Protein AF-0000000067863074 (afdb_homodimer)

Structure (mmCIF, N/CA/C/O backbone):
data_AF-0000000067863074-model_v1
#
loop_
_entity.id
_entity.type
_entity.pdbx_description
1 polymer 'Lmo0625 protein'
#
loop_
_atom_site.group_PDB
_atom_site.id
_atom_site.type_symbol
_atom_site.label_atom_id
_atom_site.label_alt_id
_atom_site.label_comp_id
_atom_site.label_asym_id
_atom_site.label_entity_id
_atom_site.label_seq_id
_atom_site.pdbx_PDB_ins_code
_atom_site.Cartn_x
_atom_site.Cartn_y
_atom_site.Cartn_z
_atom_site.occupancy
_atom_site.B_iso_or_equiv
_atom_site.auth_seq_id
_atom_site.auth_comp_id
_atom_site.auth_asym_id
_atom_site.auth_atom_id
_atom_site.pdbx_PDB_model_num
ATOM 1 N N . MET A 1 1 ? -34.875 10.383 -1.378 1 33.84 1 MET A N 1
ATOM 2 C CA . MET A 1 1 ? -34.188 11.32 -2.258 1 33.84 1 MET A CA 1
ATOM 3 C C . MET A 1 1 ? -32.688 11.297 -1.999 1 33.84 1 MET A C 1
ATOM 5 O O . MET A 1 1 ? -32.25 11.289 -0.847 1 33.84 1 MET A O 1
ATOM 9 N N . LYS A 1 2 ? -31.969 10.891 -2.965 1 49.88 2 LYS A N 1
ATOM 10 C CA . LYS A 1 2 ? -30.531 10.836 -2.713 1 49.88 2 LYS A CA 1
ATOM 11 C C . LYS A 1 2 ? -30.031 12.156 -2.131 1 49.88 2 LYS A C 1
ATOM 13 O O . LYS A 1 2 ? -30.281 13.219 -2.693 1 49.88 2 LYS A O 1
ATOM 18 N N . LYS A 1 3 ? -29.812 12.273 -0.86 1 56.75 3 LYS A N 1
ATOM 19 C CA . LYS A 1 3 ? -29.391 13.508 -0.193 1 56.75 3 LYS A CA 1
ATOM 20 C C . LYS A 1 3 ? -28.234 14.172 -0.929 1 56.75 3 LYS A C 1
ATOM 22 O O . LYS A 1 3 ? -27.219 13.531 -1.212 1 56.75 3 LYS A O 1
ATOM 27 N N . THR A 1 4 ? -28.453 15.328 -1.535 1 72.25 4 THR A N 1
ATOM 28 C CA . THR A 1 4 ? -27.422 16.141 -2.184 1 72.25 4 THR A CA 1
ATOM 29 C C . THR A 1 4 ? -26.328 16.516 -1.188 1 72.25 4 THR A C 1
ATOM 31 O O . THR A 1 4 ? -26.625 17.078 -0.129 1 72.25 4 THR A O 1
ATOM 34 N N . ILE A 1 5 ? -25.094 16.016 -1.385 1 77.69 5 ILE A N 1
ATOM 35 C CA . ILE A 1 5 ? -23.953 16.359 -0.546 1 77.69 5 ILE A CA 1
ATOM 36 C C . ILE A 1 5 ? -23.672 17.859 -0.627 1 77.69 5 ILE A C 1
ATOM 38 O O . ILE A 1 5 ? -23.531 18.406 -1.72 1 77.69 5 ILE A O 1
ATOM 42 N N . GLN A 1 6 ? -23.625 18.531 0.54 1 81.5 6 GLN A N 1
ATOM 43 C CA . GLN A 1 6 ? -23.422 19.984 0.538 1 81.5 6 GLN A CA 1
ATOM 44 C C . GLN A 1 6 ? -22.156 20.359 1.321 1 81.5 6 GLN A C 1
ATOM 46 O O . GLN A 1 6 ? -21.516 21.359 1.021 1 81.5 6 GLN A O 1
ATOM 51 N N . SER A 1 7 ? -21.875 19.484 2.242 1 91.56 7 SER A N 1
ATOM 52 C CA . SER A 1 7 ? -20.781 19.906 3.123 1 91.56 7 SER A CA 1
ATOM 53 C C . SER A 1 7 ? -19.844 18.75 3.438 1 91.56 7 SER A C 1
ATOM 55 O O . SER A 1 7 ? -20.281 17.625 3.668 1 91.56 7 SER A O 1
ATOM 57 N N . VAL A 1 8 ? -18.562 19.109 3.414 1 95.25 8 VAL A N 1
ATOM 58 C CA . VAL A 1 8 ? -17.516 18.125 3.678 1 95.25 8 VAL A CA 1
ATOM 59 C C . VAL A 1 8 ? -16.625 18.625 4.809 1 95.25 8 VAL A C 1
ATOM 61 O O . VAL A 1 8 ? -16.047 19.719 4.723 1 95.25 8 VAL A O 1
ATOM 64 N N . GLY A 1 9 ? -16.625 17.891 5.918 1 96.88 9 GLY A N 1
ATOM 65 C CA . GLY A 1 9 ? -15.625 18.141 6.941 1 96.88 9 GLY A CA 1
ATOM 66 C C . GLY A 1 9 ? -14.328 17.391 6.707 1 96.88 9 GLY A C 1
ATOM 67 O O . GLY A 1 9 ? -14.344 16.234 6.246 1 96.88 9 GLY A O 1
ATOM 68 N N . VAL A 1 10 ? -13.18 18.047 7.008 1 97.81 10 VAL A N 1
ATOM 69 C CA . VAL A 1 10 ? -11.867 17.438 6.836 1 97.81 10 VAL A CA 1
ATOM 70 C C . VAL A 1 10 ? -11.117 17.453 8.164 1 97.81 10 VAL A C 1
ATOM 72 O O . VAL A 1 10 ? -10.953 18.5 8.781 1 97.81 10 VAL A O 1
ATOM 75 N N . TRP A 1 11 ? -10.773 16.328 8.656 1 98.06 11 TRP A N 1
ATOM 76 C CA . TRP A 1 11 ? -9.883 16.203 9.805 1 98.06 11 TRP A CA 1
ATOM 77 C C . TRP A 1 11 ? -8.562 15.539 9.406 1 98.06 11 TRP A C 1
ATOM 79 O O . TRP A 1 11 ? -8.547 14.383 8.969 1 98.06 11 TRP A O 1
ATOM 89 N N . GLY A 1 12 ? -7.516 16.25 9.492 1 98 12 GLY A N 1
ATOM 90 C CA . GLY A 1 12 ? -6.223 15.766 9.047 1 98 12 GLY A CA 1
ATOM 91 C C . GLY A 1 12 ? -5.059 16.531 9.648 1 98 12 GLY A C 1
ATOM 92 O O . GLY A 1 12 ? -5.184 17.109 10.727 1 98 12 GLY A O 1
ATOM 93 N N . ASP A 1 13 ? -3.924 16.391 9.039 1 97.5 13 ASP A N 1
ATOM 94 C CA . ASP A 1 13 ? -2.701 17 9.562 1 97.5 13 ASP A CA 1
ATOM 95 C C . ASP A 1 13 ? -2.193 18.109 8.641 1 97.5 13 ASP A C 1
ATOM 97 O O . ASP A 1 13 ? -2.986 18.859 8.062 1 97.5 13 ASP A O 1
ATOM 101 N N . SER A 1 14 ? -0.951 18.297 8.578 1 97.12 14 SER A N 1
ATOM 102 C CA . SER A 1 14 ? -0.346 19.375 7.805 1 97.12 14 SER A CA 1
ATOM 103 C C . SER A 1 14 ? -0.617 19.203 6.312 1 97.12 14 SER A C 1
ATOM 105 O O . SER A 1 14 ? -0.683 20.188 5.574 1 97.12 14 SER A O 1
ATOM 107 N N . ILE A 1 15 ? -0.743 18.031 5.82 1 97.06 15 ILE A N 1
ATOM 108 C CA . ILE A 1 15 ? -0.938 17.766 4.402 1 97.06 15 ILE A CA 1
ATOM 109 C C . ILE A 1 15 ? -2.26 18.375 3.938 1 97.06 15 ILE A C 1
ATOM 111 O O . ILE A 1 15 ? -2.287 19.156 2.992 1 97.06 15 ILE A O 1
ATOM 115 N N . MET A 1 16 ? -3.326 18.109 4.637 1 97.31 16 MET A N 1
ATOM 116 C CA . MET A 1 16 ? -4.641 18.625 4.246 1 97.31 16 MET A CA 1
ATOM 117 C C . MET A 1 16 ? -4.785 20.094 4.609 1 97.31 16 MET A C 1
ATOM 119 O O . MET A 1 16 ? -5.633 20.797 4.051 1 97.31 16 MET A O 1
ATOM 123 N N . LYS A 1 17 ? -3.947 20.531 5.555 1 96.56 17 LYS A N 1
ATOM 124 C CA . LYS A 1 17 ? -3.932 21.969 5.883 1 96.56 17 LYS A CA 1
ATOM 125 C C . LYS A 1 17 ? -3.285 22.781 4.766 1 96.56 17 LYS A C 1
ATOM 127 O O . LYS A 1 17 ? -3.463 24 4.695 1 96.56 17 LYS A O 1
ATOM 132 N N . GLY A 1 18 ? -2.48 22.125 3.924 1 97.06 18 GLY A N 1
ATOM 133 C CA . GLY A 1 18 ? -1.825 22.797 2.814 1 97.06 18 GLY A CA 1
ATOM 134 C C . GLY A 1 18 ? -0.45 23.328 3.168 1 97.06 18 GLY A C 1
ATOM 135 O O . GLY A 1 18 ? -0.003 24.328 2.605 1 97.06 18 GLY A O 1
ATOM 136 N N . VAL A 1 19 ? 0.196 22.703 4.102 1 95.62 19 VAL A N 1
ATOM 137 C CA . VAL A 1 19 ? 1.506 23.156 4.562 1 95.62 19 VAL A CA 1
ATOM 138 C C . VAL A 1 19 ? 2.564 22.812 3.514 1 95.62 19 VAL A C 1
ATOM 140 O O . VAL A 1 19 ? 2.586 21.703 2.977 1 95.62 19 VAL A O 1
ATOM 143 N N . LEU A 1 20 ? 3.426 23.766 3.271 1 94.56 20 LEU A N 1
ATOM 144 C CA . LEU A 1 20 ? 4.586 23.641 2.398 1 94.56 20 LEU A CA 1
ATOM 145 C C . LEU A 1 20 ? 5.875 23.922 3.162 1 94.56 20 LEU A C 1
ATOM 147 O O . LEU A 1 20 ? 5.91 24.797 4.027 1 94.56 20 LEU A O 1
ATOM 151 N N . PHE A 1 21 ? 6.832 23.172 2.754 1 93.75 21 PHE A N 1
ATOM 152 C CA . PHE A 1 21 ? 8.156 23.578 3.211 1 93.75 21 PHE A CA 1
ATOM 153 C C . PHE A 1 21 ? 8.812 24.516 2.207 1 93.75 21 PHE A C 1
ATOM 155 O O . PHE A 1 21 ? 8.945 24.172 1.028 1 93.75 21 PHE A O 1
ATOM 162 N N . ASN A 1 22 ? 9.18 25.672 2.658 1 90.94 22 ASN A N 1
ATOM 163 C CA . ASN A 1 22 ? 9.914 26.641 1.854 1 90.94 22 ASN A CA 1
ATOM 164 C C . ASN A 1 22 ? 11.414 26.578 2.137 1 90.94 22 ASN A C 1
ATOM 166 O O . ASN A 1 22 ? 11.875 27.047 3.18 1 90.94 22 ASN A O 1
ATOM 170 N N . PRO A 1 23 ? 12.125 26.062 1.206 1 87.38 23 PRO A N 1
ATOM 171 C CA . PRO A 1 23 ? 13.555 25.875 1.478 1 87.38 23 PRO A CA 1
ATOM 172 C C . PRO A 1 23 ? 14.305 27.203 1.588 1 87.38 23 PRO A C 1
ATOM 174 O O . PRO A 1 23 ? 15.266 27.312 2.352 1 87.38 23 PRO A O 1
ATOM 177 N N . GLU A 1 24 ? 13.898 28.156 0.794 1 88.5 24 GLU A N 1
ATOM 178 C CA . GLU A 1 24 ? 14.578 29.453 0.813 1 88.5 24 GLU A CA 1
ATOM 179 C C . GLU A 1 24 ? 14.445 30.125 2.178 1 88.5 24 GLU A C 1
ATOM 181 O O . GLU A 1 24 ? 15.398 30.734 2.672 1 88.5 24 GLU A O 1
ATOM 186 N N . LYS A 1 25 ? 13.336 30 2.764 1 89.31 25 LYS A N 1
ATOM 187 C CA . LYS A 1 25 ? 13.07 30.641 4.051 1 89.31 25 LYS A CA 1
ATOM 188 C C . LYS A 1 25 ? 13.25 29.656 5.199 1 89.31 25 LYS A C 1
ATOM 190 O O . LYS A 1 25 ? 13.164 30.047 6.371 1 89.31 25 LYS A O 1
ATOM 195 N N . ASN A 1 26 ? 13.453 28.453 4.863 1 89 26 ASN A N 1
ATOM 196 C CA . ASN A 1 26 ? 13.586 27.359 5.832 1 89 26 ASN A CA 1
ATOM 197 C C . ASN A 1 26 ? 12.445 27.359 6.84 1 89 26 ASN A C 1
ATOM 199 O O . ASN A 1 26 ? 12.68 27.344 8.047 1 89 26 ASN A O 1
ATOM 203 N N . ARG A 1 27 ? 11.25 27.5 6.301 1 91.38 27 ARG A N 1
ATOM 204 C CA . ARG A 1 27 ? 10.07 27.516 7.164 1 91.38 27 ARG A CA 1
ATOM 205 C C . ARG A 1 27 ? 8.859 26.922 6.449 1 91.38 27 ARG A C 1
ATOM 207 O O . ARG A 1 27 ? 8.883 26.734 5.23 1 91.38 27 ARG A O 1
ATOM 214 N N . TYR A 1 28 ? 7.918 26.609 7.238 1 94 28 TYR A N 1
ATOM 215 C CA . TYR A 1 28 ? 6.656 26.125 6.695 1 94 28 TYR A CA 1
ATOM 216 C C . TYR A 1 28 ? 5.703 27.281 6.414 1 94 28 TYR A C 1
ATOM 218 O O . TYR A 1 28 ? 5.625 28.234 7.195 1 94 28 TYR A O 1
ATOM 226 N N . THR A 1 29 ? 5.055 27.234 5.281 1 94.81 29 THR A N 1
ATOM 227 C CA . THR A 1 29 ? 4.023 28.172 4.871 1 94.81 29 THR A CA 1
ATOM 228 C C . THR A 1 29 ? 2.754 27.438 4.453 1 94.81 29 THR A C 1
ATOM 230 O O . THR A 1 29 ? 2.707 26.203 4.473 1 94.81 29 THR A O 1
ATOM 233 N N . LEU A 1 30 ? 1.787 28.25 4.199 1 95.25 30 LEU A N 1
ATOM 234 C CA . LEU A 1 30 ? 0.527 27.656 3.756 1 95.25 30 LEU A CA 1
ATOM 235 C C . LEU A 1 30 ? 0.303 27.922 2.27 1 95.25 30 LEU A C 1
ATOM 237 O O . LEU A 1 30 ? 0.54 29.031 1.782 1 95.25 30 LEU A O 1
ATOM 241 N N . LEU A 1 31 ? -0.062 26.891 1.602 1 95.44 31 LEU A N 1
ATOM 242 C CA . LEU A 1 31 ? -0.467 27.016 0.206 1 95.44 31 LEU A CA 1
ATOM 243 C C . LEU A 1 31 ? -1.922 27.453 0.099 1 95.44 31 LEU A C 1
ATOM 245 O O . LEU A 1 31 ? -2.834 26.703 0.455 1 95.44 31 LEU A O 1
ATOM 249 N N . LYS A 1 32 ? -2.186 28.609 -0.398 1 93.75 32 LYS A N 1
ATOM 250 C CA . LYS A 1 32 ? -3.535 29.156 -0.494 1 93.75 32 LYS A CA 1
ATOM 251 C C . LYS A 1 32 ? -4.422 28.281 -1.375 1 93.75 32 LYS A C 1
ATOM 253 O O . LYS A 1 32 ? -5.539 27.922 -0.987 1 93.75 32 LYS A O 1
ATOM 258 N N . ASN A 1 33 ? -3.799 27.922 -2.529 1 96.06 33 ASN A N 1
ATOM 259 C CA . ASN A 1 33 ? -4.547 27.078 -3.455 1 96.06 33 ASN A CA 1
ATOM 260 C C . ASN A 1 33 ? -4.211 25.594 -3.262 1 96.06 33 ASN A C 1
ATOM 262 O O . ASN A 1 33 ? -3.752 24.938 -4.191 1 96.06 33 ASN A O 1
ATOM 266 N N . ASN A 1 34 ? -4.5 25.172 -2.027 1 97.06 34 ASN A N 1
ATOM 267 C CA . ASN A 1 34 ? -4.223 23.766 -1.699 1 97.06 34 ASN A CA 1
ATOM 268 C C . ASN A 1 34 ? -5.266 22.844 -2.303 1 97.06 34 ASN A C 1
ATOM 270 O O . ASN A 1 34 ? -6.164 23.281 -3.02 1 97.06 34 ASN A O 1
ATOM 274 N N . CYS A 1 35 ? -5.137 21.547 -2.098 1 97.44 35 CYS A N 1
ATOM 275 C CA . CYS A 1 35 ? -5.973 20.547 -2.746 1 97.44 35 CYS A CA 1
ATOM 276 C C . CYS A 1 35 ? -7.438 20.719 -2.367 1 97.44 35 CYS A C 1
ATOM 278 O O . CYS A 1 35 ? -8.328 20.516 -3.193 1 97.44 35 CYS A O 1
ATOM 280 N N . ILE A 1 36 ? -7.742 21.141 -1.107 1 96.62 36 ILE A N 1
ATOM 281 C CA . ILE A 1 36 ? -9.109 21.328 -0.628 1 96.62 36 ILE A CA 1
ATOM 282 C C . ILE A 1 36 ? -9.758 22.5 -1.344 1 96.62 36 ILE A C 1
ATOM 284 O O . ILE A 1 36 ? -10.891 22.406 -1.823 1 96.62 36 ILE A O 1
ATOM 288 N N . LYS A 1 37 ? -9.016 23.594 -1.4 1 96.5 37 LYS A N 1
ATOM 289 C CA . LYS A 1 37 ? -9.531 24.766 -2.078 1 96.5 37 LYS A CA 1
ATOM 290 C C . LYS A 1 37 ? -9.812 24.484 -3.551 1 96.5 37 LYS A C 1
ATOM 292 O O . LYS A 1 37 ? -10.875 24.844 -4.07 1 96.5 37 LYS A O 1
ATOM 297 N N . ARG A 1 38 ? -8.914 23.875 -4.203 1 96.69 38 ARG A N 1
ATOM 298 C CA . ARG A 1 38 ? -9.062 23.516 -5.613 1 96.69 38 ARG A CA 1
ATOM 299 C C . ARG A 1 38 ? -10.281 22.625 -5.824 1 96.69 38 ARG A C 1
ATOM 301 O O . ARG A 1 38 ? -11.07 22.844 -6.742 1 96.69 38 ARG A O 1
ATOM 308 N N . ALA A 1 39 ? -10.375 21.641 -5 1 95.69 39 ALA A N 1
ATOM 309 C CA . ALA A 1 39 ? -11.508 20.719 -5.102 1 95.69 39 ALA A CA 1
ATOM 310 C C . ALA A 1 39 ? -12.828 21.438 -4.824 1 95.69 39 ALA A C 1
ATOM 312 O O . ALA A 1 39 ? -13.828 21.203 -5.504 1 95.69 39 ALA A O 1
ATOM 313 N N . SER A 1 40 ? -12.836 22.266 -3.803 1 95.06 40 SER A N 1
ATOM 314 C CA . SER A 1 40 ? -14.023 23.031 -3.453 1 95.06 40 SER A CA 1
ATOM 315 C C . SER A 1 40 ? -14.523 23.844 -4.641 1 95.06 40 SER A C 1
ATOM 317 O O . SER A 1 40 ? -15.711 23.812 -4.969 1 95.06 40 SER A O 1
ATOM 319 N N . GLU A 1 41 ? -13.688 24.516 -5.289 1 95.88 41 GLU A N 1
ATOM 320 C CA . GLU A 1 41 ? -14.031 25.391 -6.414 1 95.88 41 GLU A CA 1
ATOM 321 C C . GLU A 1 41 ? -14.547 24.562 -7.594 1 95.88 41 GLU A C 1
ATOM 323 O O . GLU A 1 41 ? -15.539 24.938 -8.227 1 95.88 41 GLU A O 1
ATOM 328 N N . LYS A 1 42 ? -13.898 23.484 -7.855 1 95.38 42 LYS A N 1
ATOM 329 C CA . LYS A 1 42 ? -14.25 22.688 -9.023 1 95.38 42 LYS A CA 1
ATOM 330 C C . LYS A 1 42 ? -15.562 21.938 -8.789 1 95.38 42 LYS A C 1
ATOM 332 O O . LYS A 1 42 ? -16.359 21.766 -9.711 1 95.38 42 LYS A O 1
ATOM 337 N N . LEU A 1 43 ? -15.773 21.5 -7.52 1 94.19 43 LEU A N 1
ATOM 338 C CA . LEU A 1 43 ? -16.922 20.641 -7.227 1 94.19 43 LEU A CA 1
ATOM 339 C C . LEU A 1 43 ? -18.109 21.453 -6.738 1 94.19 43 LEU A C 1
ATOM 341 O O . LEU A 1 43 ? -19.234 20.953 -6.688 1 94.19 43 LEU A O 1
ATOM 345 N N . GLY A 1 44 ? -17.891 22.672 -6.375 1 92.81 44 GLY A N 1
ATOM 346 C CA . GLY A 1 44 ? -18.938 23.5 -5.812 1 92.81 44 GLY A CA 1
ATOM 347 C C . GLY A 1 44 ? -19.406 23.031 -4.441 1 92.81 44 GLY A C 1
ATOM 348 O O . GLY A 1 44 ? -20.594 23.078 -4.125 1 92.81 44 GLY A O 1
ATOM 349 N N . LEU A 1 45 ? -18.516 22.453 -3.676 1 92.75 45 LEU A N 1
ATOM 350 C CA . LEU A 1 45 ? -18.797 21.953 -2.332 1 92.75 45 LEU A CA 1
ATOM 351 C C . LEU A 1 45 ? -18.125 22.844 -1.28 1 92.75 45 LEU A C 1
ATOM 353 O O . LEU A 1 45 ? -17.078 23.422 -1.537 1 92.75 45 LEU A O 1
ATOM 357 N N . THR A 1 46 ? -18.734 22.922 -0.166 1 92.25 46 THR A N 1
ATOM 358 C CA . THR A 1 46 ? -18.141 23.609 0.968 1 92.25 46 THR A CA 1
ATOM 359 C C . THR A 1 46 ? -17.297 22.656 1.816 1 92.25 46 THR A C 1
ATOM 361 O O . THR A 1 46 ? -17.781 21.594 2.209 1 92.25 46 THR A O 1
ATOM 364 N N . PHE A 1 47 ? -16.109 23.031 2.045 1 94.38 47 PHE A N 1
ATOM 365 C CA . PHE A 1 47 ? -15.234 22.25 2.908 1 94.38 47 PHE A CA 1
ATOM 366 C C . PHE A 1 47 ? -14.977 22.969 4.223 1 94.38 47 PHE A C 1
ATOM 368 O O . PHE A 1 47 ? -14.672 24.172 4.227 1 94.38 47 PHE A O 1
ATOM 375 N N . GLN A 1 48 ? -15.211 22.344 5.289 1 94.62 48 GLN A N 1
ATOM 376 C CA . GLN A 1 48 ? -14.758 22.781 6.605 1 94.62 48 GLN A CA 1
ATOM 377 C C . GLN A 1 48 ? -13.477 22.047 7.012 1 94.62 48 GLN A C 1
ATOM 379 O O . GLN A 1 48 ? -13.508 20.875 7.363 1 94.62 48 GLN A O 1
ATOM 384 N N . ASN A 1 49 ? -12.383 22.734 6.961 1 95.56 49 ASN A N 1
ATOM 385 C CA . ASN A 1 49 ? -11.078 22.109 7.168 1 95.56 49 ASN A CA 1
ATOM 386 C C . ASN A 1 49 ? -10.617 22.25 8.617 1 95.56 49 ASN A C 1
ATOM 388 O O . ASN A 1 49 ? -10.25 23.344 9.055 1 95.56 49 ASN A O 1
ATOM 392 N N . HIS A 1 50 ? -10.547 21.141 9.328 1 95.38 50 HIS A N 1
ATOM 393 C CA . HIS A 1 50 ? -10.141 21.094 10.727 1 95.38 50 HIS A CA 1
ATOM 394 C C . HIS A 1 50 ? -8.727 20.562 10.875 1 95.38 50 HIS A C 1
ATOM 396 O O . HIS A 1 50 ? -8.312 20.172 11.969 1 95.38 50 HIS A O 1
ATOM 402 N N . SER A 1 51 ? -8 20.469 9.758 1 96.25 51 SER A N 1
ATOM 403 C CA . SER A 1 51 ? -6.652 19.922 9.766 1 96.25 51 SER A CA 1
ATOM 404 C C . SER A 1 51 ? -5.68 20.844 10.492 1 96.25 51 SER A C 1
ATOM 406 O O . SER A 1 51 ? -5.812 22.062 10.438 1 96.25 51 SER A O 1
ATOM 408 N N . THR A 1 52 ? -4.734 20.25 11.195 1 93 52 THR A N 1
ATOM 409 C CA . THR A 1 52 ? -3.729 20.984 11.945 1 93 52 THR A CA 1
ATOM 410 C C . THR A 1 52 ? -2.34 20.406 11.719 1 93 52 THR A C 1
ATOM 412 O O . THR A 1 52 ? -2.193 19.188 11.555 1 93 52 THR A O 1
ATOM 415 N N . MET A 1 53 ? -1.362 21.25 11.805 1 92.5 53 MET A N 1
ATOM 416 C CA . MET A 1 53 ? 0.03 20.844 11.633 1 92.5 53 MET A CA 1
ATOM 417 C C . MET A 1 53 ? 0.453 19.875 12.719 1 92.5 53 MET A C 1
ATOM 419 O O . MET A 1 53 ? 0.155 20.078 13.898 1 92.5 53 MET A O 1
ATOM 423 N N . GLY A 1 54 ? 1.092 18.797 12.344 1 93.12 54 GLY A N 1
ATOM 424 C CA . GLY A 1 54 ? 1.732 17.875 13.273 1 93.12 54 GLY A CA 1
ATOM 425 C C . GLY A 1 54 ? 0.754 16.953 13.961 1 93.12 54 GLY A C 1
ATOM 426 O O . GLY A 1 54 ? 1.133 16.203 14.867 1 93.12 54 GLY A O 1
ATOM 427 N N . ARG A 1 55 ? -0.423 16.859 13.523 1 94.94 55 ARG A N 1
ATOM 428 C CA . ARG A 1 55 ? -1.475 16.141 14.234 1 94.94 55 ARG A CA 1
ATOM 429 C C . ARG A 1 55 ? -1.368 14.633 14 1 94.94 55 ARG A C 1
ATOM 431 O O . ARG A 1 55 ? -1.199 14.188 12.859 1 94.94 55 ARG A O 1
ATOM 438 N N . THR A 1 56 ? -1.371 13.883 15.117 1 98.25 56 THR A N 1
ATOM 439 C CA . THR A 1 56 ? -1.55 12.438 15.062 1 98.25 56 THR A CA 1
ATOM 440 C C . THR A 1 56 ? -3.029 12.07 15.148 1 98.25 56 THR A C 1
ATOM 442 O O . THR A 1 56 ? -3.871 12.93 15.414 1 98.25 56 THR A O 1
ATOM 445 N N . ILE A 1 57 ? -3.318 10.836 14.93 1 98.62 57 ILE A N 1
ATOM 446 C CA . ILE A 1 57 ? -4.703 10.383 14.938 1 98.62 57 ILE A CA 1
ATOM 447 C C . ILE A 1 57 ? -5.285 10.516 16.344 1 98.62 57 ILE A C 1
ATOM 449 O O . ILE A 1 57 ? -6.48 10.781 16.5 1 98.62 57 ILE A O 1
ATOM 453 N N . THR A 1 58 ? -4.422 10.367 17.375 1 97.75 58 THR A N 1
ATOM 454 C CA . THR A 1 58 ? -4.891 10.461 18.75 1 97.75 58 THR A CA 1
ATOM 455 C C . THR A 1 58 ? -5.441 11.852 19.031 1 97.75 58 THR A C 1
ATOM 457 O O . THR A 1 58 ? -6.566 11.992 19.531 1 97.75 58 THR A O 1
ATOM 460 N N . LYS A 1 59 ? -4.68 12.828 18.703 1 97.19 59 LYS A N 1
ATOM 461 C CA . LYS A 1 59 ? -5.145 14.203 18.875 1 97.19 59 LYS A CA 1
ATOM 462 C C . LYS A 1 59 ? -6.285 14.523 17.906 1 97.19 59 LYS A C 1
ATOM 464 O O . LYS A 1 59 ? -7.211 15.258 18.25 1 97.19 59 LYS A O 1
ATOM 469 N N . GLY A 1 60 ? -6.184 14.008 16.656 1 97.25 60 GLY A N 1
ATOM 470 C CA . GLY A 1 60 ? -7.254 14.172 15.68 1 97.25 60 GLY A CA 1
ATOM 471 C C . GLY A 1 60 ? -8.586 13.625 16.172 1 97.25 60 GLY A C 1
ATOM 472 O O . GLY A 1 60 ? -9.633 14.234 15.945 1 97.25 60 GLY A O 1
ATOM 473 N N . HIS A 1 61 ? -8.508 12.492 16.766 1 97.19 61 HIS A N 1
ATOM 474 C CA . HIS A 1 61 ? -9.695 11.859 17.328 1 97.19 61 HIS A CA 1
ATOM 475 C C . HIS A 1 61 ? -10.359 12.75 18.375 1 97.19 61 HIS A C 1
ATOM 477 O O . HIS A 1 61 ? -11.578 12.906 18.375 1 97.19 61 HIS A O 1
ATOM 483 N N . GLU A 1 62 ? -9.523 13.344 19.234 1 96.5 62 GLU A N 1
ATOM 484 C CA . GLU A 1 62 ? -10.023 14.258 20.266 1 96.5 62 GLU A CA 1
ATOM 485 C C . GLU A 1 62 ? -10.719 15.461 19.625 1 96.5 62 GLU A C 1
ATOM 487 O O . GLU A 1 62 ? -11.82 15.828 20.031 1 96.5 62 GLU A O 1
ATOM 492 N N . ILE A 1 63 ? -10.141 15.992 18.641 1 95.94 63 ILE A N 1
ATOM 493 C CA . ILE A 1 63 ? -10.68 17.172 17.969 1 95.94 63 ILE A CA 1
ATOM 494 C C . ILE A 1 63 ? -11.977 16.812 17.25 1 95.94 63 ILE A C 1
ATOM 496 O O . ILE A 1 63 ? -12.969 17.531 17.375 1 95.94 63 ILE A O 1
ATOM 500 N N . LEU A 1 64 ? -11.969 15.695 16.531 1 97 64 LEU A N 1
ATOM 501 C CA . LEU A 1 64 ? -13.172 15.242 15.844 1 97 64 LEU A CA 1
ATOM 502 C C . LEU A 1 64 ? -14.328 15.07 16.812 1 97 64 LEU A C 1
ATOM 504 O O . LEU A 1 64 ? -15.445 15.516 16.547 1 97 64 LEU A O 1
ATOM 508 N N . THR A 1 65 ? -13.992 14.5 17.969 1 96.19 65 THR A N 1
ATOM 509 C CA . THR A 1 65 ? -15.016 14.25 18.969 1 96.19 65 THR A CA 1
ATOM 510 C C . THR A 1 65 ? -15.602 15.562 19.484 1 96.19 65 THR A C 1
ATOM 512 O O . THR A 1 65 ? -16.828 15.703 19.578 1 96.19 65 THR A O 1
ATOM 515 N N . LYS A 1 66 ? -14.773 16.469 19.75 1 96.38 66 LYS A N 1
ATOM 516 C CA . LYS A 1 66 ? -15.219 17.766 20.234 1 96.38 66 LYS A CA 1
ATOM 517 C C . LYS A 1 66 ? -16.016 18.5 19.156 1 96.38 66 LYS A C 1
ATOM 519 O O . LYS A 1 66 ? -17.062 19.094 19.453 1 96.38 66 LYS A O 1
ATOM 524 N N . ASP A 1 67 ? -15.5 18.484 17.922 1 95.88 67 ASP A N 1
ATOM 525 C CA . ASP A 1 67 ? -16.172 19.156 16.812 1 95.88 67 ASP A CA 1
ATOM 526 C C . ASP A 1 67 ? -17.578 18.578 16.609 1 95.88 67 ASP A C 1
ATOM 528 O O . ASP A 1 67 ? -18.531 19.328 16.406 1 95.88 67 ASP A O 1
ATOM 532 N N . LEU A 1 68 ? -17.688 17.281 16.672 1 95 68 LEU A N 1
ATOM 533 C CA . LEU A 1 68 ? -18.969 16.609 16.422 1 95 68 LEU A CA 1
ATOM 534 C C . LEU A 1 68 ? -19.953 16.906 17.562 1 95 68 LEU A C 1
ATOM 536 O O . LEU A 1 68 ? -21.172 16.969 17.328 1 95 68 LEU A O 1
ATOM 540 N N . ALA A 1 69 ? -19.406 17.062 18.75 1 94.12 69 ALA A N 1
ATOM 541 C CA . ALA A 1 69 ? -20.266 17.391 19.891 1 94.12 69 ALA A CA 1
ATOM 542 C C . ALA A 1 69 ? -20.859 18.781 19.734 1 94.12 69 ALA A C 1
ATOM 544 O O . ALA A 1 69 ? -21.969 19.047 20.203 1 94.12 69 ALA A O 1
ATOM 545 N N . LYS A 1 70 ? -20.078 19.578 19.094 1 93.19 70 LYS A N 1
ATOM 546 C CA . LYS A 1 70 ? -20.531 20.953 18.875 1 93.19 70 LYS A CA 1
ATOM 547 C C . LYS A 1 70 ? -21.469 21.031 17.672 1 93.19 70 LYS A C 1
ATOM 549 O O . LYS A 1 70 ? -22.484 21.719 17.719 1 93.19 70 LYS A O 1
ATOM 554 N N . ASP A 1 71 ? -21.031 20.406 16.609 1 86.62 71 ASP A N 1
ATOM 555 C CA . ASP A 1 71 ? -21.766 20.469 15.344 1 86.62 71 ASP A CA 1
ATOM 556 C C . ASP A 1 71 ? -21.5 19.234 14.492 1 86.62 71 ASP A C 1
ATOM 558 O O . ASP A 1 71 ? -20.375 19 14.062 1 86.62 71 ASP A O 1
ATOM 562 N N . ALA A 1 72 ? -22.547 18.531 14.266 1 83.81 72 ALA A N 1
ATOM 563 C CA . ALA A 1 72 ? -22.453 17.344 13.414 1 83.81 72 ALA A CA 1
ATOM 564 C C . ALA A 1 72 ? -23.312 17.5 12.164 1 83.81 72 ALA A C 1
ATOM 566 O O . ALA A 1 72 ? -24.203 16.688 11.914 1 83.81 72 ALA A O 1
ATOM 567 N N . THR A 1 73 ? -22.906 18.453 11.367 1 86.56 73 THR A N 1
ATOM 568 C CA . THR A 1 73 ? -23.812 18.797 10.281 1 86.56 73 THR A CA 1
ATOM 569 C C . THR A 1 73 ? -23.219 18.406 8.93 1 86.56 73 THR A C 1
ATOM 571 O O . THR A 1 73 ? -23.875 18.516 7.898 1 86.56 73 THR A O 1
ATOM 574 N N . ASN A 1 74 ? -21.984 17.953 8.938 1 92.81 74 ASN A N 1
ATOM 575 C CA . ASN A 1 74 ? -21.375 17.562 7.664 1 92.81 74 ASN A CA 1
ATOM 576 C C . ASN A 1 74 ? -22.031 16.312 7.086 1 92.81 74 ASN A C 1
ATOM 578 O O . ASN A 1 74 ? -22.438 15.422 7.828 1 92.81 74 ASN A O 1
ATOM 582 N N . ASP A 1 75 ? -22.141 16.281 5.789 1 93.75 75 ASP A N 1
ATOM 583 C CA . ASP A 1 75 ? -22.609 15.078 5.117 1 93.75 75 ASP A CA 1
ATOM 584 C C . ASP A 1 75 ? -21.516 14.023 5.039 1 93.75 75 ASP A C 1
ATOM 586 O O . ASP A 1 75 ? -21.781 12.828 5.191 1 93.75 75 ASP A O 1
ATOM 590 N N . ILE A 1 76 ? -20.312 14.555 4.836 1 95.5 76 ILE A N 1
ATOM 591 C CA . ILE A 1 76 ? -19.141 13.703 4.621 1 95.5 76 ILE A CA 1
ATOM 592 C C . ILE A 1 76 ? -18 14.164 5.527 1 95.5 76 ILE A C 1
ATOM 594 O O . ILE A 1 76 ? -17.859 15.359 5.801 1 95.5 76 ILE A O 1
ATOM 598 N N . ALA A 1 77 ? -17.281 13.203 6 1 97.25 77 ALA A N 1
ATOM 599 C CA . ALA A 1 77 ? -16.047 13.492 6.734 1 97.25 77 ALA A CA 1
ATOM 600 C C . ALA A 1 77 ? -14.844 12.805 6.086 1 97.25 77 ALA A C 1
ATOM 602 O O . ALA A 1 77 ? -14.82 11.578 5.957 1 97.25 77 ALA A O 1
ATOM 603 N N . ILE A 1 78 ? -13.875 13.562 5.664 1 98 78 ILE A N 1
ATOM 604 C CA . ILE A 1 78 ? -12.609 13.016 5.188 1 98 78 ILE A CA 1
ATOM 605 C C . ILE A 1 78 ? -11.625 12.906 6.352 1 98 78 ILE A C 1
ATOM 607 O O . ILE A 1 78 ? -11.375 13.883 7.055 1 98 78 ILE A O 1
ATOM 611 N N . ILE A 1 79 ? -11.094 11.719 6.57 1 98.5 79 ILE A N 1
ATOM 612 C CA . ILE A 1 79 ? -10.148 11.453 7.645 1 98.5 79 ILE A CA 1
ATOM 613 C C . ILE A 1 79 ? -8.758 11.211 7.059 1 98.5 79 ILE A C 1
ATOM 615 O O . ILE A 1 79 ? -8.562 10.281 6.273 1 98.5 79 ILE A O 1
ATOM 619 N N . GLU A 1 80 ? -7.852 12.055 7.398 1 98.06 80 GLU A N 1
ATOM 620 C CA . GLU A 1 80 ? -6.48 11.938 6.906 1 98.06 80 GLU A CA 1
ATOM 621 C C . GLU A 1 80 ? -5.477 12 8.055 1 98.06 80 GLU A C 1
ATOM 623 O O . GLU A 1 80 ? -5.199 13.078 8.586 1 98.06 80 GLU A O 1
ATOM 628 N N . PHE A 1 81 ? -4.973 10.883 8.477 1 98.44 81 PHE A N 1
ATOM 629 C CA . PHE A 1 81 ? -3.922 10.766 9.477 1 98.44 81 PHE A CA 1
ATOM 630 C C . PHE A 1 81 ? -2.965 9.633 9.133 1 98.44 81 PHE A C 1
ATOM 632 O O . PHE A 1 81 ? -3.264 8.797 8.281 1 98.44 81 PHE A O 1
ATOM 639 N N . GLY A 1 82 ? -1.812 9.602 9.797 1 98.25 82 GLY A N 1
ATOM 640 C CA . GLY A 1 82 ? -0.862 8.516 9.617 1 98.25 82 GLY A CA 1
ATOM 641 C C . GLY A 1 82 ? 0.567 8.992 9.453 1 98.25 82 GLY A C 1
ATOM 642 O O . GLY A 1 82 ? 1.5 8.367 9.961 1 98.25 82 GLY A O 1
ATOM 643 N N . GLY A 1 83 ? 0.752 10.07 8.68 1 97.38 83 GLY A N 1
ATOM 644 C CA . GLY A 1 83 ? 2.086 10.578 8.406 1 97.38 83 GLY A CA 1
ATOM 645 C C . GLY A 1 83 ? 2.861 10.93 9.664 1 97.38 83 GLY A C 1
ATOM 646 O O . GLY A 1 83 ? 4.02 10.531 9.82 1 97.38 83 GLY A O 1
ATOM 647 N N . ASN A 1 84 ? 2.248 11.664 10.523 1 97.88 84 ASN A N 1
ATOM 648 C CA . ASN A 1 84 ? 2.875 12.008 11.789 1 97.88 84 ASN A CA 1
ATOM 649 C C . ASN A 1 84 ? 2.844 10.828 12.766 1 97.88 84 ASN A C 1
ATOM 651 O O . ASN A 1 84 ? 3.719 10.703 13.625 1 97.88 84 ASN A O 1
ATOM 655 N N . ASP A 1 85 ? 1.854 9.992 12.633 1 98.75 85 ASP A N 1
ATOM 656 C CA . ASP A 1 85 ? 1.655 8.844 13.516 1 98.75 85 ASP A CA 1
ATOM 657 C C . ASP A 1 85 ? 2.812 7.859 13.391 1 98.75 85 ASP A C 1
ATOM 659 O O . ASP A 1 85 ? 3.273 7.309 14.398 1 98.75 85 ASP A O 1
ATOM 663 N N . CYS A 1 86 ? 3.322 7.664 12.219 1 98.31 86 CYS A N 1
ATOM 664 C CA . CYS A 1 86 ? 4.336 6.641 11.992 1 98.31 86 CYS A CA 1
ATOM 665 C C . CYS A 1 86 ? 5.73 7.172 12.305 1 98.31 86 CYS A C 1
ATOM 667 O O . CYS A 1 86 ? 6.703 6.414 12.297 1 98.31 86 CYS A O 1
ATOM 669 N N . ASP A 1 87 ? 5.871 8.438 12.648 1 97.94 87 ASP A N 1
ATOM 670 C CA . ASP A 1 87 ? 7.164 9.086 12.852 1 97.94 87 ASP A CA 1
ATOM 671 C C . ASP A 1 87 ? 7.793 8.664 14.172 1 97.94 87 ASP A C 1
ATOM 673 O O . ASP A 1 87 ? 7.086 8.258 15.102 1 97.94 87 ASP A O 1
ATOM 677 N N . PHE A 1 88 ? 9.133 8.773 14.219 1 98.25 88 PHE A N 1
ATOM 678 C CA . PHE A 1 88 ? 9.898 8.461 15.422 1 98.25 88 PHE A CA 1
ATOM 679 C C . PHE A 1 88 ? 10.578 9.711 15.969 1 98.25 88 PHE A C 1
ATOM 681 O O . PHE A 1 88 ? 10.648 10.734 15.289 1 98.25 88 PHE A O 1
ATOM 688 N N . ASN A 1 89 ? 10.945 9.625 17.234 1 98.12 89 ASN A N 1
ATOM 689 C CA . ASN A 1 89 ? 11.852 10.617 17.781 1 98.12 89 ASN A CA 1
ATOM 690 C C . ASN A 1 89 ? 13.289 10.398 17.312 1 98.12 89 ASN A C 1
ATOM 692 O O . ASN A 1 89 ? 14.055 9.68 17.953 1 98.12 89 ASN A O 1
ATOM 696 N N . TRP A 1 90 ? 13.664 11.102 16.312 1 98.31 90 TRP A N 1
ATOM 697 C CA . TRP A 1 90 ? 14.914 10.805 15.625 1 98.31 90 TRP A CA 1
ATOM 698 C C . TRP A 1 90 ? 16.109 11.234 16.453 1 98.31 90 TRP A C 1
ATOM 700 O O . TRP A 1 90 ? 17.203 10.656 16.344 1 98.31 90 TRP A O 1
ATOM 710 N N . ALA A 1 91 ? 15.961 12.242 17.234 1 98.19 91 ALA A N 1
ATOM 711 C CA . ALA A 1 91 ? 17.031 12.617 18.141 1 98.19 91 ALA A CA 1
ATOM 712 C C . ALA A 1 91 ? 17.359 11.477 19.109 1 98.19 91 ALA A C 1
ATOM 714 O O . ALA A 1 91 ? 18.531 11.156 19.328 1 98.19 91 ALA A O 1
ATOM 715 N N . GLU A 1 92 ? 16.328 10.898 19.609 1 98.44 92 GLU A N 1
ATOM 716 C CA . GLU A 1 92 ? 16.5 9.766 20.516 1 98.44 92 GLU A CA 1
ATOM 717 C C . GLU A 1 92 ? 17.094 8.57 19.781 1 98.44 92 GLU A C 1
ATOM 719 O O . GLU A 1 92 ? 17.984 7.891 20.312 1 98.44 92 GLU A O 1
ATOM 724 N N . VAL A 1 93 ? 16.609 8.328 18.594 1 98.56 93 VAL A N 1
ATOM 725 C CA . VAL A 1 93 ? 17.125 7.219 17.781 1 98.56 93 VAL A CA 1
ATOM 726 C C . VAL A 1 93 ? 18.609 7.422 17.5 1 98.56 93 VAL A C 1
ATOM 728 O O . VAL A 1 93 ? 19.406 6.488 17.625 1 98.56 93 VAL A O 1
ATOM 731 N N . ALA A 1 94 ? 18.938 8.656 17.156 1 98.62 94 ALA A N 1
ATOM 732 C CA . ALA A 1 94 ? 20.328 8.977 16.828 1 98.62 94 ALA A CA 1
ATOM 733 C C . ALA A 1 94 ? 21.219 8.773 18.047 1 98.62 94 ALA A C 1
ATOM 735 O O . ALA A 1 94 ? 22.391 8.375 17.891 1 98.62 94 ALA A O 1
ATOM 736 N N . GLU A 1 95 ? 20.719 9.016 19.172 1 98.38 95 GLU A N 1
ATOM 737 C CA . GLU A 1 95 ? 21.484 8.898 20.406 1 98.38 95 GLU A CA 1
ATOM 738 C C . GLU A 1 95 ? 21.656 7.434 20.797 1 98.38 95 GLU A C 1
ATOM 740 O O . GLU A 1 95 ? 22.734 7.039 21.281 1 98.38 95 GLU A O 1
ATOM 745 N N . ASN A 1 96 ? 20.578 6.664 20.641 1 98.25 96 ASN A N 1
ATOM 746 C CA . ASN A 1 96 ? 20.594 5.266 21.047 1 98.25 96 ASN A CA 1
ATOM 747 C C . ASN A 1 96 ? 19.891 4.371 20.031 1 98.25 96 ASN A C 1
ATOM 749 O O . ASN A 1 96 ? 18.797 3.879 20.281 1 98.25 96 ASN A O 1
ATOM 753 N N . PRO A 1 97 ? 20.578 4.102 18.984 1 97.5 97 PRO A N 1
ATOM 754 C CA . PRO A 1 97 ? 19.922 3.379 17.891 1 97.5 97 PRO A CA 1
ATOM 755 C C . PRO A 1 97 ? 19.5 1.966 18.297 1 97.5 97 PRO A C 1
ATOM 757 O O . PRO A 1 97 ? 18.609 1.386 17.672 1 97.5 97 PRO A O 1
ATOM 760 N N . ALA A 1 98 ? 20.109 1.361 19.375 1 96.75 98 ALA A N 1
ATOM 761 C CA . ALA A 1 98 ? 19.859 -0.025 19.75 1 96.75 98 ALA A CA 1
ATOM 762 C C . ALA A 1 98 ? 18.688 -0.12 20.719 1 96.75 98 ALA A C 1
ATOM 764 O O . ALA A 1 98 ? 18.156 -1.209 20.969 1 96.75 98 ALA A O 1
ATOM 765 N N . ALA A 1 99 ? 18.234 0.993 21.25 1 97.19 99 ALA A N 1
ATOM 766 C CA . ALA A 1 99 ? 17.094 0.991 22.172 1 97.19 99 ALA A CA 1
ATOM 767 C C . ALA A 1 99 ? 15.797 0.705 21.422 1 97.19 99 ALA A C 1
ATOM 769 O O . ALA A 1 99 ? 15.75 0.766 20.188 1 97.19 99 ALA A O 1
ATOM 770 N N . GLU A 1 100 ? 14.898 0.302 22.188 1 95.75 100 GLU A N 1
ATOM 771 C CA . GLU A 1 100 ? 13.562 0.202 21.609 1 95.75 100 GLU A CA 1
ATOM 772 C C . GLU A 1 100 ? 12.961 1.584 21.359 1 95.75 100 GLU A C 1
ATOM 774 O O . GLU A 1 100 ? 12.977 2.443 22.234 1 95.75 100 GLU A O 1
ATOM 779 N N . HIS A 1 101 ? 12.57 1.83 20.172 1 97.5 101 HIS A N 1
ATOM 780 C CA . HIS A 1 101 ? 11.891 3.068 19.797 1 97.5 101 HIS A CA 1
ATOM 781 C C . HIS A 1 101 ? 10.492 2.795 19.266 1 97.5 101 HIS A C 1
ATOM 783 O O . HIS A 1 101 ? 10.289 1.873 18.469 1 97.5 101 HIS A O 1
ATOM 789 N N . ILE A 1 102 ? 9.594 3.521 19.766 1 97.12 102 ILE A N 1
ATOM 790 C CA . ILE A 1 102 ? 8.195 3.387 19.359 1 97.12 102 ILE A CA 1
ATOM 791 C C . ILE A 1 102 ? 7.777 4.613 18.547 1 97.12 102 ILE A C 1
ATOM 793 O O . ILE A 1 102 ? 8.188 5.734 18.859 1 97.12 102 ILE A O 1
ATOM 797 N N . PRO A 1 103 ? 7.012 4.359 17.469 1 98 103 PRO A N 1
ATOM 798 C CA . PRO A 1 103 ? 6.504 5.523 16.734 1 98 103 PRO A CA 1
ATOM 799 C C . PRO A 1 103 ? 5.566 6.383 17.578 1 98 103 PRO A C 1
ATOM 801 O O . PRO A 1 103 ? 5.156 5.977 18.672 1 98 103 PRO A O 1
ATOM 804 N N . ARG A 1 104 ? 5.234 7.551 17.094 1 98.25 104 ARG A N 1
ATOM 805 C CA . ARG A 1 104 ? 4.371 8.477 17.812 1 98.25 104 ARG A CA 1
ATOM 806 C C . ARG A 1 104 ? 3.025 7.836 18.125 1 98.25 104 ARG A C 1
ATOM 808 O O . ARG A 1 104 ? 2.457 8.07 19.203 1 98.25 104 ARG A O 1
ATOM 815 N N . THR A 1 105 ? 2.516 7.055 17.156 1 98.69 105 THR A N 1
ATOM 816 C CA . THR A 1 105 ? 1.323 6.238 17.359 1 98.69 105 THR A CA 1
ATOM 817 C C . THR A 1 105 ? 1.56 4.809 16.891 1 98.69 105 THR A C 1
ATOM 819 O O . THR A 1 105 ? 1.621 4.555 15.68 1 98.69 105 THR A O 1
ATOM 822 N N . PRO A 1 106 ? 1.72 3.906 17.859 1 98.38 106 PRO A N 1
ATOM 823 C CA . PRO A 1 106 ? 1.831 2.508 17.438 1 98.38 106 PRO A CA 1
ATOM 824 C C . PRO A 1 106 ? 0.699 2.082 16.5 1 98.38 106 PRO A C 1
ATOM 826 O O . PRO A 1 106 ? -0.442 2.521 16.672 1 98.38 106 PRO A O 1
ATOM 829 N N . ILE A 1 107 ? 1.011 1.206 15.594 1 97.81 107 ILE A N 1
ATOM 830 C CA . ILE A 1 107 ? 0.113 0.896 14.484 1 97.81 107 ILE A CA 1
ATOM 831 C C . ILE A 1 107 ? -1.185 0.297 15.023 1 97.81 107 ILE A C 1
ATOM 833 O O . ILE A 1 107 ? -2.262 0.538 14.477 1 97.81 107 ILE A O 1
ATOM 837 N N . ASN A 1 108 ? -1.131 -0.533 16.078 1 97.25 108 ASN A N 1
ATOM 838 C CA . ASN A 1 108 ? -2.342 -1.106 16.656 1 97.25 108 ASN A CA 1
ATOM 839 C C . ASN A 1 108 ? -3.24 -0.03 17.266 1 97.25 108 ASN A C 1
ATOM 841 O O . ASN A 1 108 ? -4.465 -0.125 17.188 1 97.25 108 ASN A O 1
ATOM 845 N N . ILE A 1 109 ? -2.627 0.985 17.859 1 98.38 109 ILE A N 1
ATOM 846 C CA . ILE A 1 109 ? -3.385 2.105 18.406 1 98.38 109 ILE A CA 1
ATOM 847 C C . ILE A 1 109 ? -3.967 2.938 17.266 1 98.38 109 ILE A C 1
ATOM 849 O O . ILE A 1 109 ? -5.121 3.369 17.328 1 98.38 109 ILE A O 1
ATOM 853 N N . PHE A 1 110 ? -3.182 3.143 16.25 1 98.75 110 PHE A N 1
ATOM 854 C CA . PHE A 1 110 ? -3.645 3.842 15.055 1 98.75 110 PHE A CA 1
ATOM 855 C C . PHE A 1 110 ? -4.902 3.188 14.492 1 98.75 110 PHE A C 1
ATOM 857 O O . PHE A 1 110 ? -5.895 3.867 14.227 1 98.75 110 PHE A O 1
ATOM 864 N N . GLU A 1 111 ? -4.844 1.886 14.391 1 98.12 111 GLU A N 1
ATOM 865 C CA . GLU A 1 111 ? -5.98 1.114 13.891 1 98.12 111 GLU A CA 1
ATOM 866 C C . GLU A 1 111 ? -7.211 1.312 14.781 1 98.12 111 GLU A C 1
ATOM 868 O O . GLU A 1 111 ? -8.297 1.605 14.281 1 98.12 111 GLU A O 1
ATOM 873 N N . THR A 1 112 ? -7.008 1.186 16.031 1 98.19 112 THR A N 1
ATOM 874 C CA . THR A 1 112 ? -8.109 1.291 16.984 1 98.19 112 THR A CA 1
ATOM 875 C C . THR A 1 112 ? -8.75 2.676 16.922 1 98.19 112 THR A C 1
ATOM 877 O O . THR A 1 112 ? -9.969 2.799 16.875 1 98.19 112 THR A O 1
ATOM 880 N N . GLN A 1 113 ? -7.926 3.666 16.875 1 98.56 113 GLN A N 1
ATOM 881 C CA . GLN A 1 113 ? -8.422 5.039 16.859 1 98.56 113 GLN A CA 1
ATOM 882 C C . GLN A 1 113 ? -9.172 5.332 15.562 1 98.56 113 GLN A C 1
ATOM 884 O O . GLN A 1 113 ? -10.211 5.996 15.578 1 98.56 113 GLN A O 1
ATOM 889 N N . LEU A 1 114 ? -8.648 4.863 14.469 1 98.62 114 LEU A N 1
ATOM 890 C CA . LEU A 1 114 ? -9.328 5.066 13.195 1 98.62 114 LEU A CA 1
ATOM 891 C C . LEU A 1 114 ? -10.695 4.391 13.188 1 98.62 114 LEU A C 1
ATOM 893 O O . LEU A 1 114 ? -11.68 4.98 12.742 1 98.62 114 LEU A O 1
ATOM 897 N N . LEU A 1 115 ? -10.789 3.174 13.711 1 98.38 115 LEU A N 1
ATOM 898 C CA . LEU A 1 115 ? -12.047 2.441 13.797 1 98.38 115 LEU A CA 1
ATOM 899 C C . LEU A 1 115 ? -13.047 3.188 14.664 1 98.38 115 LEU A C 1
ATOM 901 O O . LEU A 1 115 ? -14.234 3.26 14.336 1 98.38 115 LEU A O 1
ATOM 905 N N . GLU A 1 116 ? -12.547 3.748 15.734 1 98.44 116 GLU A N 1
ATOM 906 C CA . GLU A 1 116 ? -13.414 4.512 16.625 1 98.44 116 GLU A CA 1
ATOM 907 C C . GLU A 1 116 ? -13.945 5.766 15.938 1 98.44 116 GLU A C 1
ATOM 909 O O . GLU A 1 116 ? -15.117 6.117 16.094 1 98.44 116 GLU A O 1
ATOM 914 N N . MET A 1 117 ? -13.109 6.473 15.227 1 98.44 117 MET A N 1
ATOM 915 C CA . MET A 1 117 ? -13.539 7.656 14.492 1 98.44 117 MET A CA 1
ATOM 916 C C . MET A 1 117 ? -14.633 7.301 13.484 1 98.44 117 MET A C 1
ATOM 918 O O . MET A 1 117 ? -15.656 7.984 13.406 1 98.44 117 MET A O 1
ATOM 922 N N . ILE A 1 118 ? -14.43 6.23 12.734 1 98.19 118 ILE A N 1
ATOM 923 C CA . ILE A 1 118 ? -15.383 5.773 11.727 1 98.19 118 ILE A CA 1
ATOM 924 C C . ILE A 1 118 ? -16.719 5.461 12.391 1 98.19 118 ILE A C 1
ATOM 926 O O . ILE A 1 118 ? -17.781 5.883 11.914 1 98.19 118 ILE A O 1
ATOM 930 N N . ALA A 1 119 ? -16.688 4.754 13.523 1 97.81 119 ALA A N 1
ATOM 931 C CA . ALA A 1 119 ? -17.891 4.371 14.234 1 97.81 119 ALA A CA 1
ATOM 932 C C . ALA A 1 119 ? -18.672 5.602 14.703 1 97.81 119 ALA A C 1
ATOM 934 O O . ALA A 1 119 ? -19.891 5.648 14.594 1 97.81 119 ALA A O 1
ATOM 935 N N . ARG A 1 120 ? -17.984 6.547 15.203 1 97.19 120 ARG A N 1
ATOM 936 C CA . ARG A 1 120 ? -18.609 7.777 15.68 1 97.19 120 ARG A CA 1
ATOM 937 C C . ARG A 1 120 ? -19.297 8.516 14.539 1 97.19 120 ARG A C 1
ATOM 939 O O . ARG A 1 120 ? -20.422 9 14.703 1 97.19 120 ARG A O 1
ATOM 946 N N . LEU A 1 121 ? -18.625 8.664 13.445 1 97.81 121 LEU A N 1
ATOM 947 C CA . LEU A 1 121 ? -19.188 9.352 12.289 1 97.81 121 LEU A CA 1
ATOM 948 C C . LEU A 1 121 ? -20.422 8.633 11.773 1 97.81 121 LEU A C 1
ATOM 950 O O . LEU A 1 121 ? -21.453 9.266 11.508 1 97.81 121 LEU A O 1
ATOM 954 N N . LYS A 1 122 ? -20.344 7.324 11.672 1 96.75 122 LYS A N 1
ATOM 955 C CA . LYS A 1 122 ? -21.469 6.535 11.172 1 96.75 122 LYS A CA 1
ATOM 956 C C . LYS A 1 122 ? -22.672 6.637 12.102 1 96.75 122 LYS A C 1
ATOM 958 O O . LYS A 1 122 ? -23.812 6.691 11.641 1 96.75 122 LYS A O 1
ATOM 963 N N . LYS A 1 123 ? -22.391 6.691 13.375 1 96 123 LYS A N 1
ATOM 964 C CA . LYS A 1 123 ? -23.469 6.84 14.359 1 96 123 LYS A CA 1
ATOM 965 C C . LYS A 1 123 ? -24.219 8.141 14.148 1 96 123 LYS A C 1
ATOM 967 O O . LYS A 1 123 ? -25.422 8.219 14.43 1 96 123 LYS A O 1
ATOM 972 N N . LEU A 1 124 ? -23.594 9.133 13.672 1 95.81 124 LEU A N 1
ATOM 973 C CA . LEU A 1 124 ? -24.188 10.445 13.469 1 95.81 124 LEU A CA 1
ATOM 974 C C . LEU A 1 124 ? -24.656 10.609 12.023 1 95.81 124 LEU A C 1
ATOM 976 O O . LEU A 1 124 ? -24.969 11.719 11.594 1 95.81 124 LEU A O 1
ATOM 980 N N . ASP A 1 125 ? -24.578 9.539 11.242 1 94.75 125 ASP A N 1
ATOM 981 C CA . ASP A 1 125 ? -25 9.492 9.844 1 94.75 125 ASP A CA 1
ATOM 982 C C . ASP A 1 125 ? -24.125 10.406 8.984 1 94.75 125 ASP A C 1
ATOM 984 O O . ASP A 1 125 ? -24.609 11.047 8.055 1 94.75 125 ASP A O 1
ATOM 988 N N . ILE A 1 126 ? -22.922 10.648 9.406 1 95.94 126 ILE A N 1
ATOM 989 C CA . ILE A 1 126 ? -21.891 11.289 8.594 1 95.94 126 ILE A CA 1
ATOM 990 C C . ILE A 1 126 ? -21.062 10.227 7.871 1 95.94 126 ILE A C 1
ATOM 992 O O . ILE A 1 126 ? -20.562 9.297 8.5 1 95.94 126 ILE A O 1
ATOM 996 N N . LYS A 1 127 ? -20.938 10.281 6.605 1 95.38 127 LYS A N 1
ATOM 997 C CA . LYS A 1 127 ? -20.234 9.281 5.816 1 95.38 127 LYS A CA 1
ATOM 998 C C . LYS A 1 127 ? -18.719 9.477 5.906 1 95.38 127 LYS A C 1
ATOM 1000 O O . LYS A 1 127 ? -18.188 10.5 5.445 1 95.38 127 LYS A O 1
ATOM 1005 N N . PRO A 1 128 ? -18.031 8.539 6.449 1 97.06 128 PRO A N 1
ATOM 1006 C CA . PRO A 1 128 ? -16.578 8.664 6.48 1 97.06 128 PRO A CA 1
ATOM 1007 C C . PRO A 1 128 ? -15.922 8.32 5.145 1 97.06 128 PRO A C 1
ATOM 1009 O O . PRO A 1 128 ? -16.312 7.348 4.496 1 97.06 128 PRO A O 1
ATOM 1012 N N . ILE A 1 129 ? -15.031 9.109 4.723 1 97.25 129 ILE A N 1
ATOM 1013 C CA . ILE A 1 129 ? -14.133 8.828 3.604 1 97.25 129 ILE A CA 1
ATOM 1014 C C . ILE A 1 129 ? -12.688 8.852 4.086 1 97.25 129 ILE A C 1
ATOM 1016 O O . ILE A 1 129 ? -12.203 9.867 4.598 1 97.25 129 ILE A O 1
ATOM 1020 N N . LEU A 1 130 ? -12.055 7.715 3.955 1 98.12 130 LEU A N 1
ATOM 1021 C CA . LEU A 1 130 ? -10.656 7.609 4.359 1 98.12 130 LEU A CA 1
ATOM 1022 C C . LEU A 1 130 ? -9.727 7.996 3.217 1 98.12 130 LEU A C 1
ATOM 1024 O O . LEU A 1 130 ? -10.117 7.93 2.047 1 98.12 130 LEU A O 1
ATOM 1028 N N . MET A 1 131 ? -8.578 8.453 3.578 1 98.06 131 MET A N 1
ATOM 1029 C CA . MET A 1 131 ? -7.609 8.867 2.564 1 98.06 131 MET A CA 1
ATOM 1030 C C . MET A 1 131 ? -6.258 8.203 2.803 1 98.06 131 MET A C 1
ATOM 1032 O O . MET A 1 131 ? -5.742 8.219 3.922 1 98.06 131 MET A O 1
ATOM 1036 N N . THR A 1 132 ? -5.699 7.582 1.781 1 98.38 132 THR A N 1
ATOM 1037 C CA . THR A 1 132 ? -4.344 7.051 1.888 1 98.38 132 THR A CA 1
ATOM 1038 C C . THR A 1 132 ? -3.324 8.18 1.992 1 98.38 132 THR A C 1
ATOM 1040 O O . THR A 1 132 ? -3.664 9.352 1.806 1 98.38 132 THR A O 1
ATOM 1043 N N . LEU A 1 133 ? -2.135 7.848 2.305 1 98.56 133 LEU A N 1
ATOM 1044 C CA . LEU A 1 133 ? -1.096 8.844 2.537 1 98.56 133 LEU A CA 1
ATOM 1045 C C . LEU A 1 133 ? -0.285 9.094 1.268 1 98.56 133 LEU A C 1
ATOM 1047 O O . LEU A 1 133 ? 0.123 8.141 0.594 1 98.56 133 LEU A O 1
ATOM 1051 N N . PRO A 1 134 ? -0.06 10.422 0.923 1 98.38 134 PRO A N 1
ATOM 1052 C CA . PRO A 1 134 ? 1.034 10.609 -0.031 1 98.38 134 PRO A CA 1
ATOM 1053 C C . PRO A 1 134 ? 2.33 9.938 0.417 1 98.38 134 PRO A C 1
ATOM 1055 O O . PRO A 1 134 ? 2.676 9.984 1.601 1 98.38 134 PRO A O 1
ATOM 1058 N N . PRO A 1 135 ? 2.965 9.227 -0.521 1 98.56 135 PRO A N 1
ATOM 1059 C CA . PRO A 1 135 ? 4.234 8.617 -0.116 1 98.56 135 PRO A CA 1
ATOM 1060 C C . PRO A 1 135 ? 5.309 9.656 0.203 1 98.56 135 PRO A C 1
ATOM 1062 O O . PRO A 1 135 ? 5.348 10.719 -0.413 1 98.56 135 PRO A O 1
ATOM 1065 N N . LEU A 1 136 ? 6.109 9.383 1.2 1 98.38 136 LEU A N 1
ATOM 1066 C CA . LEU A 1 136 ? 7.277 10.227 1.427 1 98.38 136 LEU A CA 1
ATOM 1067 C C . LEU A 1 136 ? 8.477 9.727 0.625 1 98.38 136 LEU A C 1
ATOM 1069 O O . LEU A 1 136 ? 8.461 8.609 0.114 1 98.38 136 LEU A O 1
ATOM 1073 N N . HIS A 1 137 ? 9.406 10.586 0.482 1 98.38 137 HIS A N 1
ATOM 1074 C CA . HIS A 1 137 ? 10.68 10.234 -0.132 1 98.38 137 HIS A CA 1
ATOM 1075 C C . HIS A 1 137 ? 11.75 9.992 0.926 1 98.38 137 HIS A C 1
ATOM 1077 O O . HIS A 1 137 ? 12.297 10.945 1.497 1 98.38 137 HIS A O 1
ATOM 1083 N N . ALA A 1 138 ? 12.141 8.742 1.081 1 98.25 138 ALA A N 1
ATOM 1084 C CA . ALA A 1 138 ? 12.914 8.297 2.234 1 98.25 138 ALA A CA 1
ATOM 1085 C C . ALA A 1 138 ? 14.258 9.016 2.301 1 98.25 138 ALA A C 1
ATOM 1087 O O . ALA A 1 138 ? 14.648 9.516 3.359 1 98.25 138 ALA A O 1
ATOM 1088 N N . LYS A 1 139 ? 14.945 9.109 1.205 1 97.75 139 LYS A N 1
ATOM 1089 C CA . LYS A 1 139 ? 16.266 9.727 1.196 1 97.75 139 LYS A CA 1
ATOM 1090 C C . LYS A 1 139 ? 16.188 11.211 1.521 1 97.75 139 LYS A C 1
ATOM 1092 O O . LYS A 1 139 ? 16.953 11.719 2.338 1 97.75 139 LYS A O 1
ATOM 1097 N N . ARG A 1 140 ? 15.234 11.906 0.843 1 97.75 140 ARG A N 1
ATOM 1098 C CA . ARG A 1 140 ? 15.055 13.328 1.119 1 97.75 140 ARG A CA 1
ATOM 1099 C C . ARG A 1 140 ? 14.68 13.555 2.578 1 97.75 140 ARG A C 1
ATOM 1101 O O . ARG A 1 140 ? 15.203 14.461 3.227 1 97.75 140 ARG A O 1
ATOM 1108 N N . TYR A 1 141 ? 13.82 12.766 3.086 1 98.44 141 TYR A N 1
ATOM 1109 C CA . TYR A 1 141 ? 13.391 12.906 4.473 1 98.44 141 TYR A CA 1
ATOM 1110 C C . TYR A 1 141 ? 14.555 12.648 5.43 1 98.44 141 TYR A C 1
ATOM 1112 O O . TYR A 1 141 ? 14.75 13.398 6.387 1 98.44 141 TYR A O 1
ATOM 1120 N N . PHE A 1 142 ? 15.32 11.594 5.148 1 98.62 142 PHE A N 1
ATOM 1121 C CA . PHE A 1 142 ? 16.484 11.242 5.949 1 98.62 142 PHE A CA 1
ATOM 1122 C C . PHE A 1 142 ? 17.484 12.391 5.977 1 98.62 142 PHE A C 1
ATOM 1124 O O . PHE A 1 142 ? 17.984 12.766 7.039 1 98.62 142 PHE A O 1
ATOM 1131 N N . ASP A 1 143 ? 17.766 12.945 4.777 1 97.81 143 ASP A N 1
ATOM 1132 C CA . ASP A 1 143 ? 18.672 14.094 4.688 1 97.81 143 ASP A CA 1
ATOM 1133 C C . ASP A 1 143 ? 18.125 15.289 5.469 1 97.81 143 ASP A C 1
ATOM 1135 O O . ASP A 1 143 ? 18.875 16 6.121 1 97.81 143 ASP A O 1
ATOM 1139 N N . PHE A 1 144 ? 16.859 15.43 5.422 1 97.38 144 PHE A N 1
ATOM 1140 C CA . PHE A 1 144 ? 16.219 16.562 6.086 1 97.38 144 PHE A CA 1
ATOM 1141 C C . PHE A 1 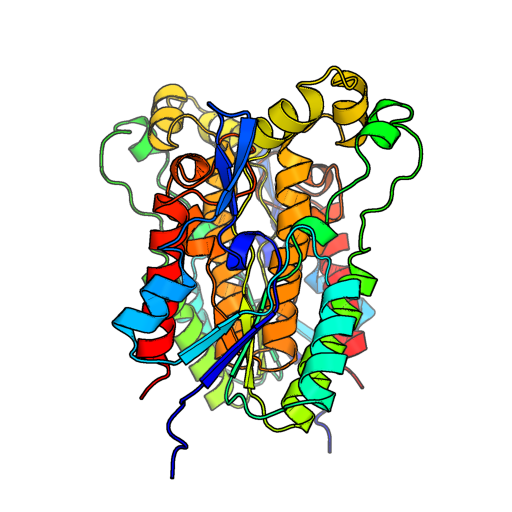144 ? 16.328 16.422 7.602 1 97.38 144 PHE A C 1
ATOM 1143 O O . PHE A 1 144 ? 16.719 17.375 8.289 1 97.38 144 PHE A O 1
ATOM 1150 N N . ILE A 1 145 ? 16.078 15.266 8.172 1 96.94 145 ILE A N 1
ATOM 1151 C CA . ILE A 1 145 ? 16 15.109 9.617 1 96.94 145 ILE A CA 1
ATOM 1152 C C . ILE A 1 145 ? 17.406 15.102 10.203 1 96.94 145 ILE A C 1
ATOM 1154 O O . ILE A 1 145 ? 17.578 15.266 11.414 1 96.94 145 ILE A O 1
ATOM 1158 N N . THR A 1 146 ? 18.359 14.898 9.383 1 98 146 THR A N 1
ATOM 1159 C CA . THR A 1 146 ? 19.734 14.836 9.891 1 98 146 THR A CA 1
ATOM 1160 C C . THR A 1 146 ? 20.5 16.109 9.547 1 98 146 THR A C 1
ATOM 1162 O O . THR A 1 146 ? 21.688 16.219 9.828 1 98 146 THR A O 1
ATOM 1165 N N . ARG A 1 147 ? 19.844 17.047 8.914 1 95.06 147 ARG A N 1
ATOM 1166 C CA . ARG A 1 147 ? 20.484 18.219 8.359 1 95.06 147 ARG A CA 1
ATOM 1167 C C . ARG A 1 147 ? 21.141 19.047 9.461 1 95.06 147 ARG A C 1
ATOM 1169 O O . ARG A 1 147 ? 22.094 19.797 9.211 1 95.06 147 ARG A O 1
ATOM 1176 N N . ASP A 1 148 ? 20.672 18.906 10.68 1 94.75 148 ASP A N 1
ATOM 1177 C CA . ASP A 1 148 ? 21.188 19.719 11.781 1 94.75 148 ASP A CA 1
ATOM 1178 C C . ASP A 1 148 ? 22.156 18.922 12.648 1 94.75 148 ASP A C 1
ATOM 1180 O O . ASP A 1 148 ? 22.359 19.234 13.82 1 94.75 148 ASP A O 1
ATOM 1184 N N . GLY A 1 149 ? 22.594 17.781 12.203 1 96.75 149 GLY A N 1
ATOM 1185 C CA . GLY A 1 149 ? 23.75 17.156 12.828 1 96.75 149 GLY A CA 1
ATOM 1186 C C . GLY A 1 149 ? 23.422 15.867 13.555 1 96.75 149 GLY A C 1
ATOM 1187 O O . GLY A 1 149 ? 24.281 15.289 14.227 1 96.75 149 GLY A O 1
ATOM 1188 N N . LEU A 1 150 ? 22.203 15.367 13.445 1 98.12 150 LEU A N 1
ATOM 1189 C CA . LEU A 1 150 ? 21.906 14.07 14.031 1 98.12 150 LEU A CA 1
ATOM 1190 C C . LEU A 1 150 ? 22.797 12.992 13.43 1 98.12 150 LEU A C 1
ATOM 1192 O O . LEU A 1 150 ? 23.156 13.055 12.25 1 98.12 150 LEU A O 1
ATOM 1196 N N . ASN A 1 151 ? 23.172 12.055 14.219 1 98.5 151 ASN A N 1
ATOM 1197 C CA . ASN A 1 151 ? 24.078 10.977 13.805 1 98.5 151 ASN A CA 1
ATOM 1198 C C . ASN A 1 151 ? 23.422 10.086 12.75 1 98.5 151 ASN A C 1
ATOM 1200 O O . ASN A 1 151 ? 22.625 9.203 13.086 1 98.5 151 ASN A O 1
ATOM 1204 N N . LYS A 1 152 ? 23.828 10.211 11.57 1 98.31 152 LYS A N 1
ATOM 1205 C CA . LYS A 1 152 ? 23.25 9.5 10.43 1 98.31 152 LYS A CA 1
ATOM 1206 C C . LYS A 1 152 ? 23.484 7.996 10.547 1 98.31 152 LYS A C 1
ATOM 1208 O O . LYS A 1 152 ? 22.578 7.203 10.25 1 98.31 152 LYS A O 1
ATOM 1213 N N . ASP A 1 153 ? 24.656 7.652 10.969 1 98.38 153 ASP A N 1
ATOM 1214 C CA . ASP A 1 153 ? 25 6.238 11.055 1 98.38 153 ASP A CA 1
ATOM 1215 C C . ASP A 1 153 ? 24.141 5.512 12.078 1 98.38 153 ASP A C 1
ATOM 1217 O O . ASP A 1 153 ? 23.703 4.383 11.836 1 98.38 153 ASP A O 1
ATOM 1221 N N . ASN A 1 154 ? 23.906 6.168 13.148 1 98.62 154 ASN A N 1
ATOM 1222 C CA . ASN A 1 154 ? 23.047 5.594 14.188 1 98.62 154 ASN A CA 1
ATOM 1223 C C . ASN A 1 154 ? 21.625 5.418 13.695 1 98.62 154 ASN A C 1
ATOM 1225 O O . ASN A 1 154 ? 21 4.371 13.922 1 98.62 154 ASN A O 1
ATOM 1229 N N . ILE A 1 155 ? 21.141 6.422 13.047 1 98.62 155 ILE A N 1
ATOM 1230 C CA . ILE A 1 155 ? 19.781 6.336 12.531 1 98.62 155 ILE A CA 1
ATOM 1231 C C . ILE A 1 155 ? 19.688 5.219 11.492 1 98.62 155 ILE A C 1
ATOM 1233 O O . ILE A 1 155 ? 18.734 4.434 11.5 1 98.62 155 ILE A O 1
ATOM 1237 N N . LEU A 1 156 ? 20.672 5.152 10.617 1 98.06 156 LEU A N 1
ATOM 1238 C CA . LEU A 1 156 ? 20.688 4.102 9.609 1 98.06 156 LEU A CA 1
ATOM 1239 C C . LEU A 1 156 ? 20.734 2.725 10.266 1 98.06 156 LEU A C 1
ATOM 1241 O O . LEU A 1 156 ? 20.094 1.783 9.781 1 98.06 156 LEU A O 1
ATOM 1245 N N . GLN A 1 157 ? 21.516 2.621 11.312 1 97.81 157 GLN A N 1
ATOM 1246 C CA . GLN A 1 157 ? 21.547 1.37 12.062 1 97.81 157 GLN A CA 1
ATOM 1247 C C . GLN A 1 157 ? 20.156 0.978 12.555 1 97.81 157 GLN A C 1
ATOM 1249 O O . GLN A 1 157 ? 19.75 -0.172 12.406 1 97.81 157 GLN A O 1
ATOM 1254 N N . PHE A 1 158 ? 19.422 1.95 13.141 1 97.81 158 PHE A N 1
ATOM 1255 C CA . PHE A 1 158 ? 18.062 1.719 13.617 1 97.81 158 PHE A CA 1
ATOM 1256 C C . PHE A 1 158 ? 17.156 1.273 12.477 1 97.81 158 PHE A C 1
ATOM 1258 O O . PHE A 1 158 ? 16.281 0.415 12.656 1 97.81 158 PHE A O 1
ATOM 1265 N N . LEU A 1 159 ? 17.438 1.736 11.273 1 97.06 159 LEU A N 1
ATOM 1266 C CA . LEU A 1 159 ? 16.625 1.455 10.102 1 97.06 159 LEU A CA 1
ATOM 1267 C C . LEU A 1 159 ? 17.031 0.14 9.445 1 97.06 159 LEU A C 1
ATOM 1269 O O . LEU A 1 159 ? 16.609 -0.166 8.336 1 97.06 159 LEU A O 1
ATOM 1273 N N . GLY A 1 160 ? 17.938 -0.627 10.086 1 95.12 160 GLY A N 1
ATOM 1274 C CA . GLY A 1 160 ? 18.359 -1.909 9.555 1 95.12 160 GLY A CA 1
ATOM 1275 C C . GLY A 1 160 ? 19.328 -1.777 8.383 1 95.12 160 GLY A C 1
ATOM 1276 O O . GLY A 1 160 ? 19.406 -2.672 7.539 1 95.12 160 GLY A O 1
ATOM 1277 N N . GLY A 1 161 ? 19.938 -0.584 8.305 1 96.06 161 GLY A N 1
ATOM 1278 C CA . GLY A 1 161 ? 20.906 -0.353 7.254 1 96.06 161 GLY A CA 1
ATOM 1279 C C . GLY A 1 161 ? 20.297 0.058 5.934 1 96.06 161 GLY A C 1
ATOM 1280 O O . GLY A 1 161 ? 20.984 0.125 4.91 1 96.06 161 GLY A O 1
ATOM 1281 N N . ASP A 1 162 ? 18.969 0.357 5.941 1 96.56 162 ASP A N 1
ATOM 1282 C CA . ASP A 1 162 ? 18.234 0.681 4.723 1 96.56 162 ASP A CA 1
ATOM 1283 C C . ASP A 1 162 ? 17.328 1.884 4.934 1 96.56 162 ASP A C 1
ATOM 1285 O O . ASP A 1 162 ? 16.281 1.771 5.59 1 96.56 162 ASP A O 1
ATOM 1289 N N . VAL A 1 163 ? 17.625 3.037 4.297 1 97.56 163 VAL A N 1
ATOM 1290 C CA . VAL A 1 163 ? 16.875 4.277 4.469 1 97.56 163 VAL A CA 1
ATOM 1291 C C . VAL A 1 163 ? 15.438 4.09 3.975 1 97.56 163 VAL A C 1
ATOM 1293 O O . VAL A 1 163 ? 14.523 4.758 4.453 1 97.56 163 VAL A O 1
ATOM 1296 N N . GLU A 1 164 ? 15.188 3.07 3.094 1 97.75 164 GLU A N 1
ATOM 1297 C CA . GLU A 1 164 ? 13.867 2.846 2.516 1 97.75 164 GLU A CA 1
ATOM 1298 C C . GLU A 1 164 ? 12.914 2.219 3.533 1 97.75 164 GLU A C 1
ATOM 1300 O O . GLU A 1 164 ? 11.711 2.148 3.301 1 97.75 164 GLU A O 1
ATOM 1305 N N . MET A 1 165 ? 13.5 1.802 4.672 1 97.56 165 MET A N 1
ATOM 1306 C CA . MET A 1 165 ? 12.641 1.339 5.758 1 97.56 165 MET A CA 1
ATOM 1307 C C . MET A 1 165 ? 11.664 2.43 6.176 1 97.56 165 MET A C 1
ATOM 1309 O O . MET A 1 165 ? 10.531 2.137 6.562 1 97.56 165 MET A O 1
ATOM 1313 N N . ILE A 1 166 ? 12.07 3.693 6.039 1 98.25 166 ILE A N 1
ATOM 1314 C CA . ILE A 1 166 ? 11.195 4.816 6.359 1 98.25 166 ILE A CA 1
ATOM 1315 C C . ILE A 1 166 ? 9.961 4.785 5.461 1 98.25 166 ILE A C 1
ATOM 1317 O O . ILE A 1 166 ? 8.836 4.934 5.934 1 98.25 166 ILE A O 1
ATOM 1321 N N . TYR A 1 167 ? 10.164 4.574 4.18 1 98.5 167 TYR A N 1
ATOM 1322 C CA . TYR A 1 167 ? 9.094 4.492 3.197 1 98.5 167 TYR A CA 1
ATOM 1323 C C . TYR A 1 167 ? 8.164 3.326 3.504 1 98.5 167 TYR A C 1
ATOM 1325 O O . TYR A 1 167 ? 6.938 3.492 3.545 1 98.5 167 TYR A O 1
ATOM 1333 N N . ARG A 1 168 ? 8.703 2.174 3.73 1 98.38 168 ARG A N 1
ATOM 1334 C CA . ARG A 1 168 ? 7.914 0.965 3.947 1 98.38 168 ARG A CA 1
ATOM 1335 C C . ARG A 1 168 ? 7.125 1.053 5.25 1 98.38 168 ARG A C 1
ATOM 1337 O O . ARG A 1 168 ? 6.012 0.536 5.344 1 98.38 168 ARG A O 1
ATOM 1344 N N . TRP A 1 169 ? 7.77 1.676 6.219 1 98.19 169 TRP A N 1
ATOM 1345 C CA . TRP A 1 169 ? 7.07 1.88 7.484 1 98.19 169 TRP A CA 1
ATOM 1346 C C . TRP A 1 169 ? 5.848 2.771 7.293 1 98.19 169 TRP A C 1
ATOM 1348 O O . TRP A 1 169 ? 4.758 2.453 7.777 1 98.19 169 TRP A O 1
ATOM 1358 N N . GLN A 1 170 ? 6.004 3.836 6.59 1 98.56 170 GLN A N 1
ATOM 1359 C CA . GLN A 1 170 ? 4.867 4.699 6.285 1 98.56 170 GLN A CA 1
ATOM 1360 C C . GLN A 1 170 ? 3.818 3.959 5.465 1 98.56 170 GLN A C 1
ATOM 1362 O O . GLN A 1 170 ? 2.615 4.156 5.66 1 98.56 170 GLN A O 1
ATOM 1367 N N . GLU A 1 171 ? 4.27 3.174 4.508 1 98.69 171 GLU A N 1
ATOM 1368 C CA . GLU A 1 171 ? 3.385 2.354 3.684 1 98.69 171 GLU A CA 1
ATOM 1369 C C . GLU A 1 171 ? 2.477 1.484 4.547 1 98.69 171 GLU A C 1
ATOM 1371 O O . GLU A 1 171 ? 1.295 1.312 4.238 1 98.69 171 GLU A O 1
ATOM 1376 N N . ARG A 1 172 ? 2.992 0.949 5.617 1 98.5 172 ARG A N 1
ATOM 1377 C CA . ARG A 1 172 ? 2.186 0.106 6.492 1 98.5 172 ARG A CA 1
ATOM 1378 C C . ARG A 1 172 ? 0.978 0.869 7.027 1 98.5 172 ARG A C 1
ATOM 1380 O O . ARG A 1 172 ? -0.121 0.317 7.117 1 98.5 172 ARG A O 1
ATOM 1387 N N . TYR A 1 173 ? 1.18 2.092 7.41 1 98.69 173 TYR A N 1
ATOM 1388 C CA . TYR A 1 173 ? 0.074 2.898 7.914 1 98.69 173 TYR A CA 1
ATOM 1389 C C . TYR A 1 173 ? -0.938 3.188 6.809 1 98.69 173 TYR A C 1
ATOM 1391 O O . TYR A 1 173 ? -2.148 3.107 7.031 1 98.69 173 TYR A O 1
ATOM 1399 N N . SER A 1 174 ? -0.458 3.521 5.621 1 98.56 174 SER A N 1
ATOM 1400 C CA . SER A 1 174 ? -1.355 3.77 4.496 1 98.56 174 SER A CA 1
ATOM 1401 C C . SER A 1 174 ? -2.152 2.52 4.141 1 98.56 174 SER A C 1
ATOM 1403 O O . SER A 1 174 ? -3.359 2.594 3.904 1 98.56 174 SER A O 1
ATOM 1405 N N . ASN A 1 175 ? -1.463 1.391 4.094 1 97.56 175 ASN A N 1
ATOM 1406 C CA . ASN A 1 175 ? -2.131 0.124 3.814 1 97.56 175 ASN A CA 1
ATOM 1407 C C . ASN A 1 175 ? -3.176 -0.205 4.879 1 97.56 175 ASN A C 1
ATOM 1409 O O . ASN A 1 175 ? -4.223 -0.78 4.57 1 97.56 175 ASN A O 1
ATOM 1413 N N . THR A 1 176 ? -2.838 0.097 6.086 1 97.5 176 THR A N 1
ATOM 1414 C CA . THR A 1 176 ? -3.777 -0.108 7.184 1 97.5 176 THR A CA 1
ATOM 1415 C C . THR A 1 176 ? -5.055 0.693 6.957 1 97.5 176 THR A C 1
ATOM 1417 O O . THR A 1 176 ? -6.156 0.192 7.188 1 97.5 176 THR A O 1
ATOM 1420 N N . ILE A 1 177 ? -4.949 1.894 6.488 1 98.19 177 ILE A N 1
ATOM 1421 C CA . ILE A 1 177 ? -6.102 2.729 6.172 1 98.19 177 ILE A CA 1
ATOM 1422 C C . ILE A 1 177 ? -6.969 2.033 5.125 1 98.19 177 ILE A C 1
ATOM 1424 O O . ILE A 1 177 ? -8.188 1.944 5.281 1 98.19 177 ILE A O 1
ATOM 1428 N N . SER A 1 178 ? -6.348 1.505 4.109 1 96.38 178 SER A N 1
ATOM 1429 C CA . SER A 1 178 ? -7.07 0.826 3.039 1 96.38 178 SER A CA 1
ATOM 1430 C C . SER A 1 178 ? -7.77 -0.428 3.553 1 96.38 178 SER A C 1
ATOM 1432 O O . SER A 1 178 ? -8.922 -0.692 3.201 1 96.38 178 SER A O 1
ATOM 1434 N N . ARG A 1 179 ? -7.035 -1.155 4.348 1 94.81 179 ARG A N 1
ATOM 1435 C CA . ARG A 1 179 ? -7.613 -2.367 4.918 1 94.81 179 ARG A CA 1
ATOM 1436 C C . ARG A 1 179 ? -8.836 -2.043 5.77 1 94.81 179 ARG A C 1
ATOM 1438 O O . ARG A 1 179 ? -9.867 -2.711 5.664 1 94.81 179 ARG A O 1
ATOM 1445 N N . ILE A 1 180 ? -8.734 -1.054 6.574 1 96.56 180 ILE A N 1
ATOM 1446 C CA . ILE A 1 180 ? -9.828 -0.66 7.457 1 96.56 180 ILE A CA 1
ATOM 1447 C C . ILE A 1 180 ? -11.016 -0.172 6.629 1 96.56 180 ILE A C 1
ATOM 1449 O O . ILE A 1 180 ? -12.172 -0.438 6.969 1 96.56 180 ILE A O 1
ATOM 1453 N N . ALA A 1 181 ? -10.711 0.543 5.547 1 96.5 181 ALA A N 1
ATOM 1454 C CA . ALA A 1 181 ? -11.789 0.958 4.652 1 96.5 181 ALA A CA 1
ATOM 1455 C C . ALA A 1 181 ? -12.586 -0.246 4.148 1 96.5 181 ALA A C 1
ATOM 1457 O O . ALA A 1 181 ? -13.812 -0.237 4.164 1 96.5 181 ALA A O 1
ATOM 1458 N N . ALA A 1 182 ? -11.906 -1.284 3.768 1 92.12 182 ALA A N 1
ATOM 1459 C CA . ALA A 1 182 ? -12.547 -2.504 3.285 1 92.12 182 ALA A CA 1
ATOM 1460 C C . ALA A 1 182 ? -13.344 -3.18 4.398 1 92.12 182 ALA A C 1
ATOM 1462 O O . ALA A 1 182 ? -14.5 -3.549 4.199 1 92.12 182 ALA A O 1
ATOM 1463 N N . GLU A 1 183 ? -12.75 -3.217 5.566 1 91.12 183 GLU A N 1
ATOM 1464 C CA . GLU A 1 183 ? -13.336 -3.936 6.695 1 91.12 183 GLU A CA 1
ATOM 1465 C C . GLU A 1 183 ? -14.594 -3.229 7.203 1 91.12 183 GLU A C 1
ATOM 1467 O O . GLU A 1 183 ? -15.484 -3.865 7.773 1 91.12 183 GLU A O 1
ATOM 1472 N N . THR A 1 184 ? -14.664 -1.937 7.008 1 93.62 184 THR A N 1
ATOM 1473 C CA . THR A 1 184 ? -15.766 -1.163 7.574 1 93.62 184 THR A CA 1
ATOM 1474 C C . THR A 1 184 ? -16.719 -0.695 6.473 1 93.62 184 THR A C 1
ATOM 1476 O O . THR A 1 184 ? -17.656 0.057 6.738 1 93.62 184 THR A O 1
ATOM 1479 N N . SER A 1 185 ? -16.391 -1.083 5.23 1 90.56 185 SER A N 1
ATOM 1480 C CA . SER A 1 185 ? -17.172 -0.636 4.078 1 90.56 185 SER A CA 1
ATOM 1481 C C . SER A 1 185 ? -17.188 0.886 3.98 1 90.56 185 SER A C 1
ATOM 1483 O O . SER A 1 185 ? -18.234 1.483 3.713 1 90.56 185 SER A O 1
ATOM 1485 N N . SER A 1 186 ? -16.125 1.506 4.379 1 93.75 186 SER A N 1
ATOM 1486 C CA . SER A 1 186 ? -15.938 2.943 4.199 1 93.75 186 SER A CA 1
ATOM 1487 C C . SER A 1 186 ? -15.352 3.26 2.828 1 93.75 186 SER A C 1
ATOM 1489 O O . SER A 1 186 ? -14.664 2.426 2.236 1 93.75 186 SER A O 1
ATOM 1491 N N . GLN A 1 187 ? -15.68 4.402 2.348 1 93.44 187 GLN A N 1
ATOM 1492 C CA . GLN A 1 187 ? -15.086 4.836 1.089 1 93.44 187 GLN A CA 1
ATOM 1493 C C . GLN A 1 187 ? -13.648 5.312 1.294 1 93.44 187 GLN A C 1
ATOM 1495 O O . GLN A 1 187 ? -13.25 5.633 2.416 1 93.44 187 GLN A O 1
ATOM 1500 N N . ILE A 1 188 ? -12.922 5.285 0.218 1 95.94 188 ILE A N 1
ATOM 1501 C CA . ILE A 1 188 ? -11.508 5.625 0.311 1 95.94 188 ILE A CA 1
ATOM 1502 C C . ILE A 1 188 ? -11.102 6.469 -0.895 1 95.94 188 ILE A C 1
ATOM 1504 O O . ILE A 1 188 ? -11.547 6.215 -2.018 1 95.94 188 ILE A O 1
ATOM 1508 N N . ILE A 1 189 ? -10.422 7.535 -0.672 1 96.5 189 ILE A N 1
ATOM 1509 C CA . ILE A 1 189 ? -9.72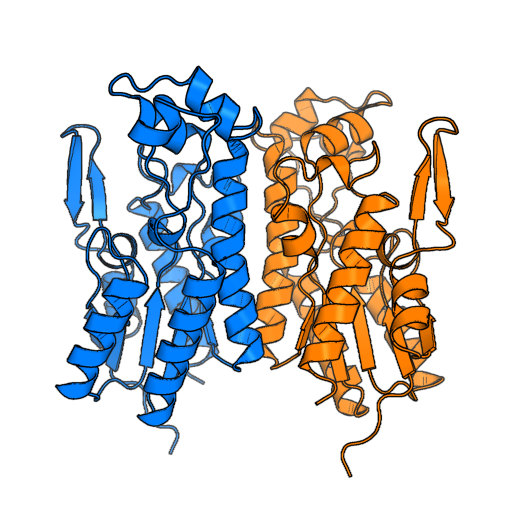7 8.289 -1.712 1 96.5 189 ILE A CA 1
ATOM 1510 C C . ILE A 1 189 ? -8.242 7.91 -1.724 1 96.5 189 ILE A C 1
ATOM 1512 O O . ILE A 1 189 ? -7.516 8.195 -0.771 1 96.5 189 ILE A O 1
ATOM 1516 N N . ASP A 1 190 ? -7.816 7.328 -2.766 1 96.38 190 ASP A N 1
ATOM 1517 C CA . ASP A 1 190 ? -6.441 6.848 -2.877 1 96.38 190 ASP A CA 1
ATOM 1518 C C . ASP A 1 190 ? -5.531 7.918 -3.471 1 96.38 190 ASP A C 1
ATOM 1520 O O . ASP A 1 190 ? -5.188 7.863 -4.652 1 96.38 190 ASP A O 1
ATOM 1524 N N . VAL A 1 191 ? -5.012 8.789 -2.693 1 97.81 191 VAL A N 1
ATOM 1525 C CA . VAL A 1 191 ? -4.125 9.836 -3.189 1 97.81 191 VAL A CA 1
ATOM 1526 C C . VAL A 1 191 ? -2.725 9.266 -3.406 1 97.81 191 VAL A C 1
ATOM 1528 O O . VAL A 1 191 ? -1.92 9.844 -4.145 1 97.81 191 VAL A O 1
ATOM 1531 N N . ARG A 1 192 ? -2.373 8.203 -2.68 1 98.38 192 ARG A N 1
ATOM 1532 C CA . ARG A 1 192 ? -1.046 7.613 -2.797 1 98.38 192 ARG A CA 1
ATOM 1533 C C . ARG A 1 192 ? -0.754 7.203 -4.234 1 98.38 192 ARG A C 1
ATOM 1535 O O . ARG A 1 192 ? 0.338 7.457 -4.75 1 98.38 192 ARG A O 1
ATOM 1542 N N . ASP A 1 193 ? -1.716 6.676 -4.879 1 97.31 193 ASP A N 1
ATOM 1543 C CA . ASP A 1 193 ? -1.535 6.227 -6.254 1 97.31 193 ASP A CA 1
ATOM 1544 C C . ASP A 1 193 ? -1.258 7.402 -7.188 1 97.31 193 ASP A C 1
ATOM 1546 O O . ASP A 1 193 ? -0.542 7.258 -8.18 1 97.31 193 ASP A O 1
ATOM 1550 N N . SER A 1 194 ? -1.842 8.594 -6.902 1 96.88 194 SER A N 1
ATOM 1551 C CA . SER A 1 194 ? -1.613 9.766 -7.738 1 96.88 194 SER A CA 1
ATOM 1552 C C . SER A 1 194 ? -0.142 10.164 -7.738 1 96.88 194 SER A C 1
ATOM 1554 O O . SER A 1 194 ? 0.344 10.758 -8.703 1 96.88 194 SER A O 1
ATOM 1556 N N . PHE A 1 195 ? 0.526 9.82 -6.707 1 98.38 195 PHE A N 1
ATOM 1557 C CA . PHE A 1 195 ? 1.956 10.094 -6.617 1 98.38 195 PHE A CA 1
ATOM 1558 C C . PHE A 1 195 ? 2.76 8.961 -7.25 1 98.38 195 PHE A C 1
ATOM 1560 O O . PHE A 1 195 ? 3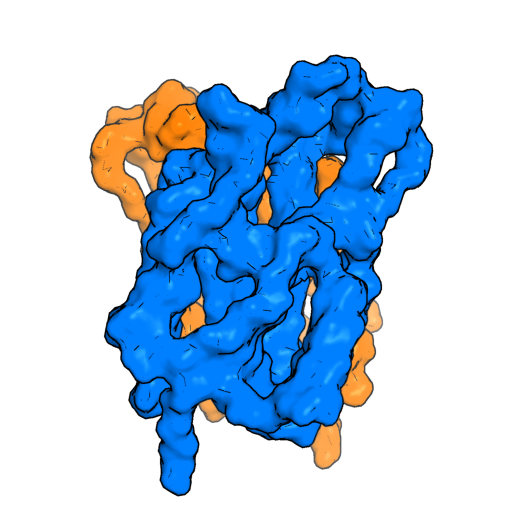.643 9.203 -8.07 1 98.38 195 PHE A O 1
ATOM 1567 N N . LEU A 1 196 ? 2.377 7.73 -6.93 1 97.81 196 LEU A N 1
ATOM 1568 C CA . LEU A 1 196 ? 3.166 6.57 -7.332 1 97.81 196 LEU A CA 1
ATOM 1569 C C . LEU A 1 196 ? 3.045 6.32 -8.828 1 97.81 196 LEU A C 1
ATOM 1571 O O . LEU A 1 196 ? 3.85 5.59 -9.414 1 97.81 196 LEU A O 1
ATOM 1575 N N . ALA A 1 197 ? 2.078 6.969 -9.453 1 95.31 197 ALA A N 1
ATOM 1576 C CA . ALA A 1 197 ? 1.917 6.871 -10.898 1 95.31 197 ALA A CA 1
ATOM 1577 C C . ALA A 1 197 ? 3.016 7.641 -11.625 1 95.31 197 ALA A C 1
ATOM 1579 O O . ALA A 1 197 ? 3.203 7.477 -12.836 1 95.31 197 ALA A O 1
ATOM 1580 N N . GLU A 1 198 ? 3.719 8.445 -10.836 1 94.44 198 GLU A N 1
ATOM 1581 C CA . GLU A 1 198 ? 4.836 9.211 -11.391 1 94.44 198 GLU A CA 1
ATOM 1582 C C . GLU A 1 198 ? 6.168 8.531 -11.086 1 94.44 198 GLU A C 1
ATOM 1584 O O . GLU A 1 198 ? 6.453 8.188 -9.938 1 94.44 198 GLU A O 1
ATOM 1589 N N . PHE A 1 199 ? 7 8.406 -12.086 1 91.56 199 PHE A N 1
ATOM 1590 C CA . PHE A 1 199 ? 8.312 7.82 -11.867 1 91.5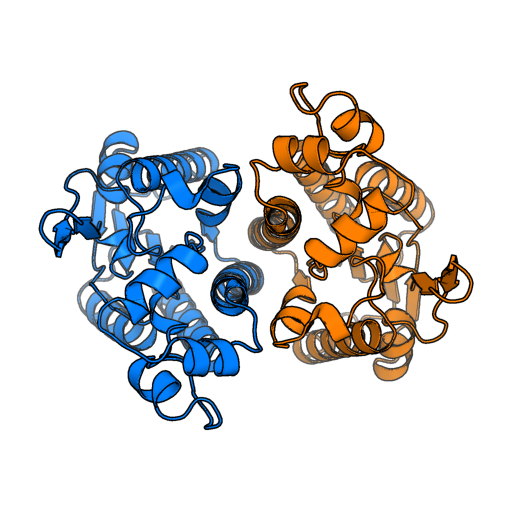6 199 PHE A CA 1
ATOM 1591 C C . PHE A 1 199 ? 9.117 8.656 -10.875 1 91.56 199 PHE A C 1
ATOM 1593 O O . PHE A 1 199 ? 9.828 8.117 -10.031 1 91.56 199 PHE A O 1
ATOM 1600 N N . HIS A 1 200 ? 8.938 9.945 -11.148 1 95.69 200 HIS A N 1
ATOM 1601 C CA . HIS A 1 200 ? 9.625 10.891 -10.273 1 95.69 200 HIS A CA 1
ATOM 1602 C C . HIS A 1 200 ? 8.641 11.578 -9.328 1 95.69 200 HIS A C 1
ATOM 1604 O O . HIS A 1 200 ? 8.484 12.805 -9.375 1 95.69 200 HIS A O 1
ATOM 1610 N N . TYR A 1 201 ? 8.133 10.688 -8.461 1 97.31 201 TYR A N 1
ATOM 1611 C CA . TYR A 1 201 ? 7.098 11.211 -7.57 1 97.31 201 TYR A CA 1
ATOM 1612 C C . TYR A 1 201 ? 7.684 12.242 -6.605 1 97.31 201 TYR A C 1
ATOM 1614 O O . TYR A 1 201 ? 6.945 13.016 -5.996 1 97.31 201 TYR A O 1
ATOM 1622 N N . GLU A 1 202 ? 9.055 12.211 -6.398 1 96.81 202 GLU A N 1
ATOM 1623 C CA . GLU A 1 202 ? 9.711 13.195 -5.547 1 96.81 202 GLU A CA 1
ATOM 1624 C C . GLU A 1 202 ? 9.477 14.617 -6.062 1 96.81 202 GLU A C 1
ATOM 1626 O O . GLU A 1 202 ? 9.562 15.578 -5.297 1 96.81 202 GLU A O 1
ATOM 1631 N N . ASN A 1 203 ? 9.141 14.758 -7.371 1 97.81 203 ASN A N 1
ATOM 1632 C CA . ASN A 1 203 ? 8.852 16.078 -7.945 1 97.81 203 ASN A CA 1
ATOM 1633 C C . ASN A 1 203 ? 7.535 16.641 -7.426 1 97.81 203 ASN A C 1
ATOM 1635 O O . ASN A 1 203 ? 7.25 17.828 -7.602 1 97.81 203 ASN A O 1
ATOM 1639 N N . LEU A 1 204 ? 6.758 15.836 -6.75 1 98.5 204 LEU A N 1
ATOM 1640 C CA . LEU A 1 204 ? 5.48 16.25 -6.184 1 98.5 204 LEU A CA 1
ATOM 1641 C C . LEU A 1 204 ? 5.625 16.578 -4.703 1 98.5 204 LEU A C 1
ATOM 1643 O O . LEU A 1 204 ? 4.637 16.891 -4.035 1 98.5 204 LEU A O 1
ATOM 1647 N N . LEU A 1 205 ? 6.859 16.547 -4.195 1 98.31 205 LEU A N 1
ATOM 1648 C CA . LEU A 1 205 ? 7.125 16.734 -2.773 1 98.31 205 LEU A CA 1
ATOM 1649 C C . LEU A 1 205 ? 8.039 17.922 -2.543 1 98.31 205 LEU A C 1
ATOM 1651 O O . LEU A 1 205 ? 8.828 18.297 -3.42 1 98.31 205 LEU A O 1
ATOM 1655 N N . CYS A 1 206 ? 7.914 18.516 -1.364 1 98 206 CYS A N 1
ATOM 1656 C CA . CYS A 1 206 ? 8.867 19.531 -0.914 1 98 206 CYS A CA 1
ATOM 1657 C C . CYS A 1 206 ? 10.211 18.891 -0.577 1 98 206 CYS A C 1
ATOM 1659 O O . CYS A 1 206 ? 10.328 17.672 -0.527 1 98 206 CYS A O 1
ATOM 1661 N N . ALA A 1 207 ? 11.156 19.734 -0.315 1 96.44 207 ALA A N 1
ATOM 1662 C CA . ALA A 1 207 ? 12.531 19.297 -0.062 1 96.44 207 ALA A CA 1
ATOM 1663 C C . ALA A 1 207 ? 12.617 18.484 1.225 1 96.44 207 ALA A C 1
ATOM 1665 O O . ALA A 1 207 ? 13.586 17.75 1.434 1 96.44 207 ALA A O 1
ATOM 1666 N N . ASP A 1 208 ? 11.617 18.594 2.098 1 96.75 208 ASP A N 1
ATOM 1667 C CA . ASP A 1 208 ? 11.648 17.844 3.35 1 96.75 208 ASP A CA 1
ATOM 1668 C C . ASP A 1 208 ? 11.258 16.391 3.125 1 96.75 208 ASP A C 1
ATOM 1670 O O . ASP A 1 208 ? 11.375 15.562 4.035 1 96.75 208 ASP A O 1
ATOM 1674 N N . GLY A 1 209 ? 10.711 16.031 1.975 1 97.62 209 GLY A N 1
ATOM 1675 C CA . GLY A 1 209 ? 10.445 14.656 1.597 1 97.62 209 GLY A CA 1
ATOM 1676 C C . GLY A 1 209 ? 9.094 14.156 2.068 1 97.62 209 GLY A C 1
ATOM 1677 O O . GLY A 1 209 ? 8.711 13.016 1.777 1 97.62 209 GLY A O 1
ATOM 1678 N N . ILE A 1 210 ? 8.328 14.992 2.748 1 97.31 210 ILE A N 1
ATOM 1679 C CA . ILE A 1 210 ? 7.094 14.453 3.32 1 97.31 210 ILE A CA 1
ATOM 1680 C C . ILE A 1 210 ? 5.91 15.32 2.906 1 97.31 210 ILE A C 1
ATOM 1682 O O . ILE A 1 210 ? 4.809 14.812 2.68 1 97.31 210 ILE A O 1
ATOM 1686 N N . HIS A 1 211 ? 6.078 16.656 2.76 1 98.06 211 HIS A N 1
ATOM 1687 C CA . HIS A 1 211 ? 4.965 17.531 2.404 1 98.06 211 HIS A CA 1
ATOM 1688 C C . HIS A 1 211 ? 4.812 17.641 0.892 1 98.06 211 HIS A C 1
ATOM 1690 O O . HIS A 1 211 ? 5.793 17.859 0.179 1 98.06 211 HIS A O 1
ATOM 1696 N N . PRO A 1 212 ? 3.6 17.453 0.377 1 98.31 212 PRO A N 1
ATOM 1697 C CA . PRO A 1 212 ? 3.375 17.734 -1.043 1 98.31 212 PRO A CA 1
ATOM 1698 C C . PRO A 1 212 ? 3.611 19.203 -1.398 1 98.31 212 PRO A C 1
ATOM 1700 O O . PRO A 1 212 ? 3.268 20.094 -0.62 1 98.31 212 PRO A O 1
ATOM 1703 N N . ASN A 1 213 ? 4.242 19.438 -2.52 1 97.88 213 ASN A N 1
ATOM 1704 C CA . ASN A 1 213 ? 4.336 20.797 -3.045 1 97.88 213 ASN A CA 1
ATOM 1705 C C . ASN A 1 213 ? 3.105 21.172 -3.871 1 97.88 213 ASN A C 1
ATOM 1707 O O . ASN A 1 213 ? 2.094 20.469 -3.828 1 97.88 213 ASN A O 1
ATOM 1711 N N . GLU A 1 214 ? 3.125 22.297 -4.527 1 97.75 214 GLU A N 1
ATOM 1712 C CA . GLU A 1 214 ? 1.961 22.75 -5.285 1 97.75 214 GLU A CA 1
ATOM 1713 C C . GLU A 1 214 ? 1.522 21.688 -6.297 1 97.75 214 GLU A C 1
ATOM 1715 O O . GLU A 1 214 ? 0.33 21.406 -6.426 1 97.75 214 GLU A O 1
ATOM 1720 N N . ALA A 1 215 ? 2.504 21.109 -7.02 1 98.44 215 ALA A N 1
ATOM 1721 C CA . ALA A 1 215 ? 2.188 20.047 -7.977 1 98.44 215 ALA A CA 1
ATOM 1722 C C . ALA A 1 215 ? 1.535 18.859 -7.281 1 98.44 215 ALA A C 1
ATOM 1724 O O . ALA A 1 215 ? 0.621 18.234 -7.828 1 98.44 215 ALA A O 1
ATOM 1725 N N . GLY A 1 216 ? 2.031 18.5 -6.074 1 98.62 216 GLY A N 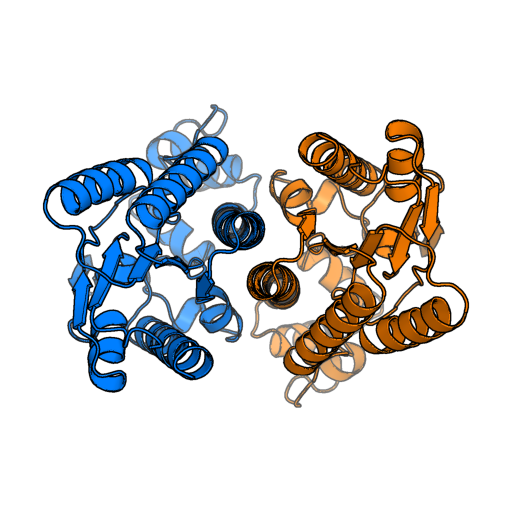1
ATOM 1726 C CA . GLY A 1 216 ? 1.416 17.438 -5.285 1 98.62 216 GLY A CA 1
ATOM 1727 C C . GLY A 1 216 ? -0.024 17.734 -4.91 1 98.62 216 GLY A C 1
ATOM 1728 O O . GLY A 1 216 ? -0.889 16.875 -5.008 1 98.62 216 GLY A O 1
ATOM 1729 N N . HIS A 1 217 ? -0.299 18.969 -4.523 1 98.44 217 HIS A N 1
ATOM 1730 C CA . HIS A 1 217 ? -1.658 19.359 -4.172 1 98.44 217 HIS A CA 1
ATOM 1731 C C . HIS A 1 217 ? -2.574 19.344 -5.391 1 98.44 217 HIS A C 1
ATOM 1733 O O . HIS A 1 217 ? -3.76 19.016 -5.273 1 98.44 217 HIS A O 1
ATOM 1739 N N . ILE A 1 218 ? -2.064 19.688 -6.527 1 98.38 218 ILE A N 1
ATOM 1740 C CA . ILE A 1 218 ? -2.842 19.594 -7.762 1 98.38 218 ILE A CA 1
ATOM 1741 C C . ILE A 1 218 ? -3.203 18.141 -8.031 1 98.38 218 ILE A C 1
ATOM 1743 O O . ILE A 1 218 ? -4.355 17.828 -8.344 1 98.38 218 ILE A O 1
ATOM 1747 N N . ALA A 1 219 ? -2.213 17.266 -7.898 1 98.19 219 ALA A N 1
ATOM 1748 C CA . ALA A 1 219 ? -2.463 15.836 -8.094 1 98.19 219 ALA A CA 1
ATOM 1749 C C . ALA A 1 219 ? -3.533 15.328 -7.129 1 98.19 219 ALA A C 1
ATOM 1751 O O . ALA A 1 219 ? -4.434 14.586 -7.527 1 98.19 219 ALA A O 1
ATOM 1752 N N . MET A 1 220 ? -3.457 15.75 -5.906 1 98.12 220 MET A N 1
ATOM 1753 C CA . MET A 1 220 ? -4.43 15.336 -4.895 1 98.12 220 MET A CA 1
ATOM 1754 C C . MET A 1 220 ? -5.82 15.867 -5.234 1 98.12 220 MET A C 1
ATOM 1756 O O . MET A 1 220 ? -6.809 15.141 -5.125 1 98.12 220 MET A O 1
ATOM 1760 N N . SER A 1 221 ? -5.91 17.141 -5.629 1 97.56 221 SER A N 1
ATOM 1761 C CA . SER A 1 221 ? -7.203 17.734 -5.98 1 97.56 221 SER A CA 1
ATOM 1762 C C . SER A 1 221 ? -7.848 16.984 -7.141 1 97.56 221 SER A C 1
ATOM 1764 O O . SER A 1 221 ? -9.062 16.781 -7.156 1 97.56 221 SER A O 1
ATOM 1766 N N . ARG A 1 222 ? -7.039 16.578 -8.094 1 97.06 222 ARG A N 1
ATOM 1767 C CA . ARG A 1 222 ? -7.559 15.812 -9.227 1 97.06 222 ARG A CA 1
ATOM 1768 C C . ARG A 1 222 ? -8.164 14.492 -8.758 1 97.06 222 ARG A C 1
ATOM 1770 O O . ARG A 1 222 ? -9.195 14.062 -9.273 1 97.06 222 ARG A O 1
ATOM 1777 N N . ARG A 1 223 ? -7.508 13.922 -7.828 1 95.69 223 ARG A N 1
ATOM 1778 C CA . ARG A 1 223 ? -8.023 12.664 -7.285 1 95.69 223 ARG A CA 1
ATOM 1779 C C . ARG A 1 223 ? -9.344 12.883 -6.562 1 95.69 223 ARG A C 1
ATOM 1781 O O . ARG A 1 223 ? -10.266 12.07 -6.668 1 95.69 223 ARG A O 1
ATOM 1788 N N . PHE A 1 224 ? -9.477 14.008 -5.824 1 95.56 224 PHE A N 1
ATOM 1789 C CA . PHE A 1 224 ? -10.727 14.352 -5.16 1 95.56 224 PHE A CA 1
ATOM 1790 C C . PHE A 1 224 ? -11.852 14.523 -6.176 1 95.56 224 PHE A C 1
ATOM 1792 O O . PHE A 1 224 ? -12.938 13.984 -5.992 1 95.56 224 PHE A O 1
ATOM 1799 N N . ILE A 1 225 ? -11.531 15.211 -7.203 1 95.31 225 ILE A N 1
ATOM 1800 C CA . ILE A 1 225 ? -12.516 15.523 -8.234 1 95.31 225 ILE A CA 1
ATOM 1801 C C . ILE A 1 225 ? -12.938 14.242 -8.945 1 95.31 225 ILE A C 1
ATOM 1803 O O . ILE A 1 225 ? -14.125 14.023 -9.188 1 95.31 225 ILE A O 1
ATOM 1807 N N . GLN A 1 226 ? -11.984 13.414 -9.227 1 92.88 226 GLN A N 1
ATOM 1808 C CA . GLN A 1 226 ? -12.273 12.133 -9.859 1 92.88 226 GLN A CA 1
ATOM 1809 C C . GLN A 1 226 ? -13.164 11.266 -8.977 1 92.88 226 GLN A C 1
ATOM 1811 O O . GLN A 1 226 ? -14.141 10.68 -9.453 1 92.88 226 GLN A O 1
ATOM 1816 N N . TYR A 1 227 ? -12.805 11.234 -7.773 1 90.31 227 TYR A N 1
ATOM 1817 C CA . TYR A 1 227 ? -13.602 10.461 -6.824 1 90.31 227 TYR A CA 1
ATOM 1818 C C . TYR A 1 227 ? -15.039 10.969 -6.781 1 90.31 227 TYR A C 1
ATOM 1820 O O . TYR A 1 227 ? -15.984 10.18 -6.84 1 90.31 227 TYR A O 1
ATOM 1828 N N . ALA A 1 228 ? -15.219 12.281 -6.707 1 90.69 228 ALA A N 1
ATOM 1829 C CA . ALA A 1 228 ? -16.547 12.883 -6.625 1 90.69 228 ALA A CA 1
ATOM 1830 C C . ALA A 1 228 ? -17.359 12.602 -7.887 1 90.69 228 ALA A C 1
ATOM 1832 O O . ALA A 1 228 ? -18.562 12.367 -7.816 1 90.69 228 ALA A O 1
ATOM 1833 N N . SER A 1 229 ? -16.688 12.57 -8.945 1 86.5 229 SER A N 1
ATOM 1834 C CA . SER A 1 229 ? -17.359 12.336 -10.219 1 86.5 229 SER A CA 1
ATOM 1835 C C . SER A 1 229 ? -17.906 10.914 -10.297 1 86.5 229 SER A C 1
ATOM 1837 O O . SER A 1 229 ? -18.969 10.68 -10.883 1 86.5 229 SER A O 1
ATOM 1839 N N . PHE A 1 230 ? -17.25 10.008 -9.648 1 78.31 230 PHE A N 1
ATOM 1840 C CA . PHE A 1 230 ? -17.641 8.602 -9.703 1 78.31 230 PHE A CA 1
ATOM 1841 C C . PHE A 1 230 ? -18.734 8.305 -8.68 1 78.31 230 PHE A C 1
ATOM 1843 O O . PHE A 1 230 ? -19.453 7.309 -8.797 1 78.31 230 PHE A O 1
ATOM 1850 N N . HIS A 1 231 ? -18.891 9.164 -7.738 1 73.06 231 HIS A N 1
ATOM 1851 C CA . HIS A 1 231 ? -19.828 8.859 -6.66 1 73.06 231 HIS A CA 1
ATOM 1852 C C . HIS A 1 231 ? -20.969 9.859 -6.637 1 73.06 231 HIS A C 1
ATOM 1854 O O . HIS A 1 231 ? -21.828 9.82 -5.742 1 73.06 231 HIS A O 1
ATOM 1860 N N . LYS A 1 232 ? -20.969 11.062 -7.402 1 65.75 232 LYS A N 1
ATOM 1861 C CA . LYS A 1 232 ? -22.094 11.984 -7.562 1 65.75 232 LYS A CA 1
ATOM 1862 C C . LYS A 1 232 ? -23.281 11.289 -8.234 1 65.75 232 LYS A C 1
ATOM 1864 O O . LYS A 1 232 ? -24.422 11.727 -8.094 1 65.75 232 LYS A O 1
ATOM 1869 N N . ALA A 1 233 ? -23.031 10.117 -8.945 1 43.03 233 ALA A N 1
ATOM 1870 C CA . ALA A 1 233 ? -24.219 9.688 -9.688 1 43.03 233 ALA A CA 1
ATOM 1871 C C . ALA A 1 233 ? -25.219 9.023 -8.758 1 43.03 233 ALA A C 1
ATOM 1873 O O . ALA A 1 233 ? -24.844 8.266 -7.855 1 43.03 233 ALA A O 1
ATOM 1874 N N . MET B 1 1 ? -28.859 -19.984 9.68 1 33.97 1 MET B N 1
ATOM 1875 C CA . MET B 1 1 ? -27.719 -20.641 10.32 1 33.97 1 MET B CA 1
ATOM 1876 C C . MET B 1 1 ? -26.406 -20.203 9.68 1 33.97 1 MET B C 1
ATOM 1878 O O . MET B 1 1 ? -26.297 -20.141 8.453 1 33.97 1 MET B O 1
ATOM 1882 N N . LYS B 1 2 ? -25.625 -19.562 10.453 1 50.72 2 LYS B N 1
ATOM 1883 C CA . LYS B 1 2 ? -24.375 -19.109 9.844 1 50.72 2 LYS B CA 1
ATOM 1884 C C . LYS B 1 2 ? -23.672 -20.25 9.125 1 50.72 2 LYS B C 1
ATOM 1886 O O . LYS B 1 2 ? -23.438 -21.312 9.703 1 50.72 2 LYS B O 1
ATOM 1891 N N . LYS B 1 3 ? -23.75 -20.359 7.84 1 56.72 3 LYS B N 1
ATOM 1892 C CA . LYS B 1 3 ? -23.188 -21.453 7.047 1 56.72 3 LYS B CA 1
ATOM 1893 C C . LYS B 1 3 ? -21.734 -21.719 7.43 1 56.72 3 LYS B C 1
ATOM 1895 O O . LYS B 1 3 ? -20.922 -20.812 7.469 1 56.72 3 LYS B O 1
ATOM 1900 N N . THR B 1 4 ? -21.438 -22.875 8.008 1 72.88 4 THR B N 1
ATOM 1901 C CA . THR B 1 4 ? -20.094 -23.328 8.328 1 72.88 4 THR B CA 1
ATOM 1902 C C . THR B 1 4 ? -19.234 -23.422 7.074 1 72.88 4 THR B C 1
ATOM 1904 O O . THR B 1 4 ? -19.609 -24.094 6.109 1 72.88 4 THR B O 1
ATOM 1907 N N . ILE B 1 5 ? -18.188 -22.578 6.945 1 78.06 5 ILE B N 1
ATOM 1908 C CA . ILE B 1 5 ? -17.25 -22.625 5.824 1 78.06 5 ILE B CA 1
ATOM 1909 C C . ILE B 1 5 ? -16.547 -23.969 5.781 1 78.06 5 ILE B C 1
ATOM 1911 O O . ILE B 1 5 ? -15.961 -24.406 6.781 1 78.06 5 ILE B O 1
ATOM 1915 N N . GLN B 1 6 ? -16.578 -24.641 4.609 1 81.81 6 GLN B N 1
ATOM 1916 C CA . GLN B 1 6 ? -15.961 -25.969 4.512 1 81.81 6 GLN B CA 1
ATOM 1917 C C . GLN B 1 6 ? -14.898 -26 3.416 1 81.81 6 GLN B C 1
ATOM 1919 O O . GLN B 1 6 ? -13.93 -26.766 3.502 1 81.81 6 GLN B O 1
ATOM 1924 N N . SER B 1 7 ? -15.117 -25.109 2.49 1 91.81 7 SER B N 1
ATOM 1925 C CA . SER B 1 7 ? -14.227 -25.25 1.341 1 91.81 7 SER B CA 1
ATOM 1926 C C . SER B 1 7 ? -13.766 -23.891 0.835 1 91.81 7 SER B C 1
ATOM 1928 O O . SER B 1 7 ? -14.562 -22.938 0.772 1 91.81 7 SER B O 1
ATOM 1930 N N . VAL B 1 8 ? -12.484 -23.859 0.509 1 95.44 8 VAL B N 1
ATOM 1931 C CA . VAL B 1 8 ? -11.867 -22.641 0.023 1 95.44 8 VAL B CA 1
ATOM 1932 C C . VAL B 1 8 ? -11.18 -22.891 -1.315 1 95.44 8 VAL B C 1
ATOM 1934 O O . VAL B 1 8 ? -10.312 -23.766 -1.416 1 95.44 8 VAL B O 1
ATOM 1937 N N . GLY B 1 9 ? -11.688 -22.25 -2.367 1 97.06 9 GLY B N 1
ATOM 1938 C CA . GLY B 1 9 ? -10.953 -22.234 -3.621 1 97.06 9 GLY B CA 1
ATOM 1939 C C . GLY B 1 9 ? -9.906 -21.125 -3.689 1 97.06 9 GLY B C 1
ATOM 1940 O O . GLY B 1 9 ? -10.133 -20.031 -3.193 1 97.06 9 GLY B O 1
ATOM 1941 N N . VAL B 1 10 ? -8.734 -21.453 -4.301 1 97.88 10 VAL B N 1
ATOM 1942 C CA . VAL B 1 10 ? -7.66 -20.469 -4.441 1 97.88 10 VAL B CA 1
ATOM 1943 C C . VAL B 1 10 ? -7.289 -20.312 -5.914 1 97.88 10 VAL B C 1
ATOM 1945 O O . VAL B 1 10 ? -6.992 -21.297 -6.594 1 97.88 10 VAL B O 1
ATOM 1948 N N . TRP B 1 11 ? -7.426 -19.172 -6.434 1 98.12 11 TRP B N 1
ATOM 1949 C CA . TRP B 1 11 ? -6.938 -18.828 -7.766 1 98.12 11 TRP B CA 1
ATOM 1950 C C . TRP B 1 11 ? -5.812 -17.797 -7.688 1 98.12 11 TRP B C 1
ATOM 1952 O O . TRP B 1 11 ? -6.023 -16.672 -7.234 1 98.12 11 TRP B O 1
ATOM 1962 N N . GLY B 1 12 ? -4.66 -18.188 -8.062 1 98.06 12 GLY B N 1
ATOM 1963 C CA . GLY B 1 12 ? -3.492 -17.328 -7.953 1 98.06 12 GLY B CA 1
ATOM 1964 C C . GLY B 1 12 ? -2.352 -17.75 -8.859 1 98.06 12 GLY B C 1
ATOM 1965 O O . GLY B 1 12 ? -2.576 -18.391 -9.891 1 98.06 12 GLY B O 1
ATOM 1966 N N . ASP B 1 13 ? -1.196 -17.266 -8.555 1 97.56 13 ASP B N 1
ATOM 1967 C CA . ASP B 1 13 ? -0.031 -17.516 -9.398 1 97.56 13 ASP B CA 1
ATOM 1968 C C . ASP B 1 13 ? 0.993 -18.391 -8.68 1 97.56 13 ASP B C 1
ATOM 1970 O O . ASP B 1 13 ? 0.625 -19.312 -7.953 1 97.56 13 ASP B O 1
ATOM 1974 N N . SER B 1 14 ? 2.213 -18.219 -8.953 1 97.25 14 SER B N 1
ATOM 1975 C CA . SER B 1 14 ? 3.281 -19.047 -8.406 1 97.25 14 SER B CA 1
ATOM 1976 C C . SER B 1 14 ? 3.367 -18.906 -6.887 1 97.25 14 SER B C 1
ATOM 1978 O O . SER B 1 14 ? 3.775 -19.828 -6.191 1 97.25 14 SER B O 1
ATOM 1980 N N . ILE B 1 15 ? 3.041 -17.797 -6.332 1 97.19 15 ILE B N 1
ATOM 1981 C CA . ILE B 1 15 ? 3.148 -17.547 -4.898 1 97.19 15 ILE B CA 1
ATOM 1982 C C . ILE B 1 15 ? 2.223 -18.484 -4.137 1 97.19 15 ILE B C 1
ATOM 1984 O O . ILE B 1 15 ? 2.666 -19.219 -3.248 1 97.19 15 ILE B O 1
ATOM 1988 N N . MET B 1 16 ? 0.982 -18.562 -4.531 1 97.38 16 MET B N 1
ATOM 1989 C CA . MET B 1 16 ? 0.018 -19.422 -3.836 1 97.38 16 MET B CA 1
ATOM 1990 C C . MET B 1 16 ? 0.214 -20.875 -4.211 1 97.38 16 MET B C 1
ATOM 1992 O O . MET B 1 16 ? -0.217 -21.781 -3.479 1 97.38 16 MET B O 1
ATOM 1996 N N . LYS B 1 17 ? 0.867 -21.109 -5.359 1 96.62 17 LYS B N 1
ATOM 1997 C CA . LYS B 1 17 ? 1.208 -22.469 -5.738 1 96.62 17 LYS B CA 1
ATOM 1998 C C . LYS B 1 17 ? 2.322 -23.031 -4.855 1 96.62 17 LYS B C 1
ATOM 2000 O O . LYS B 1 17 ? 2.529 -24.25 -4.797 1 96.62 17 LYS B O 1
ATOM 2005 N N . GLY B 1 18 ? 3.092 -22.141 -4.211 1 97.12 18 GLY B N 1
ATOM 2006 C CA . GLY B 1 18 ? 4.172 -22.562 -3.33 1 97.12 18 GLY B CA 1
ATOM 2007 C C . GLY B 1 18 ? 5.508 -22.688 -4.039 1 97.12 18 GLY B C 1
ATOM 2008 O O . GLY B 1 18 ? 6.355 -23.484 -3.641 1 97.12 18 GLY B O 1
ATOM 2009 N N . VAL B 1 19 ? 5.684 -21.922 -5.086 1 95.75 19 VAL B N 1
ATOM 2010 C CA . VAL B 1 19 ? 6.91 -21.984 -5.879 1 95.75 19 VAL B CA 1
ATOM 2011 C C . VAL B 1 19 ? 8.055 -21.328 -5.117 1 95.75 19 VAL B C 1
ATOM 2013 O O . VAL B 1 19 ? 7.887 -20.234 -4.562 1 95.75 19 VAL B O 1
ATOM 2016 N N . LEU B 1 20 ? 9.188 -21.969 -5.137 1 94.56 20 LEU B N 1
ATOM 2017 C CA . LEU B 1 20 ? 10.445 -21.469 -4.582 1 94.56 20 LEU B CA 1
ATOM 2018 C C . LEU B 1 20 ? 11.523 -21.391 -5.656 1 94.56 20 LEU B C 1
ATOM 2020 O O . LEU B 1 20 ? 11.586 -22.266 -6.531 1 94.56 20 LEU B O 1
ATOM 2024 N N . PHE B 1 21 ? 12.289 -20.391 -5.473 1 93.75 21 PHE B N 1
ATOM 2025 C CA . PHE B 1 21 ? 13.516 -20.422 -6.266 1 93.75 21 PHE B CA 1
ATOM 2026 C C . PHE B 1 21 ? 14.648 -21.094 -5.496 1 93.75 21 PHE B C 1
ATOM 2028 O O . PHE B 1 21 ? 14.969 -20.672 -4.379 1 93.75 21 PHE B O 1
ATOM 2035 N N . ASN B 1 22 ? 15.203 -22.109 -6.062 1 91 22 ASN B N 1
ATOM 2036 C CA . ASN B 1 22 ? 16.375 -22.797 -5.508 1 91 22 ASN B CA 1
ATOM 2037 C C . ASN B 1 22 ? 17.672 -22.312 -6.152 1 91 22 ASN B C 1
ATOM 2039 O O . ASN B 1 22 ? 17.969 -22.656 -7.297 1 91 22 ASN B O 1
ATOM 2043 N N . PRO B 1 23 ? 18.391 -21.562 -5.418 1 87.19 23 PRO B N 1
ATOM 2044 C CA . PRO B 1 23 ? 19.594 -20.984 -6.031 1 87.19 23 PRO B CA 1
ATOM 2045 C C . PRO B 1 23 ? 20.641 -22.047 -6.375 1 87.19 23 PRO B C 1
ATOM 2047 O O . PRO B 1 23 ? 21.375 -21.891 -7.359 1 87.19 23 PRO B O 1
ATOM 2050 N N . GLU B 1 24 ? 20.766 -23.047 -5.539 1 88.38 24 GLU B N 1
ATOM 2051 C CA . GLU B 1 24 ? 21.75 -24.078 -5.773 1 88.38 24 GLU B CA 1
ATOM 2052 C C . GLU B 1 24 ? 21.484 -24.812 -7.082 1 88.38 24 GLU B C 1
ATOM 2054 O O . GLU B 1 24 ? 22.422 -25.125 -7.828 1 88.38 24 GLU B O 1
ATOM 2059 N N . LYS B 1 25 ? 20.266 -25.062 -7.355 1 89.19 25 LYS B N 1
ATOM 2060 C CA . LYS B 1 25 ? 19.891 -25.797 -8.555 1 89.19 25 LYS B CA 1
ATOM 2061 C C . LYS B 1 25 ? 19.484 -24.844 -9.68 1 89.19 25 LYS B C 1
ATOM 2063 O O . LYS B 1 25 ? 19.219 -25.281 -10.805 1 89.19 25 LYS B O 1
ATOM 2068 N N . ASN B 1 26 ? 19.406 -23.609 -9.359 1 88.88 26 ASN B N 1
ATOM 2069 C CA . ASN B 1 26 ? 18.969 -22.578 -10.289 1 88.88 26 ASN B CA 1
ATOM 2070 C C . ASN B 1 26 ? 17.656 -22.938 -10.977 1 88.88 26 ASN B C 1
ATOM 2072 O O . ASN B 1 26 ? 17.562 -22.906 -12.211 1 88.88 26 ASN B O 1
ATOM 2076 N N . ARG B 1 27 ? 16.734 -23.406 -10.172 1 91.31 27 ARG B N 1
ATOM 2077 C CA . ARG B 1 27 ? 15.43 -23.781 -10.711 1 91.31 27 ARG B CA 1
ATOM 2078 C C . ARG B 1 27 ? 14.32 -23.547 -9.695 1 91.31 27 ARG B C 1
ATOM 2080 O O . ARG B 1 27 ? 14.594 -23.312 -8.516 1 91.31 27 ARG B O 1
ATOM 2087 N N . TYR B 1 28 ? 13.164 -23.531 -10.211 1 94.19 28 TYR B N 1
ATOM 2088 C CA . TYR B 1 28 ? 11.992 -23.406 -9.352 1 94.19 28 TYR B CA 1
ATOM 2089 C C . TYR B 1 28 ? 11.516 -24.781 -8.891 1 94.19 28 TYR B C 1
ATOM 2091 O O . TYR B 1 28 ? 11.523 -25.75 -9.656 1 94.19 28 TYR B O 1
ATOM 2099 N N . THR B 1 29 ? 11.18 -24.891 -7.629 1 94.81 29 THR B N 1
ATOM 2100 C CA . THR B 1 29 ? 10.602 -26.078 -7.012 1 94.81 29 THR B CA 1
ATOM 2101 C C . THR B 1 29 ? 9.32 -25.719 -6.254 1 94.81 29 THR B C 1
ATOM 2103 O O . THR B 1 29 ? 8.922 -24.562 -6.207 1 94.81 29 THR B O 1
ATOM 2106 N N . LEU B 1 30 ? 8.727 -26.766 -5.805 1 95.31 30 LEU B N 1
ATOM 2107 C CA . LEU B 1 30 ? 7.512 -26.547 -5.031 1 95.31 30 LEU B CA 1
ATOM 2108 C C . LEU B 1 30 ? 7.758 -26.812 -3.547 1 95.31 30 LEU B C 1
ATOM 2110 O O . LEU B 1 30 ? 8.422 -27.781 -3.184 1 95.31 30 LEU B O 1
ATOM 2114 N N . LEU B 1 31 ? 7.301 -25.906 -2.762 1 95.5 31 LEU B N 1
ATOM 2115 C CA . LEU B 1 31 ? 7.32 -26.078 -1.314 1 95.5 31 LEU B CA 1
ATOM 2116 C C . LEU B 1 31 ? 6.133 -26.922 -0.857 1 95.5 31 LEU B C 1
ATOM 2118 O O . LEU B 1 31 ? 4.984 -26.484 -0.941 1 95.5 31 LEU B O 1
ATOM 2122 N N . LYS B 1 32 ? 6.352 -28.094 -0.36 1 93.81 32 LYS B N 1
ATOM 2123 C CA . LYS B 1 32 ? 5.289 -29 0.058 1 93.81 32 LYS B CA 1
ATOM 2124 C C . LYS B 1 32 ? 4.445 -28.391 1.17 1 93.81 32 LYS B C 1
ATOM 2126 O O . LYS B 1 32 ? 3.213 -28.391 1.098 1 93.81 32 LYS B O 1
ATOM 2131 N N . ASN B 1 33 ? 5.215 -27.828 2.146 1 96.12 33 ASN B N 1
ATOM 2132 C CA . ASN B 1 33 ? 4.516 -27.203 3.264 1 96.12 33 ASN B CA 1
ATOM 2133 C C . ASN B 1 33 ? 4.348 -25.703 3.047 1 96.12 33 ASN B C 1
ATOM 2135 O O . ASN B 1 33 ? 4.82 -24.891 3.854 1 96.12 33 ASN B O 1
ATOM 2139 N N . ASN B 1 34 ? 3.641 -25.406 1.942 1 97.06 34 ASN B N 1
ATOM 2140 C CA . ASN B 1 34 ? 3.412 -24.016 1.609 1 97.06 34 ASN B CA 1
ATOM 2141 C C . ASN B 1 34 ? 2.336 -23.391 2.496 1 97.06 34 ASN B C 1
ATOM 2143 O O . ASN B 1 34 ? 1.819 -24.047 3.402 1 97.06 34 ASN B O 1
ATOM 2147 N N . CYS B 1 35 ? 2.029 -22.125 2.311 1 97.44 35 CYS B N 1
ATOM 2148 C CA . CYS B 1 35 ? 1.135 -21.391 3.189 1 97.44 35 CYS B CA 1
ATOM 2149 C C . CYS B 1 35 ? -0.261 -22 3.193 1 97.44 35 CYS B C 1
ATOM 2151 O O . CYS B 1 35 ? -0.933 -22.016 4.227 1 97.44 35 CYS B O 1
ATOM 2153 N N . ILE B 1 36 ? -0.74 -22.531 2.037 1 96.62 36 ILE B N 1
ATOM 2154 C CA . ILE B 1 36 ? -2.074 -23.109 1.917 1 96.62 36 ILE B CA 1
ATOM 2155 C C . ILE B 1 36 ? -2.15 -24.406 2.729 1 96.62 36 ILE B C 1
ATOM 2157 O O . ILE B 1 36 ? -3.102 -24.609 3.486 1 96.62 36 ILE B O 1
ATOM 2161 N N . LYS B 1 37 ? -1.14 -25.219 2.551 1 96.56 37 LYS B N 1
ATOM 2162 C CA . LYS B 1 37 ? -1.1 -26.484 3.293 1 96.56 37 LYS B CA 1
ATOM 2163 C C . LYS B 1 37 ? -1.064 -26.234 4.797 1 96.56 37 LYS B C 1
ATOM 2165 O O . LYS B 1 37 ? -1.811 -26.859 5.555 1 96.56 37 LYS B O 1
ATOM 2170 N N . ARG B 1 38 ? -0.247 -25.359 5.219 1 96.62 38 ARG B N 1
ATOM 2171 C CA . ARG B 1 38 ? -0.131 -25.016 6.633 1 96.62 38 ARG B CA 1
ATOM 2172 C C . ARG B 1 38 ? -1.457 -24.5 7.18 1 96.62 38 ARG B C 1
ATOM 2174 O O . ARG B 1 38 ? -1.889 -24.906 8.258 1 96.62 38 ARG B O 1
ATOM 2181 N N . ALA B 1 39 ? -2.037 -23.609 6.449 1 95.75 39 ALA B N 1
ATOM 2182 C CA . ALA B 1 39 ? -3.318 -23.047 6.871 1 95.75 39 ALA B CA 1
ATOM 2183 C C . ALA B 1 39 ? -4.402 -24.125 6.914 1 95.75 39 ALA B C 1
ATOM 2185 O O . ALA B 1 39 ? -5.219 -24.156 7.836 1 95.75 39 ALA B O 1
ATOM 2186 N N . SER B 1 40 ? -4.43 -24.969 5.895 1 95.12 40 SER B N 1
ATOM 2187 C CA . SER B 1 40 ? -5.398 -26.047 5.832 1 95.12 40 SER B CA 1
ATOM 2188 C C . SER B 1 40 ? -5.316 -26.938 7.074 1 95.12 40 SER B C 1
ATOM 2190 O O . SER B 1 40 ? -6.34 -27.234 7.695 1 95.12 40 SER B O 1
ATOM 2192 N N . GLU B 1 41 ? -4.191 -27.312 7.457 1 95.88 41 GLU B N 1
ATOM 2193 C CA . GLU B 1 41 ? -3.973 -28.188 8.602 1 95.88 41 GLU B CA 1
ATOM 2194 C C . GLU B 1 41 ? -4.391 -27.516 9.906 1 95.88 41 GLU B C 1
ATOM 2196 O O . GLU B 1 41 ? -5.031 -28.141 10.75 1 95.88 41 GLU B O 1
ATOM 2201 N N . LYS B 1 42 ? -4.043 -26.281 10.039 1 95.38 42 LYS B N 1
ATOM 2202 C CA . LYS B 1 42 ? -4.309 -25.562 11.281 1 95.38 42 LYS B CA 1
ATOM 2203 C C . LYS B 1 42 ? -5.793 -25.234 11.422 1 95.38 42 LYS B C 1
ATOM 2205 O O . LYS B 1 42 ? -6.344 -25.281 12.523 1 95.38 42 LYS B O 1
ATOM 2210 N N . LEU B 1 43 ? -6.441 -24.922 10.258 1 94.25 43 LEU B N 1
ATOM 2211 C CA . LEU B 1 43 ? -7.816 -24.438 10.297 1 94.25 43 LEU B CA 1
ATOM 2212 C C . LEU B 1 43 ? -8.805 -25.594 10.094 1 94.25 43 LEU B C 1
ATOM 2214 O O . LEU B 1 43 ? -10 -25.438 10.344 1 94.25 43 LEU B O 1
ATOM 2218 N N . GLY B 1 44 ? -8.328 -26.703 9.648 1 92.75 44 GLY B N 1
ATOM 2219 C CA . GLY B 1 44 ? -9.203 -27.812 9.336 1 92.75 44 GLY B CA 1
ATOM 2220 C C . GLY B 1 44 ? -10.109 -27.562 8.148 1 92.75 44 GLY B C 1
ATOM 2221 O O . GLY B 1 44 ? -11.273 -27.969 8.141 1 92.75 44 GLY B O 1
ATOM 2222 N N . LEU B 1 45 ? -9.68 -26.781 7.215 1 92.75 45 LEU B N 1
ATOM 2223 C CA . LEU B 1 45 ? -10.422 -26.438 6.004 1 92.75 45 LEU B CA 1
ATOM 2224 C C . LEU B 1 45 ? -9.82 -27.141 4.785 1 92.75 45 LEU B C 1
ATOM 2226 O O . LEU B 1 45 ? -8.617 -27.391 4.742 1 92.75 45 LEU B O 1
ATOM 2230 N N . THR B 1 46 ? -10.633 -27.422 3.859 1 92.44 46 THR B N 1
ATOM 2231 C CA . THR B 1 46 ? -10.172 -27.969 2.584 1 92.44 46 THR B CA 1
ATOM 2232 C C . THR B 1 46 ? -9.891 -26.844 1.589 1 92.44 46 THR B C 1
ATOM 2234 O O . THR B 1 46 ? -10.742 -25.969 1.369 1 92.44 46 THR B O 1
ATOM 2237 N N . PHE B 1 47 ? -8.75 -26.875 1.051 1 94.56 47 PHE B N 1
ATOM 2238 C CA . PHE B 1 47 ? -8.375 -25.906 0.025 1 94.56 47 PHE B CA 1
ATOM 2239 C C . PHE B 1 47 ? -8.258 -26.578 -1.338 1 94.56 47 PHE B C 1
ATOM 2241 O O . PHE B 1 47 ? -7.637 -27.625 -1.465 1 94.56 47 PHE B O 1
ATOM 2248 N N . GLN B 1 48 ? -8.922 -26.078 -2.285 1 94.81 48 GLN B N 1
ATOM 2249 C CA . GLN B 1 48 ? -8.719 -26.406 -3.689 1 94.81 48 GLN B CA 1
ATOM 2250 C C . GLN B 1 48 ? -7.852 -25.359 -4.383 1 94.81 48 GLN B C 1
ATOM 2252 O O . GLN B 1 48 ? -8.32 -24.25 -4.668 1 94.81 48 GLN B O 1
ATOM 2257 N N . ASN B 1 49 ? -6.633 -25.703 -4.637 1 95.69 49 ASN B N 1
ATOM 2258 C CA . ASN B 1 49 ? -5.664 -24.734 -5.145 1 95.69 49 ASN B CA 1
ATOM 2259 C C . ASN B 1 49 ? -5.566 -24.781 -6.668 1 95.69 49 ASN B C 1
ATOM 2261 O O . ASN B 1 49 ? -5.031 -25.734 -7.23 1 95.69 49 ASN B O 1
ATOM 2265 N N . HIS B 1 50 ? -6.02 -23.734 -7.328 1 95.62 50 HIS B N 1
ATOM 2266 C CA . HIS B 1 50 ? -6.012 -23.625 -8.781 1 95.62 50 HIS B CA 1
ATOM 2267 C C . HIS B 1 50 ? -4.895 -22.703 -9.266 1 95.62 50 HIS B C 1
ATOM 2269 O O . HIS B 1 50 ? -4.906 -22.266 -10.422 1 95.62 50 HIS B O 1
ATOM 2275 N N . SER B 1 51 ? -3.967 -22.375 -8.367 1 96.5 51 SER B N 1
ATOM 2276 C CA . SER B 1 51 ? -2.887 -21.453 -8.695 1 96.5 51 SER B CA 1
ATOM 2277 C C . SER B 1 51 ? -1.91 -22.078 -9.688 1 96.5 51 SER B C 1
ATOM 2279 O O . SER B 1 51 ? -1.663 -23.281 -9.648 1 96.5 51 SER B O 1
ATOM 2281 N N . THR B 1 52 ? -1.396 -21.25 -10.586 1 93.31 52 THR B N 1
ATOM 2282 C CA . THR B 1 52 ? -0.447 -21.703 -11.594 1 93.31 52 THR B CA 1
ATOM 2283 C C . THR B 1 52 ? 0.724 -20.734 -11.711 1 93.31 52 THR B C 1
ATOM 2285 O O . THR B 1 52 ? 0.555 -19.531 -11.539 1 93.31 52 THR B O 1
ATOM 2288 N N . MET B 1 53 ? 1.858 -21.281 -12.07 1 92.62 53 MET B N 1
ATOM 2289 C CA . MET B 1 53 ? 3.076 -20.5 -12.234 1 92.62 53 MET B CA 1
ATOM 2290 C C . MET B 1 53 ? 2.916 -19.469 -13.352 1 92.62 53 MET B C 1
ATOM 2292 O O . MET B 1 53 ? 2.408 -19.781 -14.422 1 92.62 53 MET B O 1
ATOM 2296 N N . GLY B 1 54 ? 3.299 -18.234 -13.094 1 93.38 54 GLY B N 1
ATOM 2297 C CA . GLY B 1 54 ? 3.402 -17.219 -14.117 1 93.38 54 GLY B CA 1
ATOM 2298 C C . GLY B 1 54 ? 2.061 -16.625 -14.508 1 93.38 54 GLY B C 1
ATOM 2299 O O . GLY B 1 54 ? 1.975 -15.836 -15.445 1 93.38 54 GLY B O 1
ATOM 2300 N N . ARG B 1 55 ? 1.048 -16.859 -13.789 1 95.12 55 ARG B N 1
ATOM 2301 C CA . ARG B 1 55 ? -0.307 -16.5 -14.195 1 95.12 55 ARG B CA 1
ATOM 2302 C C . ARG B 1 55 ? -0.581 -15.016 -13.93 1 95.12 55 ARG B C 1
ATOM 2304 O O . ARG B 1 55 ? -0.26 -14.5 -12.852 1 95.12 55 ARG B O 1
ATOM 2311 N N . THR B 1 56 ? -1.084 -14.344 -14.977 1 98.25 56 THR B N 1
ATOM 2312 C CA . THR B 1 56 ? -1.652 -13.016 -14.82 1 98.25 56 THR B CA 1
ATOM 2313 C C . THR B 1 56 ? -3.145 -13.094 -14.508 1 98.25 56 THR B C 1
ATOM 2315 O O . THR B 1 56 ? -3.742 -14.172 -14.594 1 98.25 56 THR B O 1
ATOM 2318 N N . ILE B 1 57 ? -3.723 -11.992 -14.172 1 98.62 57 ILE B N 1
ATOM 2319 C CA . ILE B 1 57 ? -5.133 -11.953 -13.812 1 98.62 57 ILE B CA 1
ATOM 2320 C C . ILE B 1 57 ? -5.988 -12.305 -15.031 1 98.62 57 ILE B C 1
ATOM 2322 O O . ILE B 1 57 ? -7.055 -12.914 -14.891 1 98.62 57 ILE B O 1
ATOM 2326 N N . THR B 1 58 ? -5.492 -11.945 -16.234 1 97.81 58 THR B N 1
ATOM 2327 C CA . THR B 1 58 ? -6.246 -12.219 -17.453 1 97.81 58 THR B CA 1
ATOM 2328 C C . THR B 1 58 ? -6.426 -13.727 -17.641 1 97.81 58 THR B C 1
ATOM 2330 O O . THR B 1 58 ? -7.547 -14.203 -17.844 1 97.81 58 THR B O 1
ATOM 2333 N N . LYS B 1 59 ? -5.359 -14.43 -17.562 1 97.19 59 LYS B N 1
ATOM 2334 C CA . LYS B 1 59 ? -5.441 -15.883 -17.672 1 97.19 59 LYS B CA 1
ATOM 2335 C C . LYS B 1 59 ? -6.148 -16.484 -16.453 1 97.19 59 LYS B C 1
ATOM 2337 O O . LYS B 1 59 ? -6.879 -17.469 -16.578 1 97.19 59 LYS B O 1
ATOM 2342 N N . GLY B 1 60 ? -5.879 -15.914 -15.242 1 97.38 60 GLY B N 1
ATOM 2343 C CA . GLY B 1 60 ? -6.574 -16.344 -14.039 1 97.38 60 GLY B CA 1
ATOM 2344 C C . GLY B 1 60 ? -8.086 -16.219 -14.148 1 97.38 60 GLY B C 1
ATOM 2345 O O . GLY B 1 60 ? -8.812 -17.109 -13.688 1 97.38 60 GLY B O 1
ATOM 2346 N N . HIS B 1 61 ? -8.492 -15.141 -14.703 1 97.31 61 HIS B N 1
ATOM 2347 C CA . HIS B 1 61 ? -9.922 -14.906 -14.914 1 97.31 61 HIS B CA 1
ATOM 2348 C C . HIS B 1 61 ? -10.531 -15.992 -15.797 1 97.31 61 HIS B C 1
ATOM 2350 O O . HIS B 1 61 ? -11.617 -16.5 -15.5 1 97.31 61 HIS B O 1
ATOM 2356 N N . GLU B 1 62 ? -9.82 -16.344 -16.875 1 96.56 62 GLU B N 1
ATOM 2357 C CA . GLU B 1 62 ? -10.273 -17.406 -17.766 1 96.56 62 GLU B CA 1
ATOM 2358 C C . GLU B 1 62 ? -10.406 -18.734 -17.031 1 96.56 62 GLU B C 1
ATOM 2360 O O . GLU B 1 62 ? -11.414 -19.422 -17.156 1 96.56 62 GLU B O 1
ATOM 2365 N N . ILE B 1 63 ? -9.461 -19.031 -16.25 1 96.06 63 ILE B N 1
ATOM 2366 C CA . ILE B 1 63 ? -9.445 -20.297 -15.508 1 96.06 63 ILE B CA 1
ATOM 2367 C C . ILE B 1 63 ? -10.57 -20.297 -14.477 1 96.06 63 ILE B C 1
ATOM 2369 O O . ILE B 1 63 ? -11.305 -21.281 -14.359 1 96.06 63 ILE B O 1
ATOM 2373 N N . LEU B 1 64 ? -10.695 -19.203 -13.727 1 97.19 64 LEU B N 1
ATOM 2374 C CA . LEU B 1 64 ? -11.758 -19.094 -12.734 1 97.19 64 LEU B CA 1
ATOM 2375 C C . LEU B 1 64 ? -13.125 -19.2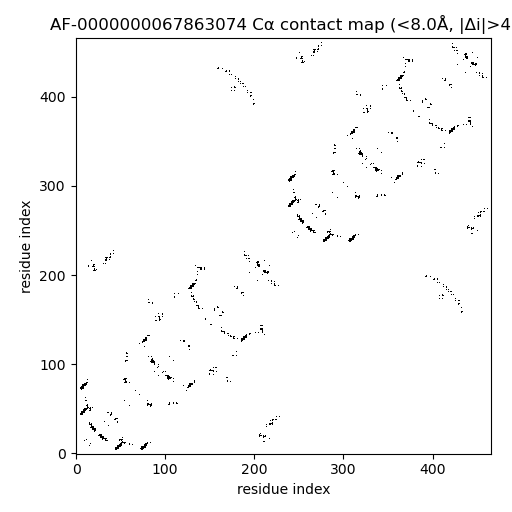97 -13.383 1 97.19 64 LEU B C 1
ATOM 2377 O O . LEU B 1 64 ? -13.953 -20.047 -12.852 1 97.19 64 LEU B O 1
ATOM 2381 N N . THR B 1 65 ? -13.273 -18.703 -14.555 1 96.38 65 THR B N 1
ATOM 2382 C CA . THR B 1 65 ? -14.547 -18.797 -15.258 1 96.38 65 THR B CA 1
ATOM 2383 C C . THR B 1 65 ? -14.844 -20.234 -15.656 1 96.38 65 THR B C 1
ATOM 2385 O O . THR B 1 65 ? -15.953 -20.734 -15.438 1 96.38 65 THR B O 1
ATOM 2388 N N . LYS B 1 66 ? -13.883 -20.875 -16.156 1 96.56 66 LYS B N 1
ATOM 2389 C CA . LYS B 1 66 ? -14.031 -22.266 -16.547 1 96.56 66 LYS B CA 1
ATOM 2390 C C . LYS B 1 66 ? -14.297 -23.156 -15.344 1 96.56 66 LYS B C 1
ATOM 2392 O O . LYS B 1 66 ? -15.164 -24.031 -15.391 1 96.56 66 LYS B O 1
ATOM 2397 N N . ASP B 1 67 ? -13.508 -22.953 -14.289 1 96.06 67 ASP B N 1
ATOM 2398 C CA . ASP B 1 67 ? -13.648 -23.75 -13.078 1 96.06 67 ASP B CA 1
ATOM 2399 C C . ASP B 1 67 ? -15.047 -23.609 -12.484 1 96.06 67 ASP B C 1
ATOM 2401 O O . ASP B 1 67 ? -15.664 -24.594 -12.078 1 96.06 67 ASP B O 1
ATOM 2405 N N . LEU B 1 68 ? -15.555 -22.391 -12.469 1 95.38 68 LEU B N 1
ATOM 2406 C CA . LEU B 1 68 ? -16.859 -22.125 -11.867 1 95.38 68 LEU B CA 1
ATOM 2407 C C . LEU B 1 68 ? -17.984 -22.719 -12.719 1 95.38 68 LEU B C 1
ATOM 2409 O O . LEU B 1 68 ? -19.016 -23.109 -12.188 1 95.38 68 LEU B O 1
ATOM 2413 N N . ALA B 1 69 ? -17.734 -22.75 -14.023 1 94.5 69 ALA B N 1
ATOM 2414 C CA . ALA B 1 69 ? -18.719 -23.359 -14.914 1 94.5 69 ALA B CA 1
ATOM 2415 C C . ALA B 1 69 ? -18.812 -24.859 -14.672 1 94.5 69 ALA B C 1
ATOM 2417 O O . ALA B 1 69 ? -19.891 -25.453 -14.852 1 94.5 69 ALA B O 1
ATOM 2418 N N . LYS B 1 70 ? -17.719 -25.375 -14.273 1 93.44 70 LYS B N 1
ATOM 2419 C CA . LYS B 1 70 ? -17.688 -26.812 -14 1 93.44 70 LYS B CA 1
ATOM 2420 C C . LYS B 1 70 ? -18.188 -27.125 -12.602 1 93.44 70 LYS B C 1
ATOM 2422 O O . LYS B 1 70 ? -18.969 -28.062 -12.406 1 93.44 70 LYS B O 1
ATOM 2427 N N . ASP B 1 71 ? -17.703 -26.391 -11.648 1 86.81 71 ASP B N 1
ATOM 2428 C CA . ASP B 1 71 ? -18.016 -26.609 -10.242 1 86.81 71 ASP B CA 1
ATOM 2429 C C . ASP B 1 71 ? -17.922 -25.312 -9.453 1 86.81 71 ASP B C 1
ATOM 2431 O O . ASP B 1 71 ? -16.844 -24.734 -9.297 1 86.81 71 ASP B O 1
ATOM 2435 N N . ALA B 1 72 ? -19.047 -24.906 -8.961 1 85.12 72 ALA B N 1
ATOM 2436 C CA . ALA B 1 72 ? -19.094 -23.703 -8.148 1 85.12 72 ALA B CA 1
ATOM 2437 C C . ALA B 1 72 ? -19.547 -24 -6.727 1 85.12 72 ALA B C 1
ATOM 2439 O O . ALA B 1 72 ? -20.547 -23.453 -6.258 1 85.12 72 ALA B O 1
ATOM 2440 N N . THR B 1 73 ? -18.703 -24.766 -6.066 1 87.12 73 THR B N 1
ATOM 2441 C CA . THR B 1 73 ? -19.203 -25.297 -4.797 1 87.12 73 THR B CA 1
ATOM 2442 C C . THR B 1 73 ? -18.406 -24.719 -3.629 1 87.12 73 THR B C 1
ATOM 2444 O O . THR B 1 73 ? -18.75 -24.953 -2.467 1 87.12 73 THR B O 1
ATOM 2447 N N . ASN B 1 74 ? -17.375 -23.953 -3.924 1 93.06 74 ASN B N 1
ATOM 2448 C CA . ASN B 1 74 ? -16.609 -23.375 -2.83 1 93.06 74 ASN B CA 1
ATOM 2449 C C . ASN B 1 74 ? -17.422 -22.344 -2.055 1 93.06 74 ASN B C 1
ATOM 2451 O O . ASN B 1 74 ? -18.234 -21.625 -2.637 1 93.06 74 ASN B O 1
ATOM 2455 N N . ASP B 1 75 ? -17.188 -22.297 -0.777 1 94 75 ASP B N 1
ATOM 2456 C CA . ASP B 1 75 ? -17.812 -21.266 0.039 1 94 75 ASP B CA 1
ATOM 2457 C C . ASP B 1 75 ? -17.078 -19.938 -0.129 1 94 75 ASP B C 1
ATOM 2459 O O . ASP B 1 75 ? -17.703 -18.875 -0.161 1 94 75 ASP B O 1
ATOM 2463 N N . ILE B 1 76 ? -15.766 -20.062 -0.247 1 95.62 76 ILE B N 1
ATOM 2464 C CA . ILE B 1 76 ? -14.883 -18.906 -0.305 1 95.62 76 ILE B CA 1
ATOM 2465 C C . ILE B 1 76 ? -13.922 -19.047 -1.486 1 95.62 76 ILE B C 1
ATOM 2467 O O . ILE B 1 76 ? -13.523 -20.172 -1.837 1 95.62 76 ILE B O 1
ATOM 2471 N N . ALA B 1 77 ? -13.656 -17.953 -2.094 1 97.38 77 ALA B N 1
ATOM 2472 C CA . ALA B 1 77 ? -12.625 -17.906 -3.123 1 97.38 77 ALA B CA 1
ATOM 2473 C C . ALA B 1 77 ? -11.547 -16.875 -2.773 1 97.38 77 ALA B C 1
ATOM 2475 O O . ALA B 1 77 ? -11.852 -15.688 -2.605 1 97.38 77 ALA B O 1
ATOM 2476 N N . ILE B 1 78 ? -10.32 -17.312 -2.643 1 98 78 ILE B N 1
ATOM 2477 C CA . ILE B 1 78 ? -9.195 -16.406 -2.484 1 98 78 ILE B CA 1
ATOM 2478 C C . ILE B 1 78 ? -8.609 -16.047 -3.854 1 98 78 ILE B C 1
ATOM 2480 O O . ILE B 1 78 ? -8.273 -16.938 -4.637 1 98 78 ILE B O 1
ATOM 2484 N N . ILE B 1 79 ? -8.531 -14.766 -4.156 1 98.5 79 ILE B N 1
ATOM 2485 C CA . ILE B 1 79 ? -8.008 -14.273 -5.426 1 98.5 79 ILE B CA 1
ATOM 2486 C C . ILE B 1 79 ? -6.645 -13.617 -5.207 1 98.5 79 ILE B C 1
ATOM 2488 O O . ILE B 1 79 ? -6.535 -12.641 -4.465 1 98.5 79 ILE B O 1
ATOM 2492 N N . GLU B 1 80 ? -5.645 -14.18 -5.797 1 98.06 80 GLU B N 1
ATOM 2493 C CA . GLU B 1 80 ? -4.289 -13.656 -5.664 1 98.06 80 GLU B CA 1
ATOM 2494 C C . GLU B 1 80 ? -3.635 -13.461 -7.031 1 98.06 80 GLU B C 1
ATOM 2496 O O . GLU B 1 80 ? -3.189 -14.43 -7.648 1 98.06 80 GLU B O 1
ATOM 2501 N N . PHE B 1 81 ? -3.611 -12.266 -7.52 1 98.5 81 PHE B N 1
ATOM 2502 C CA . PHE B 1 81 ? -2.928 -11.891 -8.75 1 98.5 81 PHE B CA 1
ATOM 2503 C C . PHE B 1 81 ? -2.291 -10.508 -8.617 1 98.5 81 PHE B C 1
ATOM 2505 O O . PHE B 1 81 ? -2.602 -9.766 -7.691 1 98.5 81 PHE B O 1
ATOM 2512 N N . GLY B 1 82 ? -1.402 -10.172 -9.547 1 98.31 82 GLY B N 1
ATOM 2513 C CA . GLY B 1 82 ? -0.796 -8.852 -9.57 1 98.31 82 GLY B CA 1
ATOM 2514 C C . GLY B 1 82 ? 0.705 -8.891 -9.789 1 98.31 82 GLY B C 1
ATOM 2515 O O . GLY B 1 82 ? 1.255 -8.039 -10.492 1 98.31 82 GLY B O 1
ATOM 2516 N N . GLY B 1 83 ? 1.382 -9.836 -9.133 1 97.44 83 GLY B N 1
ATOM 2517 C CA . GLY B 1 83 ? 2.83 -9.93 -9.227 1 97.44 83 GLY B CA 1
ATOM 2518 C C . GLY B 1 83 ? 3.326 -10.078 -10.656 1 97.44 83 GLY B C 1
ATOM 2519 O O . GLY B 1 83 ? 4.234 -9.367 -11.078 1 97.44 83 GLY B O 1
ATOM 2520 N N . ASN B 1 84 ? 2.77 -11 -11.352 1 97.94 84 ASN B N 1
ATOM 2521 C CA . ASN B 1 84 ? 3.125 -11.188 -12.75 1 97.94 84 ASN B CA 1
ATOM 2522 C C . ASN B 1 84 ? 2.508 -10.109 -13.633 1 97.94 84 ASN B C 1
ATOM 2524 O O . ASN B 1 84 ? 3.061 -9.766 -14.68 1 97.94 84 ASN B O 1
ATOM 2528 N N . ASP B 1 85 ? 1.382 -9.594 -13.234 1 98.75 85 ASP B N 1
ATOM 2529 C CA . ASP B 1 85 ? 0.642 -8.594 -13.992 1 98.75 85 ASP B CA 1
ATOM 2530 C C . ASP B 1 85 ? 1.452 -7.305 -14.125 1 98.75 85 ASP B C 1
ATOM 2532 O O . ASP B 1 85 ? 1.462 -6.68 -15.195 1 98.75 85 ASP B O 1
ATOM 2536 N N . CYS B 1 86 ? 2.16 -6.93 -13.109 1 98.38 86 CYS B N 1
ATOM 2537 C CA . CYS B 1 86 ? 2.855 -5.648 -13.102 1 98.38 86 CYS B CA 1
ATOM 2538 C C . CYS B 1 86 ? 4.215 -5.762 -13.781 1 98.38 86 CYS B C 1
ATOM 2540 O O . CYS B 1 86 ? 4.895 -4.754 -14 1 98.38 86 CYS B O 1
ATOM 2542 N N . ASP B 1 87 ? 4.625 -6.934 -14.211 1 97.94 87 ASP B N 1
ATOM 2543 C CA . ASP B 1 87 ? 5.953 -7.188 -14.758 1 97.94 87 ASP B CA 1
ATOM 2544 C C . ASP B 1 87 ? 6.07 -6.648 -16.188 1 97.94 87 ASP B C 1
ATOM 2546 O O . ASP B 1 87 ? 5.066 -6.484 -16.875 1 97.94 87 ASP B O 1
ATOM 2550 N N . PHE B 1 88 ? 7.328 -6.363 -16.578 1 98.25 88 PHE B N 1
ATOM 2551 C CA . PHE B 1 88 ? 7.645 -5.887 -17.922 1 98.25 88 PHE B CA 1
ATOM 2552 C C . PHE B 1 88 ? 8.484 -6.91 -18.672 1 98.25 88 PHE B C 1
ATOM 2554 O O . PHE B 1 88 ? 9.016 -7.844 -18.078 1 98.25 88 PHE B O 1
ATOM 2561 N N . ASN B 1 89 ? 8.469 -6.77 -19.984 1 98.12 89 ASN B N 1
ATOM 2562 C CA . ASN B 1 89 ? 9.453 -7.484 -20.781 1 98.12 89 ASN B CA 1
ATOM 2563 C C . ASN B 1 89 ? 10.836 -6.848 -20.672 1 98.12 89 ASN B C 1
ATOM 2565 O O . ASN B 1 89 ? 11.18 -5.961 -21.469 1 98.12 89 ASN B O 1
ATOM 2569 N N . TRP B 1 90 ? 11.641 -7.375 -19.828 1 98.31 90 TRP B N 1
ATOM 2570 C CA . TRP B 1 90 ? 12.891 -6.707 -19.469 1 98.31 90 TRP B CA 1
ATOM 2571 C C . TRP B 1 90 ? 13.906 -6.797 -20.594 1 98.31 90 TRP B C 1
ATOM 2573 O O . TRP B 1 90 ? 14.773 -5.93 -20.734 1 98.31 90 TRP B O 1
ATOM 2583 N N . ALA B 1 91 ? 13.867 -7.836 -21.344 1 98.19 91 ALA B N 1
ATOM 2584 C CA . ALA B 1 91 ? 14.734 -7.922 -22.516 1 98.19 91 ALA B CA 1
ATOM 2585 C C . ALA B 1 91 ? 14.453 -6.773 -23.484 1 98.19 91 ALA B C 1
ATOM 2587 O O . ALA B 1 91 ? 15.391 -6.137 -23.984 1 98.19 91 ALA B O 1
ATOM 2588 N N . GLU B 1 92 ? 13.211 -6.547 -23.688 1 98.44 92 GLU B N 1
ATOM 2589 C CA . GLU B 1 92 ? 12.82 -5.445 -24.562 1 98.44 92 GLU B CA 1
ATOM 2590 C C . GLU B 1 92 ? 13.211 -4.098 -23.969 1 98.44 92 GLU B C 1
ATOM 2592 O O . GLU B 1 92 ? 13.703 -3.219 -24.672 1 98.44 92 GLU B O 1
ATOM 2597 N N . VAL B 1 93 ? 13 -3.947 -22.672 1 98.56 93 VAL B N 1
ATOM 2598 C CA . VAL B 1 93 ? 13.352 -2.711 -21.984 1 98.56 93 VAL B CA 1
ATOM 2599 C C . VAL B 1 93 ? 14.852 -2.467 -22.094 1 98.56 93 VAL B C 1
ATOM 2601 O O . VAL B 1 93 ? 15.289 -1.352 -22.391 1 98.56 93 VAL B O 1
ATOM 2604 N N . ALA B 1 94 ? 15.602 -3.543 -21.891 1 98.62 94 ALA B N 1
ATOM 2605 C CA . ALA B 1 94 ? 17.047 -3.443 -21.953 1 98.62 94 ALA B CA 1
ATOM 2606 C C . ALA B 1 94 ? 17.516 -3.027 -23.344 1 98.62 94 ALA B C 1
ATOM 2608 O O . ALA B 1 94 ? 18.516 -2.314 -23.484 1 98.62 94 ALA B O 1
ATOM 2609 N N . GLU B 1 95 ? 16.828 -3.455 -24.297 1 98.31 95 GLU B N 1
ATOM 2610 C CA . GLU B 1 95 ? 17.203 -3.164 -25.688 1 98.31 95 GLU B CA 1
ATOM 2611 C C . GLU B 1 95 ? 16.828 -1.73 -26.062 1 98.31 95 GLU B C 1
ATOM 2613 O O . GLU B 1 95 ? 17.594 -1.059 -26.766 1 98.31 95 GLU B O 1
ATOM 2618 N N . ASN B 1 96 ? 15.656 -1.301 -25.609 1 98.31 96 ASN B N 1
ATOM 2619 C CA . ASN B 1 96 ? 15.172 0.03 -25.953 1 98.31 96 ASN B CA 1
ATOM 2620 C C . ASN B 1 96 ? 14.523 0.72 -24.766 1 98.31 96 ASN B C 1
ATOM 2622 O O . ASN B 1 96 ? 13.297 0.865 -24.719 1 98.31 96 ASN B O 1
ATOM 2626 N N . PRO B 1 97 ? 15.352 1.21 -23.922 1 97.5 97 PRO B N 1
ATOM 2627 C CA . PRO B 1 97 ? 14.812 1.753 -22.672 1 97.5 97 PRO B CA 1
ATOM 2628 C C . PRO B 1 97 ? 13.914 2.969 -22.891 1 97.5 97 PRO B C 1
ATOM 2630 O O . PRO B 1 97 ? 13.078 3.289 -22.047 1 97.5 97 PRO B O 1
ATOM 2633 N N . ALA B 1 98 ? 14.031 3.688 -24.078 1 96.75 98 ALA B N 1
ATOM 2634 C CA . ALA B 1 98 ? 13.297 4.93 -24.312 1 96.75 98 ALA B CA 1
ATOM 2635 C C . ALA B 1 98 ? 11.938 4.648 -24.953 1 96.75 98 ALA B C 1
ATOM 2637 O O . ALA B 1 98 ? 11.078 5.531 -25.016 1 96.75 98 ALA B O 1
ATOM 2638 N N . ALA B 1 99 ? 11.711 3.443 -25.391 1 97.19 99 ALA B N 1
ATOM 2639 C CA . ALA B 1 99 ? 10.422 3.088 -25.984 1 97.19 99 ALA B CA 1
ATOM 2640 C C . ALA B 1 99 ? 9.328 3.008 -24.938 1 97.19 99 ALA B C 1
ATOM 2642 O O . ALA B 1 99 ? 9.617 2.979 -23.734 1 97.19 99 ALA B O 1
ATOM 2643 N N . GLU B 1 100 ? 8.18 3.09 -25.422 1 95.81 100 GLU B N 1
ATOM 2644 C CA . GLU B 1 100 ? 7.07 2.822 -24.516 1 95.81 100 GLU B CA 1
ATOM 2645 C C . GLU B 1 100 ? 6.988 1.338 -24.172 1 95.81 100 GLU B C 1
ATOM 2647 O O . GLU B 1 100 ? 7.02 0.486 -25.062 1 95.81 100 GLU B O 1
ATOM 2652 N N . HIS B 1 101 ? 7 1.045 -22.938 1 97.5 101 HIS B N 1
ATOM 2653 C CA . HIS B 1 101 ? 6.828 -0.32 -22.453 1 97.5 101 HIS B CA 1
ATOM 2654 C C . HIS B 1 101 ? 5.59 -0.442 -21.562 1 97.5 101 HIS B C 1
ATOM 2656 O O . HIS B 1 101 ? 5.34 0.414 -20.719 1 97.5 101 HIS B O 1
ATOM 2662 N N . ILE B 1 102 ? 4.84 -1.426 -21.844 1 97.06 102 ILE B N 1
ATOM 2663 C CA . ILE B 1 102 ? 3.621 -1.679 -21.078 1 97.06 102 ILE B CA 1
ATOM 2664 C C . ILE B 1 102 ? 3.789 -2.943 -20.25 1 97.06 102 ILE B C 1
ATOM 2666 O O . ILE B 1 102 ? 4.414 -3.91 -20.688 1 97.06 102 ILE B O 1
ATOM 2670 N N . PRO B 1 103 ? 3.279 -2.881 -19 1 98.06 103 PRO B N 1
ATOM 2671 C CA . PRO B 1 103 ? 3.328 -4.113 -18.203 1 98.06 103 PRO B CA 1
ATOM 2672 C C . PRO B 1 103 ? 2.506 -5.242 -18.828 1 98.06 103 PRO B C 1
ATOM 2674 O O . PRO B 1 103 ? 1.733 -5.012 -19.75 1 98.06 103 PRO B O 1
ATOM 2677 N N . ARG B 1 104 ? 2.672 -6.434 -18.312 1 98.25 104 ARG B N 1
ATOM 2678 C CA . ARG B 1 104 ? 1.96 -7.598 -18.828 1 98.25 104 ARG B CA 1
ATOM 2679 C C . ARG B 1 104 ? 0.45 -7.391 -18.766 1 98.25 104 ARG B C 1
ATOM 2681 O O . ARG B 1 104 ? -0.279 -7.816 -19.672 1 98.25 104 ARG B O 1
ATOM 2688 N N . THR B 1 105 ? 0 -6.758 -17.672 1 98.69 105 THR B N 1
ATOM 2689 C CA . THR B 1 105 ? -1.388 -6.332 -17.531 1 98.69 105 THR B CA 1
ATOM 2690 C C . THR B 1 105 ? -1.464 -4.875 -17.078 1 98.69 105 THR B C 1
ATOM 2692 O O . THR B 1 105 ? -1.177 -4.566 -15.922 1 98.69 105 THR B O 1
ATOM 2695 N N . PRO B 1 106 ? -1.828 -4.004 -18.031 1 98.44 106 PRO B N 1
ATOM 2696 C CA . PRO B 1 106 ? -2.025 -2.619 -17.594 1 98.44 106 PRO B CA 1
ATOM 2697 C C . PRO B 1 106 ? -2.957 -2.504 -16.391 1 98.44 106 PRO B C 1
ATOM 2699 O O . PRO B 1 106 ? -3.926 -3.26 -16.281 1 98.44 106 PRO B O 1
ATOM 2702 N N . ILE B 1 107 ? -2.693 -1.535 -15.555 1 97.81 107 ILE B N 1
ATOM 2703 C CA . ILE B 1 107 ? -3.328 -1.458 -14.242 1 97.81 107 ILE B CA 1
ATOM 2704 C C . ILE B 1 107 ? -4.836 -1.284 -14.406 1 97.81 107 ILE B C 1
ATOM 2706 O O . ILE B 1 107 ? -5.621 -1.807 -13.617 1 97.81 107 ILE B O 1
ATOM 2710 N N . ASN B 1 108 ? -5.297 -0.516 -15.398 1 97.31 108 ASN B N 1
ATOM 2711 C CA . ASN B 1 108 ? -6.727 -0.343 -15.625 1 97.31 108 ASN B CA 1
ATOM 2712 C C . ASN B 1 108 ? -7.395 -1.656 -16.016 1 97.31 108 ASN B C 1
ATOM 2714 O O . ASN B 1 108 ? -8.531 -1.921 -15.633 1 97.31 108 ASN B O 1
ATOM 2718 N N . ILE B 1 109 ? -6.691 -2.467 -16.812 1 98.44 109 ILE B N 1
ATOM 2719 C CA . ILE B 1 109 ? -7.203 -3.781 -17.188 1 98.44 109 ILE B CA 1
ATOM 2720 C C . ILE B 1 109 ? -7.207 -4.703 -15.977 1 98.44 109 ILE B C 1
ATOM 2722 O O . ILE B 1 109 ? -8.164 -5.453 -15.766 1 98.44 109 ILE B O 1
ATOM 2726 N N . PHE B 1 110 ? -6.156 -4.629 -15.188 1 98.75 110 PHE B N 1
ATOM 2727 C CA . PHE B 1 110 ? -6.078 -5.387 -13.945 1 98.75 110 PHE B CA 1
ATOM 2728 C C . PHE B 1 110 ? -7.285 -5.109 -13.062 1 98.75 110 PHE B C 1
ATOM 2730 O O . PHE B 1 110 ? -7.934 -6.035 -12.578 1 98.75 110 PHE B O 1
ATOM 2737 N N . GLU B 1 111 ? -7.586 -3.848 -12.922 1 98.12 111 GLU B N 1
ATOM 2738 C CA . GLU B 1 111 ? -8.734 -3.424 -12.125 1 98.12 111 GLU B CA 1
ATOM 2739 C C . GLU B 1 111 ? -10.031 -4.004 -12.672 1 98.12 111 GLU B C 1
ATOM 2741 O O . GLU B 1 111 ? -10.828 -4.582 -11.93 1 98.12 111 GLU B O 1
ATOM 2746 N N . THR B 1 112 ? -10.203 -3.879 -13.93 1 98.25 112 THR B N 1
ATOM 2747 C CA . THR B 1 112 ? -11.43 -4.336 -14.57 1 98.25 112 THR B CA 1
ATOM 2748 C C . THR B 1 112 ? -11.594 -5.844 -14.406 1 98.25 112 THR B C 1
ATOM 2750 O O . THR B 1 112 ? -12.68 -6.316 -14.055 1 98.25 112 THR B O 1
ATOM 2753 N N . GLN B 1 113 ? -10.539 -6.547 -14.609 1 98.56 113 GLN B N 1
ATOM 2754 C CA . GLN B 1 113 ? -10.586 -8 -14.516 1 98.56 113 GLN B CA 1
ATOM 2755 C C . GLN B 1 113 ? -10.875 -8.445 -13.078 1 98.56 113 GLN B C 1
ATOM 2757 O O . GLN B 1 113 ? -11.648 -9.375 -12.859 1 98.56 113 GLN B O 1
ATOM 2762 N N . LEU B 1 114 ? -10.258 -7.809 -12.148 1 98.69 114 LEU B N 1
ATOM 2763 C CA . LEU B 1 114 ? -10.492 -8.148 -10.75 1 98.69 114 LEU B CA 1
ATOM 2764 C C . LEU B 1 114 ? -11.953 -7.898 -10.375 1 98.69 114 LEU B C 1
ATOM 2766 O O . LEU B 1 114 ? -12.578 -8.727 -9.711 1 98.69 114 LEU B O 1
ATOM 2770 N N . LEU B 1 115 ? -12.516 -6.777 -10.797 1 98.44 115 LEU B N 1
ATOM 2771 C CA . LEU B 1 115 ? -13.914 -6.441 -10.531 1 98.44 115 LEU B CA 1
ATOM 2772 C C . LEU B 1 115 ? -14.844 -7.477 -11.148 1 98.44 115 LEU B C 1
ATOM 2774 O O . LEU B 1 115 ? -15.828 -7.879 -10.523 1 98.44 115 LEU B O 1
ATOM 2778 N N . GLU B 1 116 ? -14.492 -7.91 -12.336 1 98.5 116 GLU B N 1
ATOM 2779 C CA . GLU B 1 116 ? -15.305 -8.922 -13 1 98.5 116 GLU B CA 1
ATOM 2780 C C . GLU B 1 116 ? -15.258 -10.25 -12.25 1 98.5 116 GLU B C 1
ATOM 2782 O O . GLU B 1 116 ? -16.281 -10.93 -12.125 1 98.5 116 GLU B O 1
ATOM 2787 N N . MET B 1 117 ? -14.102 -10.656 -11.805 1 98.44 117 MET B N 1
ATOM 2788 C CA . MET B 1 117 ? -13.977 -11.891 -11.031 1 98.44 117 MET B CA 1
ATOM 2789 C C . MET B 1 117 ? -14.828 -11.828 -9.766 1 98.44 117 MET B C 1
ATOM 2791 O O . MET B 1 117 ? -15.547 -12.773 -9.453 1 98.44 117 MET B O 1
ATOM 2795 N N . ILE B 1 118 ? -14.75 -10.719 -9.047 1 98.25 118 ILE B N 1
ATOM 2796 C CA . ILE B 1 118 ? -15.508 -10.523 -7.82 1 98.25 118 ILE B CA 1
ATOM 2797 C C . ILE B 1 118 ? -17 -10.633 -8.109 1 98.25 118 ILE B C 1
ATOM 2799 O O . ILE B 1 118 ? -17.734 -11.328 -7.395 1 98.25 118 ILE B O 1
ATOM 2803 N N . ALA B 1 119 ? -17.453 -9.984 -9.172 1 97.88 119 ALA B N 1
ATOM 2804 C CA . ALA B 1 119 ? -18.875 -9.992 -9.547 1 97.88 119 ALA B CA 1
ATOM 2805 C C . ALA B 1 119 ? -19.344 -11.414 -9.844 1 97.88 119 ALA B C 1
ATOM 2807 O O . ALA B 1 119 ? -20.438 -11.805 -9.43 1 97.88 119 ALA B O 1
ATOM 2808 N N . ARG B 1 120 ? -18.562 -12.141 -10.547 1 97.31 120 ARG B N 1
ATOM 2809 C CA . ARG B 1 120 ? -18.906 -13.516 -10.898 1 97.31 120 ARG B CA 1
ATOM 2810 C C . ARG B 1 120 ? -19.031 -14.383 -9.656 1 97.31 120 ARG B C 1
ATOM 2812 O O . ARG B 1 120 ? -19.969 -15.172 -9.539 1 97.31 120 ARG B O 1
ATOM 2819 N N . LEU B 1 121 ? -18.094 -14.289 -8.766 1 97.88 121 LEU B N 1
ATOM 2820 C CA . LEU B 1 121 ? -18.125 -15.062 -7.527 1 97.88 121 LEU B CA 1
ATOM 2821 C C . LEU B 1 121 ? -19.344 -14.711 -6.688 1 97.88 121 LEU B C 1
ATOM 2823 O O . LEU B 1 121 ? -20.047 -15.609 -6.195 1 97.88 121 LEU B O 1
ATOM 2827 N N . LYS B 1 122 ? -19.625 -13.438 -6.562 1 96.88 122 LYS B N 1
ATOM 2828 C CA . LYS B 1 122 ? -20.766 -12.992 -5.766 1 96.88 122 LYS B CA 1
ATOM 2829 C C . LYS B 1 122 ? -22.078 -13.477 -6.367 1 96.88 122 LYS B C 1
ATOM 2831 O O . LYS B 1 122 ? -23 -13.852 -5.637 1 96.88 122 LYS B O 1
ATOM 2836 N N . LYS B 1 123 ? -22.141 -13.5 -7.664 1 96.25 123 LYS B N 1
ATOM 2837 C CA . LYS B 1 123 ? -23.328 -13.992 -8.359 1 96.25 123 LYS B CA 1
ATOM 2838 C C . LYS B 1 123 ? -23.594 -15.453 -8.016 1 96.25 123 LYS B C 1
ATOM 2840 O O . LYS B 1 123 ? -24.75 -15.883 -7.977 1 96.25 123 LYS B O 1
ATOM 2845 N N . LEU B 1 124 ? -22.609 -16.188 -7.75 1 96.06 124 LEU B N 1
ATOM 2846 C CA . LEU B 1 124 ? -22.719 -17.609 -7.449 1 96.06 124 LEU B CA 1
ATOM 2847 C C . LEU B 1 124 ? -22.75 -17.844 -5.941 1 96.06 124 LEU B C 1
ATOM 2849 O O . LEU B 1 124 ? -22.609 -18.984 -5.488 1 96.06 124 LEU B O 1
ATOM 2853 N N . ASP B 1 125 ? -22.781 -16.766 -5.168 1 94.94 125 ASP B N 1
ATOM 2854 C CA . ASP B 1 125 ? -22.828 -16.797 -3.709 1 94.94 125 ASP B CA 1
ATOM 2855 C C . ASP B 1 125 ? -21.531 -17.375 -3.135 1 94.94 125 ASP B C 1
ATOM 2857 O O . ASP B 1 125 ? -21.562 -18.109 -2.139 1 94.94 125 ASP B O 1
ATOM 2861 N N . ILE B 1 126 ? -20.469 -17.281 -3.848 1 96.12 126 ILE B N 1
ATOM 2862 C CA . ILE B 1 126 ? -19.125 -17.562 -3.352 1 96.12 126 ILE B CA 1
ATOM 2863 C C . ILE B 1 126 ? -18.484 -16.281 -2.82 1 96.12 126 ILE B C 1
ATOM 2865 O O . ILE B 1 126 ? -18.438 -15.266 -3.52 1 96.12 126 ILE B O 1
ATOM 2869 N N . LYS B 1 127 ? -18.031 -16.234 -1.634 1 95.38 127 LYS B N 1
ATOM 2870 C CA . LYS B 1 127 ? -17.469 -15.047 -1.013 1 95.38 127 LYS B CA 1
ATOM 2871 C C . LYS B 1 127 ? -16.047 -14.797 -1.487 1 95.38 127 LYS B C 1
ATOM 2873 O O . LYS B 1 127 ? -15.141 -15.602 -1.211 1 95.38 127 LYS B O 1
ATOM 2878 N N . PRO B 1 128 ? -15.82 -13.734 -2.15 1 97.12 128 PRO B N 1
ATOM 2879 C CA . PRO B 1 128 ? -14.445 -13.43 -2.557 1 97.12 128 PRO B CA 1
ATOM 2880 C C . PRO B 1 128 ? -13.602 -12.859 -1.416 1 97.12 128 PRO B C 1
ATOM 2882 O O . PRO B 1 128 ? -14.086 -12.016 -0.654 1 97.12 128 PRO B O 1
ATOM 2885 N N . ILE B 1 129 ? -12.43 -13.344 -1.265 1 97.25 129 ILE B N 1
ATOM 2886 C CA . ILE B 1 129 ? -11.406 -12.773 -0.402 1 97.25 129 ILE B CA 1
ATOM 2887 C C . ILE B 1 129 ? -10.18 -12.391 -1.237 1 97.25 129 ILE B C 1
ATOM 2889 O O . ILE B 1 129 ? -9.578 -13.242 -1.893 1 97.25 129 ILE B O 1
ATOM 2893 N N . LEU B 1 130 ? -9.898 -11.117 -1.227 1 98.12 130 LEU B N 1
ATOM 2894 C CA . LEU B 1 130 ? -8.75 -10.625 -1.97 1 98.12 130 LEU B CA 1
ATOM 2895 C C . LEU B 1 130 ? -7.484 -10.688 -1.114 1 98.12 130 LEU B C 1
ATOM 2897 O O . LEU B 1 130 ? -7.566 -10.703 0.116 1 98.12 130 LEU B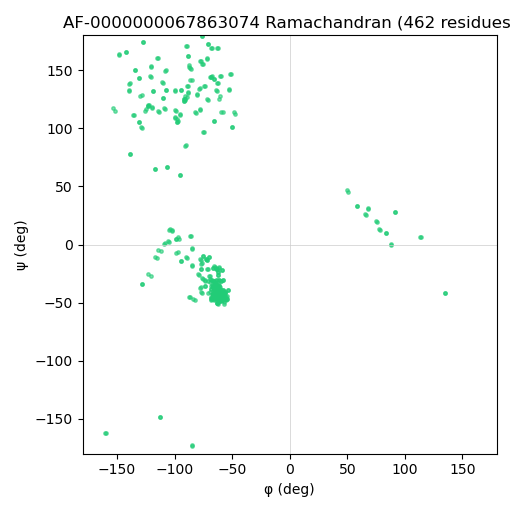 O 1
ATOM 2901 N N . MET B 1 131 ? -6.375 -10.781 -1.774 1 98.06 131 MET B N 1
ATOM 2902 C CA . MET B 1 131 ? -5.105 -10.859 -1.06 1 98.06 131 MET B CA 1
ATOM 2903 C C . MET B 1 131 ? -4.109 -9.852 -1.609 1 98.06 131 MET B C 1
ATOM 2905 O O . MET B 1 131 ? -3.92 -9.75 -2.822 1 98.06 131 MET B O 1
ATOM 2909 N N . THR B 1 132 ? -3.52 -9.047 -0.733 1 98.38 132 THR B N 1
ATOM 2910 C CA . THR B 1 132 ? -2.451 -8.156 -1.162 1 98.38 132 THR B CA 1
ATOM 2911 C C . THR B 1 132 ? -1.212 -8.945 -1.568 1 98.38 132 THR B C 1
ATOM 2913 O O . THR B 1 132 ? -1.146 -10.156 -1.354 1 98.38 132 THR B O 1
ATOM 2916 N N . LEU B 1 133 ? -0.285 -8.305 -2.16 1 98.56 133 LEU B N 1
ATOM 2917 C CA . LEU B 1 133 ? 0.899 -8.969 -2.691 1 98.56 133 LEU B CA 1
ATOM 2918 C C . LEU B 1 133 ? 2.045 -8.922 -1.686 1 98.56 133 LEU B C 1
ATOM 2920 O O . LEU B 1 133 ? 2.326 -7.871 -1.106 1 98.56 133 LEU B O 1
ATOM 2924 N N . PRO B 1 134 ? 2.721 -10.117 -1.462 1 98.38 134 PRO B N 1
ATOM 2925 C CA . PRO B 1 134 ? 4.027 -9.953 -0.827 1 98.38 134 PRO B CA 1
ATOM 2926 C C . PRO B 1 134 ? 4.918 -8.953 -1.562 1 98.38 134 PRO B C 1
ATOM 2928 O O . PRO B 1 134 ? 4.945 -8.938 -2.797 1 98.38 134 PRO B O 1
ATOM 2931 N N . PRO B 1 135 ? 5.531 -8.055 -0.787 1 98.56 135 PRO B N 1
ATOM 2932 C CA . PRO B 1 135 ? 6.422 -7.121 -1.476 1 98.56 135 PRO B CA 1
ATOM 2933 C C . PRO B 1 135 ? 7.633 -7.809 -2.1 1 98.56 135 PRO B C 1
ATOM 2935 O O . PRO B 1 135 ? 8.141 -8.789 -1.551 1 98.56 135 PRO B O 1
ATOM 2938 N N . LEU B 1 136 ? 8.039 -7.355 -3.252 1 98.31 136 LEU B N 1
ATOM 2939 C CA . LEU B 1 136 ? 9.297 -7.84 -3.801 1 98.31 136 LEU B CA 1
ATOM 2940 C C . LEU B 1 136 ? 10.469 -6.984 -3.312 1 98.31 136 LEU B C 1
ATOM 2942 O O . LEU B 1 136 ? 10.258 -5.891 -2.781 1 98.31 136 LEU B O 1
ATOM 2946 N N . HIS B 1 137 ? 11.609 -7.527 -3.436 1 98.38 137 HIS B N 1
ATOM 2947 C CA . HIS B 1 137 ? 12.844 -6.805 -3.154 1 98.38 137 HIS B CA 1
ATOM 2948 C C . HIS B 1 137 ? 13.492 -6.301 -4.441 1 98.38 137 HIS B C 1
ATOM 2950 O O . HIS B 1 137 ? 14.125 -7.078 -5.164 1 98.38 137 HIS B O 1
ATOM 2956 N N . ALA B 1 138 ? 13.445 -4.996 -4.648 1 98.25 138 ALA B N 1
ATOM 2957 C CA . ALA B 1 138 ? 13.742 -4.395 -5.945 1 98.25 138 ALA B CA 1
ATOM 2958 C C . ALA B 1 138 ? 15.172 -4.695 -6.375 1 98.25 138 ALA B C 1
ATOM 2960 O O . ALA B 1 138 ? 15.414 -5.098 -7.52 1 98.25 138 ALA B O 1
ATOM 2961 N N . LYS B 1 139 ? 16.109 -4.539 -5.484 1 97.69 139 LYS B N 1
ATOM 2962 C CA . LYS B 1 139 ? 17.516 -4.742 -5.836 1 97.69 139 LYS B CA 1
ATOM 2963 C C . LYS B 1 139 ? 17.781 -6.203 -6.188 1 97.69 139 LYS B C 1
ATOM 2965 O O . LYS B 1 139 ? 18.438 -6.492 -7.191 1 97.69 139 LYS B O 1
ATOM 2970 N N . ARG B 1 140 ? 17.281 -7.113 -5.32 1 97.75 140 ARG B N 1
ATOM 2971 C CA . ARG B 1 140 ? 17.453 -8.531 -5.598 1 97.75 140 ARG B CA 1
ATOM 2972 C C . ARG B 1 140 ? 16.797 -8.922 -6.922 1 97.75 140 ARG B C 1
ATOM 2974 O O . ARG B 1 140 ? 17.391 -9.656 -7.719 1 97.75 140 ARG B O 1
ATOM 2981 N N . TYR B 1 141 ? 15.656 -8.438 -7.168 1 98.44 141 TYR B N 1
ATOM 2982 C CA . TYR B 1 141 ? 14.945 -8.742 -8.406 1 98.44 141 TYR B CA 1
ATOM 2983 C C . TYR B 1 141 ? 15.703 -8.203 -9.617 1 98.44 141 TYR B C 1
ATOM 2985 O O . TYR B 1 141 ? 15.859 -8.898 -10.617 1 98.44 141 TYR B O 1
ATOM 2993 N N . PHE B 1 142 ? 16.172 -6.957 -9.492 1 98.62 142 PHE B N 1
ATOM 2994 C CA . PHE B 1 142 ? 16.953 -6.312 -10.547 1 98.62 142 PHE B CA 1
ATOM 2995 C C . PHE B 1 142 ? 18.203 -7.125 -10.875 1 98.62 142 PHE B C 1
ATOM 2997 O O . PHE B 1 142 ? 18.5 -7.371 -12.047 1 98.62 142 PHE B O 1
ATOM 3004 N N . ASP B 1 143 ? 18.922 -7.523 -9.797 1 97.81 143 ASP B N 1
ATOM 3005 C CA . ASP B 1 143 ? 20.109 -8.352 -9.984 1 97.81 143 ASP B CA 1
ATOM 3006 C C . ASP B 1 143 ? 19.75 -9.68 -10.648 1 97.81 143 ASP B C 1
ATOM 3008 O O . ASP B 1 143 ? 20.5 -10.172 -11.5 1 97.81 143 ASP B O 1
ATOM 3012 N N . PHE B 1 144 ? 18.641 -10.188 -10.297 1 97.38 144 PHE B N 1
ATOM 3013 C CA . PHE B 1 144 ? 18.203 -11.477 -10.82 1 97.38 144 PHE B CA 1
ATOM 3014 C C . PHE B 1 144 ? 17.891 -11.375 -12.305 1 97.38 144 PHE B C 1
ATOM 3016 O O . PHE B 1 144 ? 18.344 -12.195 -13.102 1 97.38 144 PHE B O 1
ATOM 3023 N N . ILE B 1 145 ? 17.172 -10.359 -12.75 1 96.88 145 ILE B N 1
ATOM 3024 C CA . ILE B 1 145 ? 16.703 -10.289 -14.125 1 96.88 145 ILE B CA 1
ATOM 3025 C C . ILE B 1 145 ? 17.844 -9.891 -15.047 1 96.88 145 ILE B C 1
ATOM 3027 O O . ILE B 1 145 ? 17.75 -10.047 -16.266 1 96.88 145 ILE B O 1
ATOM 3031 N N . THR B 1 146 ? 18.875 -9.383 -14.484 1 98 146 THR B N 1
ATOM 3032 C CA . THR B 1 146 ? 19.984 -8.945 -15.32 1 98 146 THR B CA 1
ATOM 3033 C C . THR B 1 146 ? 21.156 -9.93 -15.219 1 98 146 THR B C 1
ATOM 3035 O O . THR B 1 146 ? 22.219 -9.703 -15.797 1 98 146 THR B O 1
ATOM 3038 N N . ARG B 1 147 ? 20.969 -10.984 -14.492 1 94.94 147 ARG B N 1
ATOM 3039 C CA . ARG B 1 147 ? 22.047 -11.906 -14.172 1 94.94 147 ARG B CA 1
ATOM 3040 C C . ARG B 1 147 ? 22.609 -12.555 -15.43 1 94.94 147 ARG B C 1
ATOM 3042 O O . ARG B 1 147 ? 23.766 -12.977 -15.453 1 94.94 147 ARG B O 1
ATOM 3049 N N . ASP B 1 148 ? 21.844 -12.609 -16.469 1 94.75 148 ASP B N 1
ATOM 3050 C CA . ASP B 1 148 ? 22.266 -13.281 -17.703 1 94.75 148 ASP B CA 1
ATOM 3051 C C . ASP B 1 148 ? 22.703 -12.266 -18.75 1 94.75 148 ASP B C 1
ATOM 3053 O O . ASP B 1 148 ? 22.672 -12.555 -19.953 1 94.75 148 ASP B O 1
ATOM 3057 N N . GLY B 1 149 ? 22.875 -11.031 -18.406 1 96.69 149 GLY B N 1
ATOM 3058 C CA . GLY B 1 149 ? 23.609 -10.125 -19.281 1 96.69 149 GLY B CA 1
ATOM 3059 C C . GLY B 1 149 ? 22.75 -9.016 -19.844 1 96.69 149 GLY B C 1
ATOM 3060 O O . GLY B 1 149 ? 23.203 -8.234 -20.688 1 96.69 149 GLY B O 1
ATOM 3061 N N . LEU B 1 150 ? 21.5 -8.891 -19.406 1 98.06 150 LEU B N 1
ATOM 3062 C CA . LEU B 1 150 ? 20.719 -7.75 -19.859 1 98.06 150 LEU B CA 1
ATOM 3063 C C . LEU B 1 150 ? 21.375 -6.438 -19.453 1 98.06 150 LEU B C 1
ATOM 3065 O O . LEU B 1 150 ? 22.016 -6.355 -18.406 1 98.06 150 LEU B O 1
ATOM 3069 N N . ASN B 1 151 ? 21.25 -5.469 -20.281 1 98.5 151 ASN B N 1
ATOM 3070 C CA . ASN B 1 151 ? 21.875 -4.168 -20.062 1 98.5 151 ASN B CA 1
ATOM 3071 C C . ASN B 1 151 ? 21.281 -3.455 -18.844 1 98.5 151 ASN B C 1
ATOM 3073 O O . ASN B 1 151 ? 20.203 -2.861 -18.938 1 98.5 151 ASN B O 1
ATOM 3077 N N . LYS B 1 152 ? 21.984 -3.41 -17.812 1 98.25 152 LYS B N 1
ATOM 3078 C CA . LYS B 1 152 ? 21.547 -2.855 -16.547 1 98.25 152 LYS B CA 1
ATOM 3079 C C . LYS B 1 152 ? 21.281 -1.354 -16.656 1 98.25 152 LYS B C 1
ATOM 3081 O O . LYS B 1 152 ? 20.312 -0.841 -16.109 1 98.25 152 LYS B O 1
ATOM 3086 N N . ASP B 1 153 ? 22.172 -0.7 -17.344 1 98.38 153 ASP B N 1
ATOM 3087 C CA . ASP B 1 153 ? 22.078 0.751 -17.453 1 98.38 153 ASP B CA 1
ATOM 3088 C C . ASP B 1 153 ? 20.797 1.154 -18.203 1 98.38 153 ASP B C 1
ATOM 3090 O O . ASP B 1 153 ? 20.125 2.117 -17.812 1 98.38 153 ASP B O 1
ATOM 3094 N N . ASN B 1 154 ? 20.5 0.415 -19.203 1 98.62 154 ASN B N 1
ATOM 3095 C CA . ASN B 1 154 ? 19.281 0.677 -19.969 1 98.62 154 ASN B CA 1
ATOM 3096 C C . ASN B 1 154 ? 18.031 0.449 -19.125 1 98.62 154 ASN B C 1
ATOM 3098 O O . ASN B 1 154 ? 17.109 1.265 -19.141 1 98.62 154 ASN B O 1
ATOM 3102 N N . ILE B 1 155 ? 18.031 -0.629 -18.406 1 98.62 155 ILE B N 1
ATOM 3103 C CA . ILE B 1 155 ? 16.891 -0.921 -17.547 1 98.62 155 ILE B CA 1
ATOM 3104 C C . ILE B 1 155 ? 16.75 0.163 -16.484 1 98.62 155 ILE B C 1
ATOM 3106 O O . ILE B 1 155 ? 15.641 0.639 -16.219 1 98.62 155 ILE B O 1
ATOM 3110 N N . LEU B 1 156 ? 17.859 0.547 -15.898 1 98.06 156 LEU B N 1
ATOM 3111 C CA . LEU B 1 156 ? 17.844 1.601 -14.883 1 98.06 156 LEU B CA 1
ATOM 3112 C C . LEU B 1 156 ? 17.312 2.906 -15.477 1 98.06 156 LEU B C 1
ATOM 3114 O O . LEU B 1 156 ? 16.578 3.643 -14.812 1 98.06 156 LEU B O 1
ATOM 3118 N N . GLN B 1 157 ? 17.734 3.195 -16.688 1 97.81 157 GLN B N 1
ATOM 3119 C CA . GLN B 1 157 ? 17.219 4.375 -17.375 1 97.81 157 GLN B CA 1
ATOM 3120 C C . GLN B 1 157 ? 15.688 4.332 -17.469 1 97.81 157 GLN B C 1
ATOM 3122 O O . GLN B 1 157 ? 15.016 5.316 -17.188 1 97.81 157 GLN B O 1
ATOM 3127 N N . PHE B 1 158 ? 15.125 3.154 -17.891 1 97.81 158 PHE B N 1
ATOM 3128 C CA . PHE B 1 158 ? 13.688 2.967 -18 1 97.81 158 PHE B CA 1
ATOM 3129 C C . PHE B 1 158 ? 13.016 3.178 -16.641 1 97.81 158 PHE B C 1
ATOM 3131 O O . PHE B 1 158 ? 11.93 3.748 -16.562 1 97.81 158 PHE B O 1
ATOM 3138 N N . LEU B 1 159 ? 13.727 2.859 -15.562 1 97.06 159 LEU B N 1
ATOM 3139 C CA . LEU B 1 159 ? 13.188 2.936 -14.211 1 97.06 159 LEU B CA 1
ATOM 3140 C C . LEU B 1 159 ? 13.359 4.34 -13.641 1 97.06 159 LEU B C 1
ATOM 3142 O O . LEU B 1 159 ? 13.156 4.551 -12.438 1 97.06 159 LEU B O 1
ATOM 3146 N N . GLY B 1 160 ? 13.797 5.305 -14.445 1 95.12 160 GLY B N 1
ATOM 3147 C CA . GLY B 1 160 ? 13.969 6.676 -13.984 1 95.12 160 GLY B CA 1
ATOM 3148 C C . GLY B 1 160 ? 15.195 6.867 -13.109 1 95.12 160 GLY B C 1
ATOM 3149 O O . GLY B 1 160 ? 15.227 7.773 -12.273 1 95.12 160 GLY B O 1
ATOM 3150 N N . GLY B 1 161 ? 16.125 5.91 -13.234 1 96.06 161 GLY B N 1
ATOM 3151 C CA . GLY B 1 161 ? 17.359 6.008 -12.484 1 96.06 161 GLY B CA 1
ATOM 3152 C C . GLY B 1 161 ? 17.234 5.48 -11.062 1 96.06 161 GLY B C 1
ATOM 3153 O O . GLY B 1 161 ? 18.156 5.641 -10.258 1 96.06 161 GLY B O 1
ATOM 3154 N N . ASP B 1 162 ? 16.109 4.82 -10.75 1 96.56 162 ASP B N 1
ATOM 3155 C CA . ASP B 1 162 ? 15.828 4.344 -9.398 1 96.56 162 ASP B CA 1
ATOM 3156 C C . ASP B 1 162 ? 15.273 2.92 -9.422 1 96.56 162 ASP B C 1
ATOM 3158 O O . ASP B 1 162 ? 14.117 2.705 -9.789 1 96.56 162 ASP B O 1
ATOM 3162 N N . VAL B 1 163 ? 16.047 1.926 -8.922 1 97.62 163 VAL B N 1
ATOM 3163 C CA . VAL B 1 163 ? 15.664 0.517 -8.945 1 97.62 163 VAL B CA 1
ATOM 3164 C C . VAL B 1 163 ? 14.406 0.305 -8.094 1 97.62 163 VAL B C 1
ATOM 3166 O O . VAL B 1 163 ? 13.633 -0.618 -8.352 1 97.62 163 VAL B O 1
ATOM 3169 N N . GLU B 1 164 ? 14.102 1.232 -7.145 1 97.75 164 GLU B N 1
ATOM 3170 C CA . GLU B 1 164 ? 12.961 1.091 -6.242 1 97.75 164 GLU B CA 1
ATOM 3171 C C . GLU B 1 164 ? 11.648 1.382 -6.961 1 97.75 164 GLU B C 1
ATOM 3173 O O . GLU B 1 164 ? 10.57 1.114 -6.426 1 97.75 164 GLU B O 1
ATOM 3178 N N . MET B 1 165 ? 11.781 1.913 -8.188 1 97.62 165 MET B N 1
ATOM 3179 C CA . MET B 1 165 ? 10.578 2.066 -8.992 1 97.62 165 MET B CA 1
ATOM 3180 C C . MET B 1 165 ? 9.883 0.725 -9.188 1 97.62 165 MET B C 1
ATOM 3182 O O . MET B 1 165 ? 8.648 0.664 -9.25 1 97.62 165 MET B O 1
ATOM 3186 N N . ILE B 1 166 ? 10.656 -0.368 -9.211 1 98.25 166 ILE B N 1
ATOM 3187 C CA . ILE B 1 166 ? 10.094 -1.707 -9.344 1 98.25 166 ILE B CA 1
ATOM 3188 C C . ILE B 1 166 ? 9.18 -2 -8.156 1 98.25 166 ILE B C 1
ATOM 3190 O O . ILE B 1 166 ? 8.055 -2.486 -8.336 1 98.25 166 ILE B O 1
ATOM 3194 N N . TYR B 1 167 ? 9.633 -1.693 -6.969 1 98.56 167 TYR B N 1
ATOM 3195 C CA . TYR B 1 167 ? 8.867 -1.889 -5.742 1 98.56 167 TYR B CA 1
ATOM 3196 C C . TYR B 1 167 ? 7.594 -1.056 -5.754 1 98.56 167 TYR B C 1
ATOM 3198 O O . TYR B 1 167 ? 6.504 -1.571 -5.492 1 98.56 167 TYR B O 1
ATOM 3206 N N . ARG B 1 168 ? 7.703 0.198 -6.062 1 98.38 168 ARG B N 1
ATOM 3207 C CA . ARG B 1 168 ? 6.57 1.115 -6.023 1 98.38 168 ARG B CA 1
ATOM 3208 C C . ARG B 1 168 ? 5.539 0.755 -7.09 1 98.38 168 ARG B C 1
ATOM 3210 O O . ARG B 1 168 ? 4.336 0.92 -6.875 1 98.38 168 ARG B O 1
ATOM 3217 N N . TRP B 1 169 ? 6.062 0.304 -8.211 1 98.25 169 TRP B N 1
ATOM 3218 C CA . TRP B 1 169 ? 5.156 -0.139 -9.266 1 98.25 169 TRP B CA 1
ATOM 3219 C C . TRP B 1 169 ? 4.332 -1.338 -8.805 1 98.25 169 TRP B C 1
ATOM 3221 O O . TRP B 1 169 ? 3.113 -1.367 -8.984 1 98.25 169 TRP B O 1
ATOM 3231 N N . GLN B 1 170 ? 4.965 -2.283 -8.203 1 98.56 170 GLN B N 1
ATOM 3232 C CA . GLN B 1 170 ? 4.246 -3.428 -7.656 1 98.56 170 GLN B CA 1
ATOM 3233 C C . GLN B 1 170 ? 3.268 -2.99 -6.566 1 98.56 170 GLN B C 1
ATOM 3235 O O . GLN B 1 170 ? 2.168 -3.535 -6.457 1 98.56 170 GLN B O 1
ATOM 3240 N N . GLU B 1 171 ? 3.697 -2.07 -5.73 1 98.69 171 GLU B N 1
ATOM 3241 C CA . GLU B 1 171 ? 2.85 -1.511 -4.68 1 98.69 171 GLU B CA 1
ATOM 3242 C C . GLU B 1 171 ? 1.543 -0.972 -5.254 1 98.69 171 GLU B C 1
ATOM 3244 O O . GLU B 1 171 ? 0.48 -1.135 -4.648 1 98.69 171 GLU B O 1
ATOM 3249 N N . ARG B 1 172 ? 1.599 -0.353 -6.398 1 98.5 172 ARG B N 1
ATOM 3250 C CA . ARG B 1 172 ? 0.388 0.187 -7.012 1 98.5 172 ARG B CA 1
ATOM 3251 C C . ARG B 1 172 ? -0.642 -0.913 -7.246 1 98.5 172 ARG B C 1
ATOM 3253 O O . ARG B 1 172 ? -1.838 -0.708 -7.031 1 98.5 172 ARG B O 1
ATOM 3260 N N . TYR B 1 173 ? -0.2 -2.035 -7.719 1 98.69 173 TYR B N 1
ATOM 3261 C CA . TYR B 1 173 ? -1.115 -3.146 -7.957 1 98.69 173 TYR B CA 1
ATOM 3262 C C . TYR B 1 173 ? -1.683 -3.676 -6.645 1 98.69 173 TYR B C 1
ATOM 3264 O O . TYR B 1 173 ? -2.879 -3.957 -6.547 1 98.69 173 TYR B O 1
ATOM 3272 N N . SER B 1 174 ? -0.836 -3.814 -5.633 1 98.56 174 SER B N 1
ATOM 3273 C CA . SER B 1 174 ? -1.306 -4.27 -4.328 1 98.56 174 SER B CA 1
ATOM 3274 C C . SER B 1 174 ? -2.312 -3.291 -3.732 1 98.56 174 SER B C 1
ATOM 3276 O O . SER B 1 174 ? -3.346 -3.705 -3.203 1 98.56 174 SER B O 1
ATOM 3278 N N . ASN B 1 175 ? -2.002 -2.006 -3.816 1 97.56 175 ASN B N 1
ATOM 3279 C CA . ASN B 1 175 ? -2.914 -0.978 -3.326 1 97.56 175 ASN B CA 1
ATOM 3280 C C . ASN B 1 175 ? -4.242 -1.006 -4.074 1 97.56 175 ASN B C 1
ATOM 3282 O O . ASN B 1 175 ? -5.297 -0.75 -3.49 1 97.56 175 ASN B O 1
ATOM 3286 N N . THR B 1 176 ? -4.148 -1.248 -5.344 1 97.5 176 THR B N 1
ATOM 3287 C CA . THR B 1 176 ? -5.355 -1.366 -6.156 1 97.5 176 THR B CA 1
ATOM 3288 C C . THR B 1 176 ? -6.246 -2.494 -5.645 1 97.5 176 THR B C 1
ATOM 3290 O O . THR B 1 176 ? -7.465 -2.344 -5.57 1 97.5 176 THR B O 1
ATOM 3293 N N . ILE B 1 177 ? -5.676 -3.594 -5.266 1 98.25 177 ILE B N 1
ATOM 3294 C CA . ILE B 1 177 ? -6.418 -4.715 -4.699 1 98.25 177 ILE B CA 1
ATOM 3295 C C . ILE B 1 177 ? -7.156 -4.266 -3.441 1 98.25 177 ILE B C 1
ATOM 3297 O O . ILE B 1 177 ? -8.344 -4.539 -3.279 1 98.25 177 ILE B O 1
ATOM 3301 N N . SER B 1 178 ? -6.484 -3.541 -2.596 1 96.44 178 SER B N 1
ATOM 3302 C CA . SER B 1 178 ? -7.078 -3.059 -1.352 1 96.44 178 SER B CA 1
ATOM 3303 C C . SER B 1 178 ? -8.211 -2.08 -1.623 1 96.44 178 SER B C 1
ATOM 3305 O O . SER B 1 178 ? -9.266 -2.148 -0.98 1 96.44 178 SER B O 1
ATOM 3307 N N . ARG B 1 179 ? -7.945 -1.201 -2.551 1 94.81 179 ARG B N 1
ATOM 3308 C CA . ARG B 1 179 ? -8.977 -0.23 -2.906 1 94.81 179 ARG B CA 1
ATOM 3309 C C . ARG B 1 179 ? -10.227 -0.925 -3.432 1 94.81 179 ARG B C 1
ATOM 3311 O O . ARG B 1 179 ? -11.344 -0.581 -3.043 1 94.81 179 ARG B O 1
ATOM 3318 N N . ILE B 1 180 ? -10.047 -1.874 -4.266 1 96.62 180 ILE B N 1
ATOM 3319 C CA . ILE B 1 180 ? -11.164 -2.602 -4.855 1 96.62 180 ILE B CA 1
ATOM 3320 C C . ILE B 1 180 ? -11.906 -3.377 -3.77 1 96.62 180 ILE B C 1
ATOM 3322 O O . ILE B 1 180 ? -13.141 -3.471 -3.795 1 96.62 180 ILE B O 1
ATOM 3326 N N . ALA B 1 181 ? -11.148 -3.934 -2.834 1 96.5 181 ALA B N 1
ATOM 3327 C CA . ALA B 1 181 ? -11.797 -4.605 -1.711 1 96.5 181 ALA B CA 1
ATOM 3328 C C . ALA B 1 181 ? -12.75 -3.662 -0.979 1 96.5 181 ALA B C 1
ATOM 3330 O O . ALA B 1 181 ? -13.883 -4.023 -0.679 1 96.5 181 ALA B O 1
ATOM 3331 N N . ALA B 1 182 ? -12.32 -2.463 -0.741 1 92.12 182 ALA B N 1
ATOM 3332 C CA . ALA B 1 182 ? -13.141 -1.461 -0.065 1 92.12 182 ALA B CA 1
ATOM 3333 C C . ALA B 1 182 ? -14.352 -1.088 -0.907 1 92.12 182 ALA B C 1
ATOM 3335 O O . ALA B 1 182 ? -15.484 -1.063 -0.405 1 92.12 182 ALA B O 1
ATOM 3336 N N . GLU B 1 183 ? -14.117 -0.924 -2.184 1 91.12 183 GLU B N 1
ATOM 3337 C CA . GLU B 1 183 ? -15.156 -0.451 -3.094 1 91.12 183 GLU B CA 1
ATOM 3338 C C . GLU B 1 183 ? -16.234 -1.51 -3.295 1 91.12 183 GLU B C 1
ATOM 3340 O O . GLU B 1 183 ? -17.391 -1.182 -3.588 1 91.12 183 GLU B O 1
ATOM 3345 N N . THR B 1 184 ? -15.875 -2.76 -3.148 1 93.69 184 THR B N 1
ATOM 3346 C CA . THR B 1 184 ? -16.812 -3.84 -3.441 1 93.69 184 THR B CA 1
ATOM 3347 C C . THR B 1 184 ? -17.281 -4.52 -2.154 1 93.69 184 THR B C 1
ATOM 3349 O O . THR B 1 184 ? -18 -5.52 -2.197 1 93.69 184 THR B O 1
ATOM 33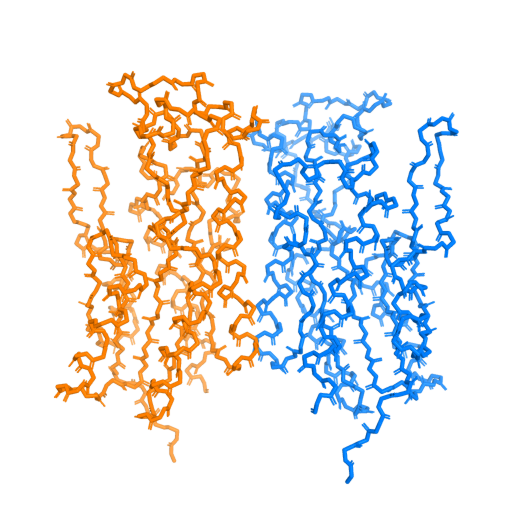52 N N . SER B 1 185 ? -16.781 -4.008 -1.021 1 90.5 185 SER B N 1
ATOM 3353 C CA . SER B 1 185 ? -17.078 -4.613 0.275 1 90.5 185 SER B CA 1
ATOM 3354 C C . SER B 1 185 ? -16.625 -6.07 0.32 1 90.5 185 SER B C 1
ATOM 3356 O O . SER B 1 185 ? -17.344 -6.93 0.822 1 90.5 185 SER B O 1
ATOM 3358 N N . SER B 1 186 ? -15.562 -6.367 -0.353 1 93.75 186 SER B N 1
ATOM 3359 C CA . SER B 1 186 ? -14.938 -7.684 -0.277 1 93.75 186 SER B CA 1
ATOM 3360 C C . SER B 1 186 ? -13.953 -7.758 0.884 1 93.75 186 SER B C 1
ATOM 3362 O O . SER B 1 186 ? -13.406 -6.738 1.314 1 93.75 186 SER B O 1
ATOM 3364 N N . GLN B 1 187 ? -13.789 -8.938 1.384 1 93.38 187 GLN B N 1
ATOM 3365 C CA . GLN B 1 187 ? -12.797 -9.125 2.432 1 93.38 187 GLN B CA 1
ATOM 3366 C C . GLN B 1 187 ? -11.383 -9.18 1.846 1 93.38 187 GLN B C 1
ATOM 3368 O O . GLN B 1 187 ? -11.211 -9.422 0.649 1 93.38 187 GLN B O 1
ATOM 3373 N N . ILE B 1 188 ? -10.445 -8.898 2.699 1 95.94 188 ILE B N 1
ATOM 3374 C CA . ILE B 1 188 ? -9.07 -8.82 2.232 1 95.94 188 ILE B CA 1
ATOM 3375 C C . ILE B 1 188 ? -8.141 -9.461 3.264 1 95.94 188 ILE B C 1
ATOM 3377 O O . ILE B 1 188 ? -8.336 -9.297 4.473 1 95.94 188 ILE B O 1
ATOM 3381 N N . ILE B 1 189 ? -7.254 -10.281 2.836 1 96.5 189 ILE B N 1
ATOM 3382 C CA . ILE B 1 189 ? -6.129 -10.758 3.635 1 96.5 189 ILE B CA 1
ATOM 3383 C C . ILE B 1 189 ? -4.875 -9.969 3.285 1 96.5 189 ILE B C 1
ATOM 3385 O O . ILE B 1 189 ? -4.359 -10.07 2.17 1 96.5 189 ILE B O 1
ATOM 3389 N N . ASP B 1 190 ? -4.383 -9.258 4.203 1 96.38 190 ASP B N 1
ATOM 3390 C CA . ASP B 1 190 ? -3.227 -8.391 3.98 1 96.38 190 ASP B CA 1
ATOM 3391 C C . ASP B 1 190 ? -1.923 -9.133 4.273 1 96.38 190 ASP B C 1
ATOM 3393 O O . ASP B 1 190 ? -1.31 -8.922 5.324 1 96.38 190 ASP B O 1
ATOM 3397 N N . VAL B 1 191 ? -1.402 -9.844 3.363 1 97.81 191 VAL B N 1
ATOM 3398 C CA . VAL B 1 191 ? -0.154 -10.57 3.57 1 97.81 191 VAL B CA 1
ATOM 3399 C C . VAL B 1 191 ? 1.029 -9.617 3.443 1 97.81 191 VAL B C 1
ATOM 3401 O O . VAL B 1 191 ? 2.125 -9.906 3.932 1 97.81 191 VAL B O 1
ATOM 3404 N N . ARG B 1 192 ? 0.864 -8.539 2.686 1 98.38 192 ARG B N 1
ATOM 3405 C CA . ARG B 1 192 ? 1.946 -7.582 2.482 1 98.38 192 ARG B CA 1
ATOM 3406 C C . ARG B 1 192 ? 2.463 -7.051 3.816 1 98.38 192 ARG B C 1
ATOM 3408 O O . ARG B 1 192 ? 3.674 -6.957 4.023 1 98.38 192 ARG B O 1
ATOM 3415 N N . ASP B 1 193 ? 1.578 -6.793 4.703 1 97.25 193 ASP B N 1
ATOM 3416 C CA . ASP B 1 193 ? 1.965 -6.258 6.004 1 97.25 193 ASP B CA 1
ATOM 3417 C C . ASP B 1 193 ? 2.795 -7.27 6.789 1 97.25 193 ASP B C 1
ATOM 3419 O O . ASP B 1 193 ? 3.666 -6.891 7.574 1 97.25 193 ASP B O 1
ATOM 3423 N N . SER B 1 194 ? 2.529 -8.578 6.617 1 96.88 194 SER B N 1
ATOM 3424 C CA . SER B 1 194 ? 3.287 -9.602 7.328 1 96.88 194 SER B CA 1
ATOM 3425 C C . SER B 1 194 ? 4.762 -9.57 6.934 1 96.88 194 SER B C 1
ATOM 3427 O O . SER B 1 194 ? 5.625 -9.961 7.723 1 96.88 194 SER B O 1
ATOM 3429 N N . PHE B 1 195 ? 5.02 -9.102 5.785 1 98.38 195 PHE B N 1
ATOM 3430 C CA . PHE B 1 195 ? 6.398 -8.953 5.328 1 98.38 195 PHE B CA 1
ATOM 3431 C C . PHE B 1 195 ? 6.977 -7.617 5.777 1 98.38 195 PHE B C 1
ATOM 3433 O O . PHE B 1 195 ? 8.07 -7.566 6.34 1 98.38 195 PHE B O 1
ATOM 3440 N N . LEU B 1 196 ? 6.188 -6.555 5.617 1 97.81 196 LEU B N 1
ATOM 3441 C CA . LEU B 1 196 ? 6.688 -5.203 5.852 1 97.81 196 LEU B CA 1
ATOM 3442 C C . LEU B 1 196 ? 6.883 -4.949 7.34 1 97.81 196 LEU B C 1
ATOM 3444 O O . LEU B 1 196 ? 7.566 -3.996 7.727 1 97.81 196 LEU B O 1
ATOM 3448 N N . ALA B 1 197 ? 6.336 -5.812 8.156 1 95.31 197 ALA B N 1
ATOM 3449 C CA . ALA B 1 197 ? 6.527 -5.715 9.602 1 95.31 197 ALA B CA 1
ATOM 3450 C C . ALA B 1 197 ? 7.945 -6.117 10 1 95.31 197 ALA B C 1
ATOM 3452 O O . ALA B 1 197 ? 8.375 -5.859 11.125 1 95.31 197 ALA B O 1
ATOM 3453 N N . GLU B 1 198 ? 8.625 -6.715 9.016 1 94.44 198 GLU B N 1
ATOM 3454 C CA . GLU B 1 198 ? 10.016 -7.105 9.234 1 94.44 198 GLU B CA 1
ATOM 3455 C C . GLU B 1 198 ? 10.977 -6.086 8.633 1 94.44 198 GLU B C 1
ATOM 3457 O O . GLU B 1 198 ? 10.859 -5.734 7.461 1 94.44 198 GLU B O 1
ATOM 3462 N N . PHE B 1 199 ? 11.953 -5.684 9.398 1 91.5 199 PHE B N 1
ATOM 3463 C CA . PHE B 1 199 ? 12.945 -4.746 8.875 1 91.5 199 PHE B CA 1
ATOM 3464 C C . PHE B 1 199 ? 13.68 -5.348 7.688 1 91.5 199 PHE B C 1
ATOM 3466 O O . PHE B 1 199 ? 13.969 -4.652 6.711 1 91.5 199 PHE B O 1
ATOM 3473 N N . HIS B 1 200 ? 13.969 -6.625 7.945 1 95.62 200 HIS B N 1
ATOM 3474 C CA . HIS B 1 200 ? 14.656 -7.352 6.887 1 95.62 200 HIS B CA 1
ATOM 3475 C C . HIS B 1 200 ? 13.719 -8.336 6.195 1 95.62 200 HIS B C 1
ATOM 3477 O O . HIS B 1 200 ? 13.945 -9.547 6.219 1 95.62 200 HIS B O 1
ATOM 3483 N N . TYR B 1 201 ? 12.75 -7.668 5.523 1 97.38 201 TYR B N 1
ATOM 3484 C CA . TYR B 1 201 ? 11.727 -8.508 4.902 1 97.38 201 TYR B CA 1
ATOM 3485 C C . TYR B 1 201 ? 12.32 -9.352 3.781 1 97.38 201 TYR B C 1
ATOM 3487 O O . TYR B 1 201 ? 11.711 -10.328 3.342 1 97.38 201 TYR B O 1
ATOM 3495 N N . GLU B 1 202 ? 13.523 -8.93 3.232 1 96.88 202 GLU B N 1
ATOM 3496 C CA . GLU B 1 202 ? 14.195 -9.711 2.203 1 96.88 202 GLU B CA 1
ATOM 3497 C C . GLU B 1 202 ? 14.523 -11.109 2.703 1 96.88 202 GLU B C 1
ATOM 3499 O O . GLU B 1 202 ? 14.688 -12.039 1.907 1 96.88 202 GLU B O 1
ATOM 3504 N N . ASN B 1 203 ? 14.594 -11.297 4.055 1 97.81 203 ASN B N 1
ATOM 3505 C CA . ASN B 1 203 ? 14.852 -12.609 4.629 1 97.81 203 ASN B CA 1
ATOM 3506 C C . ASN B 1 203 ? 13.672 -13.555 4.441 1 97.81 203 ASN B C 1
ATOM 3508 O O . ASN B 1 203 ? 13.797 -14.758 4.633 1 97.81 203 ASN B O 1
ATOM 3512 N N . LEU B 1 204 ? 12.547 -13.047 4.02 1 98.5 204 LEU B N 1
ATOM 3513 C CA . LEU B 1 204 ? 11.352 -13.836 3.779 1 98.5 204 LEU B CA 1
ATOM 3514 C C . LEU B 1 204 ? 11.203 -14.164 2.297 1 98.5 204 LEU B C 1
ATOM 3516 O O . LEU B 1 204 ? 10.211 -14.773 1.889 1 98.5 204 LEU B O 1
ATOM 3520 N N . LEU B 1 205 ? 12.195 -13.789 1.486 1 98.31 205 LEU B N 1
ATOM 3521 C CA . LEU B 1 205 ? 12.133 -13.945 0.037 1 98.31 205 LEU B CA 1
ATOM 3522 C C . LEU B 1 205 ? 13.266 -14.836 -0.469 1 98.31 205 LEU B C 1
ATOM 3524 O O . LEU B 1 205 ? 14.32 -14.914 0.157 1 98.31 205 LEU B O 1
ATOM 3528 N N . CYS B 1 206 ? 13.016 -15.484 -1.594 1 98 206 CYS B N 1
ATOM 3529 C CA . CYS B 1 206 ? 14.07 -16.188 -2.314 1 98 206 CYS B CA 1
ATOM 3530 C C . CYS B 1 206 ? 15.039 -15.203 -2.961 1 98 206 CYS B C 1
ATOM 3532 O O . CYS B 1 206 ? 14.781 -14 -2.99 1 98 206 CYS B O 1
ATOM 3534 N N . ALA B 1 207 ? 16.094 -15.734 -3.488 1 96.5 207 ALA B N 1
ATOM 3535 C CA . ALA B 1 207 ? 17.172 -14.93 -4.07 1 96.5 207 ALA B CA 1
ATOM 3536 C C . ALA B 1 207 ? 16.672 -14.172 -5.301 1 96.5 207 ALA B C 1
ATOM 3538 O O . ALA B 1 207 ? 17.297 -13.188 -5.719 1 96.5 207 ALA B O 1
ATOM 3539 N N . ASP B 1 208 ? 15.562 -14.609 -5.895 1 96.75 208 ASP B N 1
ATOM 3540 C CA . ASP B 1 208 ? 15.047 -13.93 -7.082 1 96.75 208 ASP B CA 1
ATOM 3541 C C . ASP B 1 208 ? 14.328 -12.641 -6.707 1 96.75 208 ASP B C 1
ATOM 3543 O O . ASP B 1 208 ? 13.953 -11.852 -7.582 1 96.75 208 ASP B O 1
ATOM 3547 N N . GLY B 1 209 ? 14.016 -12.422 -5.441 1 97.69 209 GLY B N 1
ATOM 3548 C CA . GLY B 1 209 ? 13.477 -11.164 -4.953 1 97.69 209 GLY B CA 1
ATOM 3549 C C . GLY B 1 209 ? 11.961 -11.094 -5.047 1 97.69 209 GLY B C 1
ATOM 3550 O O . GLY B 1 209 ? 11.352 -10.102 -4.625 1 97.69 209 GLY B O 1
ATOM 3551 N N . ILE B 1 210 ? 11.305 -12.133 -5.539 1 97.31 210 ILE B N 1
ATOM 3552 C CA . ILE B 1 210 ? 9.867 -12 -5.758 1 97.31 210 ILE B CA 1
ATOM 3553 C C . ILE B 1 210 ? 9.133 -13.164 -5.09 1 97.31 210 ILE B C 1
ATOM 3555 O O . ILE B 1 210 ? 8.031 -12.992 -4.57 1 97.31 210 ILE B O 1
ATOM 3559 N N . HIS B 1 211 ? 9.719 -14.383 -5.043 1 98.12 211 HIS B N 1
ATOM 3560 C CA . HIS B 1 211 ? 9.039 -15.523 -4.453 1 98.12 211 HIS B CA 1
ATOM 3561 C C . HIS B 1 211 ? 9.32 -15.617 -2.955 1 98.12 211 HIS B C 1
ATOM 3563 O O . HIS B 1 211 ? 10.469 -15.523 -2.527 1 98.12 211 HIS B O 1
ATOM 3569 N N . PRO B 1 212 ? 8.281 -15.789 -2.137 1 98.31 212 PRO B N 1
ATOM 3570 C CA . PRO B 1 212 ? 8.516 -16.062 -0.719 1 98.31 212 PRO B CA 1
ATOM 3571 C C . PRO B 1 212 ? 9.25 -17.391 -0.493 1 98.31 212 PRO B C 1
ATOM 3573 O O . PRO B 1 212 ? 8.992 -18.375 -1.191 1 98.31 212 PRO B O 1
ATOM 3576 N N . ASN B 1 213 ? 10.188 -17.391 0.422 1 97.88 213 ASN B N 1
ATOM 3577 C CA . ASN B 1 213 ? 10.797 -18.641 0.855 1 97.88 213 ASN B CA 1
ATOM 3578 C C . ASN B 1 213 ? 9.977 -19.312 1.951 1 97.88 213 ASN B C 1
ATOM 3580 O O . ASN B 1 213 ? 8.828 -18.938 2.195 1 97.88 213 ASN B O 1
ATOM 3584 N N . GLU B 1 214 ? 10.484 -20.375 2.533 1 97.75 214 GLU B N 1
ATOM 3585 C CA . GLU B 1 214 ? 9.734 -21.109 3.547 1 97.75 214 GLU B CA 1
ATOM 3586 C C . GLU B 1 214 ? 9.281 -20.188 4.676 1 97.75 214 GLU B C 1
ATOM 3588 O O . GLU B 1 214 ? 8.133 -20.25 5.109 1 97.75 214 GLU B O 1
ATOM 3593 N N . ALA B 1 215 ? 10.203 -19.312 5.152 1 98.44 215 ALA B N 1
ATOM 3594 C CA . ALA B 1 215 ? 9.852 -18.344 6.195 1 98.44 215 ALA B CA 1
ATOM 3595 C C . ALA B 1 215 ? 8.727 -17.422 5.734 1 98.44 215 ALA B C 1
ATOM 3597 O O . ALA B 1 215 ? 7.844 -17.078 6.516 1 98.44 215 ALA B O 1
ATOM 3598 N N . GLY B 1 216 ? 8.781 -16.984 4.457 1 98.62 216 GLY B N 1
ATOM 3599 C CA . GLY B 1 216 ? 7.711 -16.188 3.887 1 98.62 216 GLY B CA 1
ATOM 3600 C C . GLY B 1 216 ? 6.375 -16.906 3.879 1 98.62 216 GLY B C 1
ATOM 3601 O O . GLY B 1 216 ? 5.348 -16.312 4.227 1 98.62 216 GLY B O 1
ATOM 3602 N N . HIS B 1 217 ? 6.375 -18.172 3.527 1 98.5 217 HIS B N 1
ATOM 3603 C CA . HIS B 1 217 ? 5.141 -18.953 3.516 1 98.5 217 HIS B CA 1
ATOM 3604 C C . HIS B 1 217 ? 4.598 -19.141 4.926 1 98.5 217 HIS B C 1
ATOM 3606 O O . HIS B 1 217 ? 3.381 -19.188 5.129 1 98.5 217 HIS B O 1
ATOM 3612 N N . ILE B 1 218 ? 5.453 -19.297 5.887 1 98.38 218 ILE B N 1
ATOM 3613 C CA . ILE B 1 218 ? 5.023 -19.391 7.277 1 98.38 218 ILE B CA 1
ATOM 3614 C C . ILE B 1 218 ? 4.34 -18.078 7.684 1 98.38 218 ILE B C 1
ATOM 3616 O O . ILE B 1 218 ? 3.264 -18.094 8.289 1 98.38 218 ILE B O 1
ATOM 3620 N N . ALA B 1 219 ? 4.965 -16.953 7.34 1 98.19 219 ALA B N 1
ATOM 3621 C CA . ALA B 1 219 ? 4.371 -15.656 7.645 1 98.19 219 ALA B CA 1
ATOM 3622 C C . ALA B 1 219 ? 2.994 -15.516 7.004 1 98.19 219 ALA B C 1
ATOM 3624 O O . ALA B 1 219 ? 2.051 -15.055 7.645 1 98.19 219 ALA B O 1
ATOM 3625 N N . MET B 1 220 ? 2.869 -15.945 5.781 1 98.12 220 MET B N 1
ATOM 3626 C CA . MET B 1 220 ? 1.596 -15.875 5.07 1 98.12 220 MET B CA 1
ATOM 3627 C C . MET B 1 220 ? 0.552 -16.766 5.73 1 98.12 220 MET B C 1
ATOM 3629 O O . MET B 1 220 ? -0.599 -16.359 5.902 1 98.12 220 MET B O 1
ATOM 3633 N N . SER B 1 221 ? 0.942 -18 6.09 1 97.56 221 SER B N 1
ATOM 3634 C CA . SER B 1 221 ? 0.01 -18.922 6.738 1 97.56 221 SER B CA 1
ATOM 3635 C C . SER B 1 221 ? -0.507 -18.344 8.055 1 97.56 221 SER B C 1
ATOM 3637 O O . SER B 1 221 ? -1.685 -18.5 8.383 1 97.56 221 SER B O 1
ATOM 3639 N N . ARG B 1 222 ? 0.361 -17.688 8.781 1 97.06 222 ARG B N 1
ATOM 3640 C CA . ARG B 1 222 ? -0.052 -17.062 10.031 1 97.06 222 ARG B CA 1
ATOM 3641 C C . ARG B 1 222 ? -1.109 -15.992 9.781 1 97.06 222 ARG B C 1
ATOM 3643 O O . ARG B 1 222 ? -2.057 -15.859 10.562 1 97.06 222 ARG B O 1
ATOM 3650 N N . ARG B 1 223 ? -0.906 -15.289 8.742 1 95.75 223 ARG B N 1
ATOM 3651 C CA . ARG B 1 223 ? -1.881 -14.258 8.398 1 95.75 223 ARG B CA 1
ATOM 3652 C C . ARG B 1 223 ? -3.223 -14.875 8.023 1 95.75 223 ARG B C 1
ATOM 3654 O O . ARG B 1 223 ? -4.277 -14.359 8.391 1 95.75 223 ARG B O 1
ATOM 3661 N N . PHE B 1 224 ? -3.203 -16.016 7.305 1 95.56 224 PHE B N 1
ATOM 3662 C CA . PHE B 1 224 ? -4.426 -16.734 6.965 1 95.56 224 PHE B CA 1
ATOM 3663 C C . PHE B 1 224 ? -5.156 -17.188 8.227 1 95.56 224 PHE B C 1
ATOM 3665 O O . PHE B 1 224 ? -6.367 -16.984 8.344 1 95.56 224 PHE B O 1
ATOM 3672 N N . ILE B 1 225 ? -4.406 -17.703 9.109 1 95.31 225 ILE B N 1
ATOM 3673 C CA . ILE B 1 225 ? -4.965 -18.25 10.344 1 95.31 225 ILE B CA 1
ATOM 3674 C C . ILE B 1 225 ? -5.543 -17.109 11.188 1 95.31 225 ILE B C 1
ATOM 3676 O O . ILE B 1 225 ? -6.641 -17.234 11.734 1 95.31 225 ILE B O 1
ATOM 3680 N N . GLN B 1 226 ? -4.828 -16.031 11.258 1 92.88 226 GLN B N 1
ATOM 3681 C CA . GLN B 1 226 ? -5.301 -14.867 11.992 1 92.88 226 GLN B CA 1
ATOM 3682 C C . GLN B 1 226 ? -6.598 -14.328 11.398 1 92.88 226 GLN B C 1
ATOM 3684 O O . GLN B 1 226 ? -7.547 -14.031 12.125 1 92.88 226 GLN B O 1
ATOM 3689 N N . TYR B 1 227 ? -6.582 -14.242 10.133 1 90.31 227 TYR B N 1
ATOM 3690 C CA . TYR B 1 227 ? -7.781 -13.773 9.445 1 90.31 227 TYR B CA 1
ATOM 3691 C C . TYR B 1 227 ? -8.977 -14.672 9.75 1 90.31 227 TYR B C 1
ATOM 3693 O O . TYR B 1 227 ? -10.062 -14.188 10.078 1 90.31 227 TYR B O 1
ATOM 3701 N N . ALA B 1 228 ? -8.781 -15.984 9.68 1 90.69 228 ALA B N 1
ATOM 3702 C CA . ALA B 1 228 ? -9.852 -16.953 9.922 1 90.69 228 ALA B CA 1
ATOM 3703 C C . ALA B 1 228 ? -10.359 -16.859 11.352 1 90.69 228 ALA B C 1
ATOM 3705 O O . ALA B 1 228 ? -11.562 -16.984 11.602 1 90.69 228 ALA B O 1
ATOM 3706 N N . SER B 1 229 ? -9.5 -16.578 12.203 1 86.38 229 SER B N 1
ATOM 3707 C CA . SER B 1 229 ? -9.867 -16.5 13.609 1 86.38 229 SER B CA 1
ATOM 3708 C C . SER B 1 229 ? -10.758 -15.289 13.883 1 86.38 229 SER B C 1
ATOM 3710 O O . SER B 1 229 ? -11.648 -15.344 14.727 1 86.38 229 SER B O 1
ATOM 3712 N N . PHE B 1 230 ? -10.586 -14.266 13.117 1 78.25 230 PHE B N 1
ATOM 3713 C CA . PHE B 1 230 ? -11.344 -13.031 13.32 1 78.25 230 PHE B CA 1
ATOM 3714 C C . PHE B 1 230 ? -12.695 -13.109 12.617 1 78.25 230 PHE B C 1
ATOM 3716 O O . PHE B 1 230 ? -13.609 -12.352 12.953 1 78.25 230 PHE B O 1
ATOM 3723 N N . HIS B 1 231 ? -12.828 -13.984 11.703 1 72.88 231 HIS B N 1
ATOM 3724 C CA . HIS B 1 231 ? -14.047 -14.008 10.914 1 72.88 231 HIS B CA 1
ATOM 3725 C C . HIS B 1 231 ? -14.828 -15.297 11.141 1 72.88 231 HIS B C 1
ATOM 3727 O O . HIS B 1 231 ? -15.867 -15.523 10.508 1 72.88 231 HIS B O 1
ATOM 3733 N N . LYS B 1 232 ? -14.328 -16.453 11.82 1 65.38 232 LYS B N 1
ATOM 3734 C CA . LYS B 1 232 ? -15.078 -17.641 12.234 1 65.38 232 LYS B CA 1
ATOM 3735 C C . LYS B 1 232 ? -16.172 -17.266 13.227 1 65.38 232 LYS B C 1
ATOM 3737 O O . LYS B 1 232 ? -17.172 -17.984 13.359 1 65.38 232 LYS B O 1
ATOM 3742 N N . ALA B 1 233 ? -16.062 -16.047 13.922 1 43.22 233 ALA B N 1
ATOM 3743 C CA . ALA B 1 233 ? -17.094 -15.93 14.953 1 43.22 233 ALA B CA 1
ATOM 3744 C C . ALA B 1 233 ? -18.453 -15.609 14.344 1 43.22 233 ALA B C 1
ATOM 3746 O O . ALA B 1 233 ? -18.547 -14.805 13.414 1 43.22 233 ALA B O 1
#

InterPro domains:
  IPR013830 SGNH hydrolase-type esterase domain [PF13472] (12-217)
  IPR036514 SGNH hydrolase superfamily [G3DSA:3.40.50.1110] (2-228)
  IPR051532 Diverse Ester Hydrolysis Enzymes [PTHR30383] (8-226)

Foldseek 3Di:
DPPDFAEEEEQEECQLQQWAQDPVVRDIDHDPCFLVNLLCVVVVHYYDYPYYHLDALVVSLVVLVVVVVVPLDGQAYEYYHQLSQLAWDLLVQLVPVPDDTDGNHHLVRSLVSVLVSCVVCVVSNRAYEYEAFAFFDQVLQLCLVCVVPRRSVSNCVSCVVDSCSSRVSSVVNRVSRVVVCVVVVGHYQYLNVLQVVDPPSCVQGHSNRGHGDPNSRVSSSVSSNVVCVVVVD/DPDDFAEEEEQEECQLQQWAQDPVVRDIDHDPCFLVNLLCVVVVHYYDYPYYYLDALVVSLVVLVVVCVVPLDHQAYEYYHQLSQLAWPLLVQLVPVPDDTAGNHHLVRSLVSVLVSCVVCVVSNRAYEYEAFAFFDQVLQLCLVCVVPRRSVSNCVSCVVDSCSSRVSSVVNRVSRVVVCVVVVGHYQYLNVLQVVDPPSCVQGHSNRGHGDPNSRVSSSVSSNVVCVVVVD

Solvent-accessible surface area (backbone atoms only — not comparable to full-atom values): 24254 Å² total; per-residue (Å²): 123,87,77,79,81,57,36,34,33,33,44,28,16,30,68,74,53,19,37,30,60,35,76,92,75,68,42,77,45,73,42,82,82,19,29,62,53,50,29,25,69,76,68,73,40,46,70,49,76,64,31,36,73,77,33,29,51,70,61,45,46,53,50,50,52,54,45,45,73,74,54,68,77,41,45,29,33,39,45,37,62,39,78,50,14,59,35,64,62,59,70,58,32,26,73,41,35,87,54,91,79,68,39,73,37,48,66,71,56,47,51,51,51,52,53,50,51,48,52,56,34,50,74,64,67,19,45,50,30,39,38,40,48,68,72,50,36,32,66,42,29,52,51,48,72,32,66,86,67,50,46,60,66,32,39,32,53,55,38,68,71,34,64,58,45,57,37,49,52,47,45,49,48,29,50,48,50,36,49,49,20,15,76,66,57,28,47,71,47,68,39,27,54,63,38,59,74,36,84,62,38,65,74,27,34,24,77,55,15,62,36,44,28,72,64,27,26,50,45,42,17,51,48,52,48,51,52,46,63,73,64,72,113,123,87,76,79,81,56,34,34,32,33,44,27,15,30,68,74,52,17,37,28,59,37,77,91,75,69,42,77,46,72,43,82,83,19,30,61,53,50,30,26,68,76,68,72,41,48,71,48,78,64,31,36,73,77,34,29,51,71,60,45,48,53,48,51,52,53,45,44,73,73,55,67,76,40,44,28,34,40,45,37,62,38,77,49,15,58,35,64,62,58,71,57,33,28,74,41,35,85,53,92,78,66,39,72,36,48,67,71,56,47,51,51,52,52,52,50,50,47,52,55,34,50,74,63,67,18,46,50,31,40,38,40,48,69,72,51,36,31,66,42,30,54,52,48,72,31,64,86,66,50,44,60,68,31,39,32,54,55,38,68,71,34,64,57,46,57,36,48,51,47,46,49,49,30,49,48,49,35,49,47,20,16,76,66,58,27,45,70,46,67,40,26,54,62,38,60,74,35,85,63,38,64,74,25,33,22,76,54,16,62,34,44,28,72,64,26,24,50,46,42,17,50,48,51,48,52,52,47,64,72,61,72,111

Organism: Listeria monocytogenes serovar 1/2a (strain ATCC BAA-679 / EGD-e) (NCBI:txid169963)

Sequence (466 aa):
MKKTIQSVGVWGDSIMKGVLFNPEKNRYTLLKNNCIKRASEKLGLTFQNHSTMGRTITKGHEILTKDLAKDATNDIAIIEFGGNDCDFNWAEVAENPAAEHIPRTPINIFETQLLEMIARLKKLDIKPILMTLPPLHAKRYFDFITRDGLNKDNILQFLGGDVEMIYRWQERYSNTISRIAAETSSQIIDVRDSFLAEFHYENLLCADGIHPNEAGHIAMSRRFIQYASFHKAMKKTIQSVGVWGDSIMKGVLFNPEKNRYTLLKNNCIKRASEKLGLTFQNHSTMGRTITKGHEILTKDLAKDATNDIAIIEFGGNDCDFNWAEVAENPAAEHIPRTPINIFETQLLEMIARLKKLDIKPILMTLPPLHAKRYFDFITRDGLNKDNILQFLGGDVEMIYRWQERYSNTISRIAAETSSQIIDVRDSFLAEFHYENLLCADGIHPNEAGHIAMSRRFIQYASFHKA

Secondary structure (DSSP, 8-state):
------EEEEE--HHHHTEEEETTTTEEEE-TT-HHHHHHHHHT-EEEE---TT--HHHHHHHHHHHHHH----SEEEE---TTTT---HHHHHH-TTS----SS-HHHHHHHHHHHHHHHHHTTPEEEEEPPPPP-HHHHHHHHTTTS--HHHHHHHTTT-TTHHHHHHHHHHHHHHHHHHHHT-EEE-HHHHHHTSTTGGGGB-TTSSSB-HHHHHHHHHHHHHHHHHH--/------EEEEE--HHHHTEEEETTTTEEEE-TT-HHHHHHHHHT-EEEE---TT--HHHHHHHHHHHHHH----SEEEE---TTTT---HHHHHH-TTS----SS-HHHHHHHHHHHHHHHHHTT-EEEEEPPPPP-HHHHHHHHTTTS--HHHHHHHTTT-TTHHHHHHHHHHHHHHHHHHHHT-EEE-HHHHHHTSTTGGGGB-TTSSSB-HHHHHHHHHHHHHHHHHH--

Radius of gyration: 22.42 Å; Cα contacts (8 Å, |Δi|>4): 874; chains: 2; bounding box: 59×60×48 Å

Nearest PDB structures (foldseek):
  1yzf-assembly1_A  TM=8.241E-01  e=4.688E-11  Enterococcus faecalis V583
  3mil-assembly1_B  TM=7.792E-01  e=4.419E-11  Saccharomyces cerevisiae
  3rjt-assembly1_B  TM=7.436E-01  e=1.069E-09  Alicyclobacillus acidocaldarius subsp. acidocaldarius DSM 446
  4jko-assembly1_A  TM=7.265E-01  e=7.957E-10  Geobacillus stearothermophilus
  4jhl-assembly1_A  TM=7.169E-01  e=5.913E-09  Geobacillus stearothermophilus

pLDDT: mean 94.97, std 7.87, range [33.84, 98.75]